Protein AF-A0A0K8QJ58-F1 (afdb_monomer)

pLDDT: mean 85.77, std 11.28, range [35.62, 97.81]

Secondary structure (DSSP, 8-state):
-HHHHHHHHT--GGG----S--TTT--S-SSSPPP---S---S-HHHHHHHHHHHHHHHHHHHHHHHHHTTSPPPEEEEEEEEETTEEEEEEEEEEEEE-GGGGT--TTTT--TTTS-TTT-GGGGB-SS---S----------PPPPPPP-HHHHHHHHHHTT-S-HHHHHHHHHHHH-TTSSS-SEEEETTEEEE-HHHHHHHHH-TT-STT-HHHHHHHHHHHHHHHTTSS-HHHHHHHHHHHHHHHHHHHHHHHHHHHHHHT----------EEEEEETTEEEEEESEETTEEPPHHHHHHHHTT--EEEEEE-TTS-EEEEEEEEEEEEETTEEEEEEEEEEESEE-TT-PEEPPSEETTEE--HHHHHHHHTT--EEEEEEE-TTT--EEEEEEEEETTTTEEEEE--STT-SPPSEETTEEPPHHHHHHHHTT-EEEEEEEEPTTT--EEEEEEEEEE-SSSEEEEEE--

Radius of gyration: 45.55 Å; Cα contacts (8 Å, |Δi|>4): 654; chains: 1; bounding box: 115×57×115 Å

Sequence (477 aa):
LVDKIAAVVGVDTALLTHRTPRKTHVKPQGAHGANRPGPKVPASLAEVEQRFGVTGRLIYETLGKNYLAMIAEDYVYEQQKGHVQRYPEFVAIANVPQSAGWKAVFDPNAGDDPADKDSANDSDASESAKGLGQNAEPFVFEGANKRPEHPSMKWLMKELEKRDVGTGATRTSTYSEVTSTNAKYPLLIEKGRKLTLAEAGEMSWLLLPGTHIGDLALTEKVYADMKDIAAGTATAEERLAIVADWVREDISVMAKNAASMRSRLGLKEEVLAQKERAKGTWGTREVAFAREWGGHRFSDEEVEKLLAGETIDFQATSQQGKTYDVFGKLGEGTYKGKKFVGFQKLGFGRRDASGAVLPPKEWCKHVFTQAEIQKLTAGESIEAGDFVSGKTGNNFSCKVSWDSKTQKIVPDFGTSGDEPPMSWCGVKFTDAQRKDLAHGKTIEGKGFLSKKTGKKFDAKLTWKEEKGAKKLVPSFG

Structure (mmCIF, N/CA/C/O backbone):
data_AF-A0A0K8QJ58-F1
#
_entry.id   AF-A0A0K8QJ58-F1
#
loop_
_atom_site.group_PDB
_atom_site.id
_atom_site.type_symbol
_atom_site.label_atom_id
_atom_site.label_alt_id
_atom_site.label_comp_id
_atom_site.label_asym_id
_atom_site.label_entity_id
_atom_site.label_seq_id
_atom_site.pdbx_PDB_ins_code
_atom_site.Cartn_x
_atom_site.Cartn_y
_atom_site.Cartn_z
_atom_site.occupancy
_atom_site.B_iso_or_equiv
_atom_site.auth_seq_id
_atom_site.auth_comp_id
_atom_site.auth_asym_id
_atom_site.auth_atom_id
_atom_site.pdbx_PDB_model_num
ATOM 1 N N . LEU A 1 1 ? 5.061 -12.592 -41.842 1.00 89.38 1 LEU A N 1
ATOM 2 C CA . LEU A 1 1 ? 4.664 -11.936 -40.569 1.00 89.38 1 LEU A CA 1
ATOM 3 C C . LEU A 1 1 ? 5.399 -10.613 -40.402 1.00 89.38 1 LEU A C 1
ATOM 5 O O . LEU A 1 1 ? 4.729 -9.604 -40.262 1.00 89.38 1 LEU A O 1
ATOM 9 N N . VAL A 1 2 ? 6.733 -10.624 -40.489 1.00 93.75 2 VAL A N 1
ATOM 10 C CA . VAL A 1 2 ? 7.603 -9.436 -40.423 1.00 93.75 2 VAL A CA 1
ATOM 11 C C . VAL A 1 2 ? 7.111 -8.292 -41.319 1.00 93.75 2 VAL A C 1
ATOM 13 O O . VAL A 1 2 ? 6.789 -7.232 -40.801 1.00 93.75 2 VAL A O 1
ATOM 16 N N . ASP A 1 3 ? 6.917 -8.540 -42.616 1.00 95.62 3 ASP A N 1
ATOM 17 C CA . ASP A 1 3 ? 6.509 -7.486 -43.564 1.00 95.62 3 ASP A CA 1
ATOM 18 C C . ASP A 1 3 ? 5.120 -6.909 -43.266 1.00 95.62 3 ASP A C 1
ATOM 20 O O . ASP A 1 3 ? 4.883 -5.718 -43.437 1.00 95.62 3 ASP A O 1
ATOM 24 N N . LYS A 1 4 ? 4.202 -7.736 -42.744 1.00 96.12 4 LYS A N 1
ATOM 25 C CA . LYS A 1 4 ? 2.874 -7.269 -42.317 1.00 96.12 4 LYS A CA 1
ATOM 26 C C . LYS A 1 4 ? 2.982 -6.305 -41.137 1.00 96.12 4 LYS A C 1
ATOM 28 O O . LYS A 1 4 ? 2.275 -5.310 -41.102 1.00 96.12 4 LYS A O 1
ATOM 33 N N . ILE A 1 5 ? 3.854 -6.606 -40.172 1.00 96.50 5 ILE A N 1
ATOM 34 C CA . ILE A 1 5 ? 4.097 -5.726 -39.023 1.00 96.50 5 ILE A CA 1
ATOM 35 C C . ILE A 1 5 ? 4.759 -4.433 -39.507 1.00 96.50 5 ILE A C 1
ATOM 37 O O . ILE A 1 5 ? 4.292 -3.359 -39.143 1.00 96.50 5 ILE A O 1
ATOM 41 N N . ALA A 1 6 ? 5.782 -4.537 -40.362 1.00 97.00 6 ALA A N 1
ATOM 42 C CA . ALA A 1 6 ? 6.505 -3.400 -40.930 1.00 97.00 6 ALA A CA 1
ATOM 43 C C . ALA A 1 6 ? 5.576 -2.428 -41.672 1.00 97.00 6 ALA A C 1
ATOM 45 O O . ALA A 1 6 ? 5.635 -1.227 -41.422 1.00 97.00 6 ALA A O 1
ATOM 46 N N . ALA A 1 7 ? 4.644 -2.950 -42.477 1.00 97.00 7 ALA A N 1
ATOM 47 C CA . ALA A 1 7 ? 3.636 -2.145 -43.165 1.00 97.00 7 ALA A CA 1
ATOM 48 C C . ALA A 1 7 ? 2.740 -1.349 -42.198 1.00 97.00 7 ALA A C 1
ATOM 50 O O . ALA A 1 7 ? 2.410 -0.200 -42.472 1.00 97.00 7 ALA A O 1
ATOM 51 N N . VAL A 1 8 ? 2.368 -1.932 -41.053 1.00 96.94 8 VAL A N 1
ATOM 52 C CA . VAL A 1 8 ? 1.526 -1.257 -40.049 1.00 96.94 8 VAL A CA 1
ATOM 53 C C . VAL A 1 8 ? 2.279 -0.144 -39.329 1.00 96.94 8 VAL A C 1
ATOM 55 O O . VAL A 1 8 ? 1.705 0.917 -39.099 1.00 96.94 8 VAL A O 1
ATOM 58 N N . VAL A 1 9 ? 3.538 -0.384 -38.950 1.00 96.38 9 VAL A N 1
ATOM 59 C CA . VAL A 1 9 ? 4.338 0.572 -38.161 1.00 96.38 9 VAL A CA 1
ATOM 60 C C . VAL A 1 9 ? 5.209 1.502 -39.013 1.00 96.38 9 VAL A C 1
ATOM 62 O O . VAL A 1 9 ? 5.994 2.272 -38.463 1.00 96.38 9 VAL A O 1
ATOM 65 N N . GLY A 1 10 ? 5.076 1.438 -40.341 1.00 95.38 10 GLY A N 1
ATOM 66 C CA . GLY A 1 10 ? 5.769 2.320 -41.283 1.00 95.38 10 GLY A CA 1
ATOM 67 C C . GLY A 1 10 ? 7.279 2.089 -41.369 1.00 95.38 10 GLY A C 1
ATOM 68 O O . GLY A 1 10 ? 8.027 3.051 -41.504 1.00 95.38 10 GLY A O 1
ATOM 69 N N . VAL A 1 11 ? 7.736 0.839 -41.259 1.00 96.44 11 VAL A N 1
ATOM 70 C CA . VAL A 1 11 ? 9.158 0.473 -41.387 1.00 96.44 11 VAL A CA 1
ATOM 71 C C . VAL A 1 11 ? 9.434 -0.067 -42.787 1.00 96.44 11 VAL A C 1
ATOM 73 O O . VAL A 1 11 ? 8.705 -0.932 -43.276 1.00 96.44 11 VAL A O 1
ATOM 76 N N . ASP A 1 12 ? 10.512 0.404 -43.413 1.00 96.25 12 ASP A N 1
ATOM 77 C CA . ASP A 1 12 ? 10.960 -0.110 -44.706 1.00 96.25 12 ASP A CA 1
ATOM 78 C C . ASP A 1 12 ? 11.467 -1.554 -44.578 1.00 96.25 12 ASP A C 1
ATOM 80 O O . ASP A 1 12 ? 12.404 -1.861 -43.837 1.00 96.25 12 ASP A O 1
ATOM 84 N N . THR A 1 13 ? 10.851 -2.459 -45.337 1.00 96.06 13 THR A N 1
ATOM 85 C CA . THR A 1 13 ? 11.215 -3.877 -45.371 1.00 96.06 13 THR A CA 1
ATOM 86 C C . THR A 1 13 ? 12.624 -4.149 -45.895 1.00 96.06 13 THR A C 1
ATOM 88 O O . THR A 1 13 ? 13.164 -5.213 -45.582 1.00 96.06 13 THR A O 1
ATOM 91 N N . ALA A 1 14 ? 13.226 -3.216 -46.643 1.00 95.62 14 ALA A N 1
ATOM 92 C CA . ALA A 1 14 ? 14.599 -3.330 -47.130 1.00 95.62 14 ALA A CA 1
ATOM 93 C C . ALA A 1 14 ? 15.635 -3.304 -45.992 1.00 95.62 14 ALA A C 1
ATOM 95 O O . ALA A 1 14 ? 16.691 -3.918 -46.113 1.00 95.62 14 ALA A O 1
ATOM 96 N N . LEU A 1 15 ? 15.308 -2.669 -44.860 1.00 95.12 15 LEU A N 1
ATOM 97 C CA . LEU A 1 15 ? 16.166 -2.620 -43.670 1.00 95.12 15 LEU A CA 1
ATOM 98 C C . LEU A 1 15 ? 16.154 -3.928 -42.864 1.00 95.12 15 LEU A C 1
ATOM 100 O O . LEU A 1 15 ? 16.933 -4.093 -41.931 1.00 95.12 15 LEU A O 1
ATOM 104 N N . LEU A 1 16 ? 15.253 -4.857 -43.190 1.00 95.31 16 LEU A N 1
ATOM 105 C CA . LEU A 1 16 ? 14.943 -6.034 -42.384 1.00 95.31 16 LEU A CA 1
ATOM 106 C C . LEU A 1 16 ? 15.634 -7.288 -42.937 1.00 95.31 16 LEU A C 1
ATOM 108 O O . LEU A 1 16 ? 14.983 -8.210 -43.419 1.00 95.31 16 LEU A O 1
ATOM 112 N N . THR A 1 17 ? 16.957 -7.337 -42.903 1.00 94.19 17 THR A N 1
ATOM 113 C CA . THR A 1 17 ? 17.749 -8.363 -43.603 1.00 94.19 17 THR A CA 1
ATOM 114 C C . THR A 1 17 ? 17.724 -9.748 -42.934 1.00 94.19 17 THR A C 1
ATOM 116 O O . THR A 1 17 ? 17.739 -10.770 -43.625 1.00 94.19 17 THR A O 1
ATOM 119 N N . HIS A 1 18 ? 17.601 -9.833 -41.603 1.00 92.88 18 HIS A N 1
ATOM 120 C CA . HIS A 1 18 ? 17.701 -11.092 -40.844 1.00 92.88 18 HIS A CA 1
ATOM 121 C C . HIS A 1 18 ? 16.366 -11.838 -40.714 1.00 92.88 18 HIS A C 1
ATOM 123 O O . HIS A 1 18 ? 15.597 -11.655 -39.772 1.00 92.88 18 HIS A O 1
ATOM 129 N N . ARG A 1 19 ? 16.078 -12.764 -41.633 1.00 89.88 19 ARG A N 1
ATOM 130 C CA . ARG A 1 19 ? 14.789 -13.495 -41.646 1.00 89.88 19 ARG A CA 1
ATOM 131 C C . ARG A 1 19 ? 14.711 -14.711 -40.715 1.00 89.88 19 ARG A C 1
ATOM 133 O O . ARG A 1 19 ? 13.629 -15.272 -40.540 1.00 89.88 19 ARG A O 1
ATOM 140 N N . THR A 1 20 ? 15.821 -15.110 -40.098 1.00 86.50 20 THR A N 1
ATOM 141 C CA . THR A 1 20 ? 15.899 -16.254 -39.174 1.00 86.50 20 THR A CA 1
ATOM 142 C C . THR A 1 20 ? 16.242 -15.811 -37.750 1.00 86.50 20 THR A C 1
ATOM 144 O O . THR A 1 20 ? 16.972 -14.833 -37.591 1.00 86.50 20 THR A O 1
ATOM 147 N N . PRO A 1 21 ? 15.789 -16.531 -36.703 1.00 82.12 21 PRO A N 1
ATOM 148 C CA . PRO A 1 21 ? 16.135 -16.217 -35.317 1.00 82.12 21 PRO A CA 1
ATOM 149 C C . PRO A 1 21 ? 17.650 -16.087 -35.091 1.00 82.12 21 PRO A C 1
ATOM 151 O O . PRO A 1 21 ? 18.408 -17.029 -35.325 1.00 82.12 21 PRO A O 1
ATOM 154 N N . ARG A 1 22 ? 18.093 -14.926 -34.595 1.00 85.38 22 ARG A N 1
ATOM 155 C CA . ARG A 1 22 ? 19.496 -14.687 -34.232 1.00 85.38 22 ARG A CA 1
ATOM 156 C C . ARG A 1 22 ? 19.795 -15.360 -32.889 1.00 85.38 22 ARG A C 1
ATOM 158 O O . ARG A 1 22 ? 19.129 -15.079 -31.893 1.00 85.38 22 ARG A O 1
ATOM 165 N N . LYS A 1 23 ? 20.830 -16.205 -32.832 1.00 82.56 23 LYS A N 1
ATOM 166 C CA . LYS A 1 23 ? 21.246 -16.922 -31.603 1.00 82.56 23 LYS A CA 1
ATOM 167 C C . LYS A 1 23 ? 21.590 -15.987 -30.436 1.00 82.56 23 LYS A C 1
ATOM 169 O O . LYS A 1 23 ? 21.420 -16.358 -29.284 1.00 82.56 23 LYS A O 1
ATOM 174 N N . THR A 1 24 ? 22.052 -14.775 -30.735 1.00 81.81 24 THR A N 1
ATOM 175 C CA . THR A 1 24 ? 22.348 -13.734 -29.739 1.00 81.81 24 THR A CA 1
ATOM 176 C C . THR A 1 24 ? 21.094 -13.180 -29.056 1.00 81.81 24 THR A C 1
ATOM 178 O O . THR A 1 24 ? 21.177 -12.707 -27.929 1.00 81.81 24 THR A O 1
ATOM 181 N N . HIS A 1 25 ? 19.932 -13.282 -29.705 1.00 81.00 25 HIS A N 1
ATOM 182 C CA . HIS A 1 25 ? 18.681 -12.656 -29.273 1.00 81.00 25 HIS A CA 1
ATOM 183 C C . HIS A 1 25 ? 17.623 -13.660 -28.797 1.00 81.00 25 HIS A C 1
ATOM 185 O O . HIS A 1 25 ? 16.683 -13.287 -28.099 1.00 81.00 25 HIS A O 1
ATOM 191 N N . VAL A 1 26 ? 17.748 -14.932 -29.183 1.00 82.25 26 VAL A N 1
ATOM 192 C CA . VAL A 1 26 ? 16.779 -15.984 -28.858 1.00 82.25 26 VAL A CA 1
ATOM 193 C C . VAL A 1 26 ? 17.460 -17.070 -28.037 1.00 82.25 26 VAL A C 1
ATOM 195 O O . VAL A 1 26 ? 18.377 -17.736 -28.512 1.00 82.25 26 VAL A O 1
ATOM 198 N N . LYS A 1 27 ? 16.980 -17.262 -26.805 1.00 80.31 27 LYS A N 1
ATOM 199 C CA . LYS A 1 27 ? 17.443 -18.302 -25.877 1.00 80.31 27 LYS A CA 1
ATOM 200 C C . LYS A 1 27 ? 16.313 -19.310 -25.619 1.00 80.31 27 LYS A C 1
ATOM 202 O O . LYS A 1 27 ? 15.161 -18.892 -25.544 1.00 80.31 27 LYS A O 1
ATOM 207 N N . PRO A 1 28 ? 16.607 -20.611 -25.439 1.00 75.38 28 PRO A N 1
ATOM 208 C CA . PRO A 1 28 ? 15.595 -21.642 -25.170 1.00 75.38 28 PRO A CA 1
ATOM 209 C C . PRO A 1 28 ? 15.133 -21.679 -23.698 1.00 75.38 28 PRO A C 1
ATOM 211 O O . PRO A 1 28 ? 14.608 -22.686 -23.239 1.00 75.38 28 PRO A O 1
ATOM 214 N N . GLN A 1 29 ? 15.379 -20.614 -22.937 1.00 71.88 29 GLN A N 1
ATOM 215 C CA . GLN A 1 29 ? 15.139 -20.536 -21.496 1.00 71.88 29 GLN A CA 1
ATOM 216 C C . GLN A 1 29 ? 13.995 -19.555 -21.213 1.00 71.88 29 GLN A C 1
ATOM 218 O O . GLN A 1 29 ? 13.886 -18.533 -21.888 1.00 71.88 29 GLN A O 1
ATOM 223 N N . GLY A 1 30 ? 13.189 -19.842 -20.188 1.00 66.25 30 GLY A N 1
ATOM 224 C CA . GLY A 1 30 ? 12.069 -19.004 -19.749 1.00 66.25 30 GLY A CA 1
ATOM 225 C C . GLY A 1 30 ? 10.695 -19.620 -20.032 1.00 66.25 30 GLY A C 1
ATOM 226 O O . GLY A 1 30 ? 10.545 -20.472 -20.903 1.00 66.25 30 GLY A O 1
ATOM 227 N N . ALA A 1 31 ? 9.681 -19.188 -19.276 1.00 71.88 31 ALA A N 1
ATOM 228 C CA . ALA A 1 31 ? 8.300 -19.654 -19.443 1.00 71.88 31 ALA A CA 1
ATOM 229 C C . ALA A 1 31 ? 7.635 -19.106 -20.723 1.00 71.88 31 ALA A C 1
ATOM 231 O O . ALA A 1 31 ? 6.709 -19.716 -21.259 1.00 71.88 31 ALA A O 1
ATOM 232 N N . HIS A 1 32 ? 8.113 -17.960 -21.221 1.00 77.94 32 HIS A N 1
ATOM 233 C CA . HIS A 1 32 ? 7.577 -17.245 -22.380 1.00 77.94 32 HIS A CA 1
ATOM 234 C C . HIS A 1 32 ? 8.708 -16.619 -23.214 1.00 77.94 32 HIS A C 1
ATOM 236 O O . HIS A 1 32 ? 9.818 -16.425 -22.722 1.00 77.94 32 HIS A O 1
ATOM 242 N N . GLY A 1 33 ? 8.419 -16.286 -24.477 1.00 79.75 33 GLY A N 1
ATOM 243 C CA . GLY A 1 33 ? 9.331 -15.521 -25.335 1.00 79.75 33 GLY A CA 1
ATOM 244 C C . GLY A 1 33 ? 9.253 -14.010 -25.086 1.00 79.75 33 GLY A C 1
ATOM 245 O O . GLY A 1 33 ? 8.328 -13.532 -24.433 1.00 79.75 33 GLY A O 1
ATOM 246 N N . ALA A 1 34 ? 10.200 -13.254 -25.650 1.00 83.75 34 ALA A N 1
ATOM 247 C CA . ALA A 1 34 ? 10.177 -11.792 -25.602 1.00 83.75 34 ALA A CA 1
ATOM 248 C C . ALA A 1 34 ? 8.876 -11.222 -26.196 1.00 83.75 34 ALA A C 1
ATOM 250 O O . ALA A 1 34 ? 8.353 -11.742 -27.191 1.00 83.75 34 ALA A O 1
ATOM 251 N N . ASN A 1 35 ? 8.377 -10.136 -25.599 1.00 87.62 35 ASN A N 1
ATOM 252 C CA . ASN A 1 35 ? 7.173 -9.460 -26.070 1.00 87.62 35 ASN A CA 1
ATOM 253 C C . ASN A 1 35 ? 7.376 -8.979 -27.513 1.00 87.62 35 ASN A C 1
ATOM 255 O O . ASN A 1 35 ? 8.336 -8.275 -27.819 1.00 87.62 35 ASN A O 1
ATOM 259 N N . ARG A 1 36 ? 6.455 -9.357 -28.401 1.00 89.44 36 ARG A N 1
ATOM 260 C CA . ARG A 1 36 ? 6.433 -8.958 -29.813 1.00 89.44 36 ARG A CA 1
ATOM 261 C C . ARG A 1 36 ? 5.013 -9.066 -30.368 1.00 89.44 36 ARG A C 1
ATOM 263 O O . ARG A 1 36 ? 4.215 -9.821 -29.803 1.00 89.44 36 ARG A O 1
ATOM 270 N N . PRO A 1 37 ? 4.686 -8.390 -31.482 1.00 92.44 37 PRO A N 1
ATOM 271 C CA . PRO A 1 37 ? 3.395 -8.582 -32.124 1.00 92.44 37 PRO A CA 1
ATOM 272 C C . PRO A 1 37 ? 3.159 -10.047 -32.510 1.00 92.44 37 PRO A C 1
ATOM 274 O O . PRO A 1 37 ? 4.041 -10.736 -33.033 1.00 92.44 37 PRO A O 1
ATOM 277 N N . GLY A 1 38 ? 1.948 -10.524 -32.225 1.00 89.56 38 GLY A N 1
ATOM 278 C CA . GLY A 1 38 ? 1.518 -11.881 -32.539 1.00 89.56 38 GLY A CA 1
ATOM 279 C C . GLY A 1 38 ? 1.161 -12.076 -34.020 1.00 89.56 38 GLY A C 1
ATOM 280 O O . GLY A 1 38 ? 1.216 -11.142 -34.819 1.00 89.56 38 GLY A O 1
ATOM 281 N N . PRO A 1 39 ? 0.734 -13.290 -34.410 1.00 90.06 39 PRO A N 1
ATOM 282 C CA . PRO A 1 39 ? 0.382 -13.600 -35.799 1.00 90.06 39 PRO A CA 1
ATOM 283 C C . PRO A 1 39 ? -0.847 -12.829 -36.316 1.00 90.06 39 PRO A C 1
ATOM 285 O O . PRO A 1 39 ? -1.016 -12.688 -37.527 1.00 90.06 39 PRO A O 1
ATOM 288 N N . LYS A 1 40 ? -1.703 -12.329 -35.415 1.00 94.50 40 LYS A N 1
ATOM 289 C CA . LYS A 1 40 ? -2.870 -11.499 -35.736 1.00 94.50 40 LYS A CA 1
ATOM 290 C C . LYS A 1 40 ? -2.458 -10.026 -35.782 1.00 94.50 40 LYS A C 1
ATOM 292 O O . LYS A 1 40 ? -2.574 -9.316 -34.789 1.00 94.50 40 LYS A O 1
ATOM 297 N N . VAL A 1 41 ? -1.940 -9.607 -36.930 1.00 95.94 41 VAL A N 1
ATOM 298 C CA . VAL A 1 41 ? -1.515 -8.224 -37.185 1.00 95.94 41 VAL A CA 1
ATOM 299 C C . VAL A 1 41 ? -2.754 -7.374 -37.531 1.00 95.94 41 VAL A C 1
ATOM 301 O O . VAL A 1 41 ? -3.534 -7.816 -38.378 1.00 95.94 41 VAL A O 1
ATOM 304 N N . PRO A 1 42 ? -2.965 -6.205 -36.895 1.00 96.31 42 PRO A N 1
ATOM 305 C CA . PRO A 1 42 ? -4.039 -5.276 -37.246 1.00 96.31 42 PRO A CA 1
ATOM 306 C C . PRO A 1 42 ? -3.824 -4.703 -38.653 1.00 96.31 42 PRO A C 1
ATOM 308 O O . PRO A 1 42 ? -2.717 -4.738 -39.184 1.00 96.31 42 PRO A O 1
ATOM 311 N N . ALA A 1 43 ? -4.869 -4.157 -39.263 1.00 95.88 43 ALA A N 1
ATOM 312 C CA . ALA A 1 43 ? -4.797 -3.541 -40.583 1.00 95.88 43 ALA A CA 1
ATOM 313 C C . ALA A 1 43 ? -4.036 -2.206 -40.566 1.00 95.88 43 ALA A C 1
ATOM 315 O O . ALA A 1 43 ? -3.417 -1.841 -41.561 1.00 95.88 43 ALA A O 1
ATOM 316 N N . SER A 1 44 ? -4.078 -1.469 -39.451 1.00 97.19 44 SER A N 1
ATOM 317 C CA . SER A 1 44 ? -3.359 -0.200 -39.286 1.00 97.19 44 SER A CA 1
ATOM 318 C C . SER A 1 44 ? -3.205 0.191 -37.814 1.00 97.19 44 SER A C 1
ATOM 320 O O . SER A 1 44 ? -3.902 -0.328 -36.942 1.00 97.19 44 SER A O 1
ATOM 322 N N . LEU A 1 45 ? -2.337 1.167 -37.529 1.00 97.25 45 LEU A N 1
ATOM 323 C CA . LEU A 1 45 ? -2.263 1.791 -36.202 1.00 97.25 45 LEU A CA 1
ATOM 324 C C . LEU A 1 45 ? -3.557 2.527 -35.821 1.00 97.25 45 LEU A C 1
ATOM 326 O O . LEU A 1 45 ? -3.888 2.580 -34.640 1.00 97.25 45 LEU A O 1
ATOM 330 N N . ALA A 1 46 ? -4.315 3.036 -36.800 1.00 97.44 46 ALA A N 1
ATOM 331 C CA . ALA A 1 46 ? -5.610 3.670 -36.556 1.00 97.44 46 ALA A CA 1
ATOM 332 C C . ALA A 1 46 ? -6.648 2.666 -36.026 1.00 97.44 46 ALA A C 1
ATOM 334 O O . ALA A 1 46 ? -7.433 3.001 -35.146 1.00 97.44 46 ALA A O 1
ATOM 335 N N . GLU A 1 47 ? -6.616 1.413 -36.494 1.00 96.69 47 GLU A N 1
ATOM 336 C CA . GLU A 1 47 ? -7.461 0.347 -35.941 1.00 96.69 47 GLU A CA 1
ATOM 337 C C . GLU A 1 47 ? -7.099 0.041 -34.480 1.00 96.69 47 GLU A C 1
ATOM 339 O O . GLU A 1 47 ? -7.983 -0.150 -33.643 1.00 96.69 47 GLU A O 1
ATOM 344 N N . VAL A 1 48 ? -5.801 0.004 -34.160 1.00 96.88 48 VAL A N 1
ATOM 345 C CA . VAL A 1 48 ? -5.335 -0.197 -32.780 1.00 96.88 48 VAL A CA 1
ATOM 346 C C . VAL A 1 48 ? -5.808 0.954 -31.896 1.00 96.88 48 VAL A C 1
ATOM 348 O O . VAL A 1 48 ? -6.340 0.713 -30.815 1.00 96.88 48 VAL A O 1
ATOM 351 N N . GLU A 1 49 ? -5.671 2.189 -32.374 1.00 97.81 49 GLU A N 1
ATOM 352 C CA . GLU A 1 49 ? -6.119 3.391 -31.673 1.00 97.81 49 GLU A CA 1
ATOM 353 C C . GLU A 1 49 ? -7.634 3.402 -31.448 1.00 97.81 49 GLU A C 1
ATOM 355 O O . GLU A 1 49 ? -8.093 3.686 -30.346 1.00 97.81 49 GLU A O 1
ATOM 360 N N . GLN A 1 50 ? -8.423 3.015 -32.451 1.00 97.62 50 GLN A N 1
ATOM 361 C CA . GLN A 1 50 ? -9.878 2.936 -32.332 1.00 97.62 50 GLN A CA 1
ATOM 362 C C . GLN A 1 50 ? -10.317 1.926 -31.260 1.00 97.62 50 GLN A C 1
ATOM 364 O O . GLN A 1 50 ? -11.305 2.152 -30.564 1.00 97.62 50 GLN A O 1
ATOM 369 N N . ARG A 1 51 ? -9.603 0.802 -31.130 1.00 96.62 51 ARG A N 1
ATOM 370 C CA . ARG A 1 51 ? -9.950 -0.274 -30.187 1.00 96.62 51 ARG A CA 1
ATOM 371 C C . ARG A 1 51 ? -9.384 -0.062 -28.782 1.00 96.62 51 ARG A C 1
ATOM 373 O O . ARG A 1 51 ? -10.013 -0.480 -27.815 1.00 96.62 51 ARG A O 1
ATOM 380 N N . PHE A 1 52 ? -8.197 0.53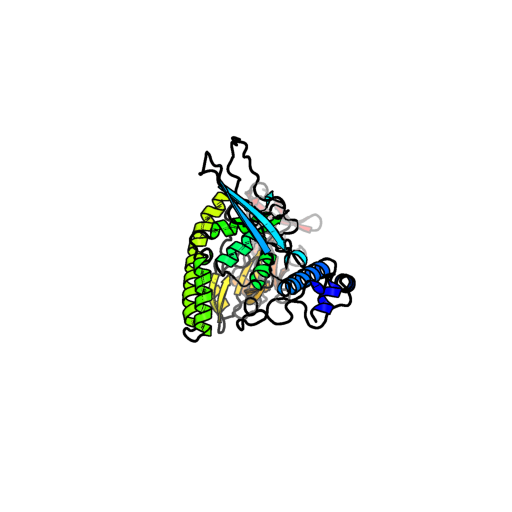3 -28.672 1.00 96.31 52 PHE A N 1
ATOM 381 C CA . PHE A 1 52 ? -7.401 0.567 -27.436 1.00 96.31 52 PHE A CA 1
ATOM 382 C C . PHE A 1 52 ? -6.899 1.971 -27.056 1.00 96.31 52 PHE A C 1
ATOM 384 O O . PHE A 1 52 ? -6.101 2.118 -26.129 1.00 96.31 52 PHE A O 1
ATOM 391 N N . GLY A 1 53 ? -7.352 3.005 -27.763 1.00 97.19 53 GLY A N 1
ATOM 392 C CA . GLY A 1 53 ? -6.943 4.392 -27.570 1.00 97.19 53 GLY A CA 1
ATOM 393 C C . GLY A 1 53 ? -5.515 4.687 -28.036 1.00 97.19 53 GLY A C 1
ATOM 394 O O . GLY A 1 53 ? -4.763 3.809 -28.470 1.00 97.19 53 GLY A O 1
ATOM 395 N N . VAL A 1 54 ? -5.120 5.955 -27.891 1.00 96.62 54 VAL A N 1
ATOM 396 C CA . VAL A 1 54 ? -3.781 6.460 -28.250 1.00 96.62 54 VAL A CA 1
ATOM 397 C C . VAL A 1 54 ? -2.677 5.656 -27.558 1.00 96.62 54 VAL A C 1
ATOM 399 O O . VAL A 1 54 ? -1.681 5.298 -28.182 1.00 96.62 54 VAL A O 1
ATOM 402 N N . THR A 1 55 ? -2.872 5.297 -26.287 1.00 94.31 55 THR A N 1
ATOM 403 C CA . THR A 1 55 ? -1.917 4.479 -25.528 1.00 94.31 55 THR A CA 1
ATOM 404 C C . THR A 1 55 ? -1.707 3.106 -26.164 1.00 94.31 55 THR A C 1
ATOM 406 O O . THR A 1 55 ? -0.565 2.682 -26.330 1.00 94.31 55 THR A O 1
ATOM 409 N N . GLY A 1 56 ? -2.783 2.419 -26.567 1.00 95.81 56 GLY A N 1
ATOM 410 C CA . GLY A 1 56 ? -2.680 1.121 -27.232 1.00 95.81 56 GLY A CA 1
ATOM 411 C C . GLY A 1 56 ? -1.930 1.203 -28.561 1.00 95.81 56 GLY A C 1
ATOM 412 O O . GLY A 1 56 ? -1.091 0.348 -28.849 1.00 95.81 56 GLY A O 1
ATOM 413 N N . ARG A 1 57 ? -2.168 2.270 -29.335 1.00 96.69 57 ARG A N 1
ATOM 414 C CA . ARG A 1 57 ? -1.412 2.561 -30.559 1.00 96.69 57 ARG A CA 1
ATOM 415 C C . ARG A 1 57 ? 0.084 2.710 -30.285 1.00 96.69 57 ARG A C 1
ATOM 417 O O . ARG A 1 57 ? 0.871 2.035 -30.943 1.00 96.69 57 ARG A O 1
ATOM 424 N N . LEU A 1 58 ? 0.465 3.552 -29.322 1.00 94.94 58 LEU A N 1
ATOM 425 C CA . LEU A 1 58 ? 1.871 3.807 -28.988 1.00 94.94 58 LEU A CA 1
ATOM 426 C C . LEU A 1 58 ? 2.582 2.532 -28.519 1.00 94.94 58 LEU A C 1
ATOM 428 O O . LEU A 1 58 ? 3.697 2.254 -28.952 1.00 94.94 58 LEU A O 1
ATOM 432 N N . ILE A 1 59 ? 1.926 1.718 -27.684 1.00 94.38 59 ILE A N 1
ATOM 433 C CA . ILE A 1 59 ? 2.479 0.432 -27.235 1.00 94.38 59 ILE A CA 1
ATOM 434 C C . ILE A 1 59 ? 2.712 -0.500 -28.427 1.00 94.38 59 ILE A C 1
ATOM 436 O O . ILE A 1 59 ? 3.788 -1.088 -28.541 1.00 94.38 59 ILE A O 1
ATOM 440 N N . TYR A 1 60 ? 1.723 -0.641 -29.315 1.00 96.31 60 TYR A N 1
ATOM 441 C CA . TYR A 1 60 ? 1.844 -1.525 -30.473 1.00 96.31 60 TYR A CA 1
ATOM 442 C C . TYR A 1 60 ? 2.941 -1.055 -31.434 1.00 96.31 60 TYR A C 1
ATOM 444 O O . TYR A 1 60 ? 3.729 -1.874 -31.906 1.00 96.31 60 TYR A O 1
ATOM 452 N N . GLU A 1 61 ? 3.017 0.250 -31.702 1.00 95.94 61 GLU A N 1
ATOM 453 C CA . GLU A 1 61 ? 4.042 0.845 -32.558 1.00 95.94 61 GLU A CA 1
ATOM 454 C C . GLU A 1 61 ? 5.449 0.606 -32.001 1.00 95.94 61 GLU A C 1
ATOM 456 O O . GLU A 1 61 ? 6.297 0.063 -32.712 1.00 95.94 61 GLU A O 1
ATOM 461 N N . THR A 1 62 ? 5.678 0.918 -30.722 1.00 94.56 62 THR A N 1
ATOM 462 C CA . THR A 1 62 ? 6.963 0.693 -30.044 1.00 94.56 62 THR A CA 1
ATOM 463 C C . THR A 1 62 ? 7.345 -0.782 -30.049 1.00 94.56 62 THR A C 1
ATOM 465 O O . THR A 1 62 ? 8.472 -1.133 -30.394 1.00 94.56 62 THR A O 1
ATOM 468 N N . LEU A 1 63 ? 6.408 -1.674 -29.716 1.00 94.56 63 LEU A N 1
ATOM 469 C CA . LEU A 1 63 ? 6.673 -3.111 -29.686 1.00 94.56 63 LEU A CA 1
ATOM 470 C C . LEU A 1 63 ? 6.975 -3.667 -31.083 1.00 94.56 63 LEU A C 1
ATOM 472 O O . LEU A 1 63 ? 7.850 -4.519 -31.239 1.00 94.56 63 LEU A O 1
ATOM 476 N N . GLY A 1 64 ? 6.254 -3.184 -32.097 1.00 95.62 64 GLY A N 1
ATOM 477 C CA . GLY A 1 64 ? 6.485 -3.530 -33.492 1.00 95.62 64 GLY A CA 1
ATOM 478 C C . GLY A 1 64 ? 7.863 -3.085 -33.959 1.00 95.62 64 GLY A C 1
ATOM 479 O O . GLY A 1 64 ? 8.638 -3.921 -34.410 1.00 95.62 64 GLY A O 1
ATOM 480 N N . LYS A 1 65 ? 8.198 -1.803 -33.795 1.00 95.81 65 LYS A N 1
ATOM 481 C CA . LYS A 1 65 ? 9.495 -1.244 -34.196 1.00 95.81 65 LYS A CA 1
ATOM 482 C C . LYS A 1 65 ? 10.664 -1.902 -33.454 1.00 95.81 65 LYS A C 1
ATOM 484 O O . LYS A 1 65 ? 11.618 -2.318 -34.104 1.00 95.81 65 LYS A O 1
ATOM 489 N N . ASN A 1 66 ? 10.551 -2.122 -32.143 1.00 94.25 66 ASN A N 1
ATOM 490 C CA . ASN A 1 66 ? 11.572 -2.823 -31.356 1.00 94.25 66 ASN A CA 1
ATOM 491 C C . ASN A 1 66 ? 11.792 -4.271 -31.839 1.00 94.25 66 ASN A C 1
ATOM 493 O O . ASN A 1 66 ? 12.923 -4.706 -32.038 1.00 94.25 66 ASN A O 1
ATOM 497 N N . TYR A 1 67 ? 10.715 -5.016 -32.118 1.00 93.69 67 TYR A N 1
ATOM 498 C CA . TYR A 1 67 ? 10.830 -6.357 -32.702 1.00 93.69 67 TYR A CA 1
ATOM 499 C C . TYR A 1 67 ? 11.503 -6.339 -34.085 1.00 93.69 67 TYR A C 1
ATOM 501 O O . TYR A 1 67 ? 12.328 -7.202 -34.383 1.00 93.69 67 TYR A O 1
ATOM 509 N N . LEU A 1 68 ? 11.157 -5.369 -34.935 1.00 95.06 68 LEU A N 1
ATOM 510 C CA . LEU A 1 68 ? 11.735 -5.235 -36.273 1.00 95.06 68 LEU A CA 1
ATOM 511 C C . LEU A 1 68 ? 13.212 -4.816 -36.232 1.00 95.06 68 LEU A C 1
ATOM 513 O O . LEU A 1 68 ? 13.981 -5.261 -37.078 1.00 95.06 68 LEU A O 1
ATOM 517 N N . ALA A 1 69 ? 13.638 -4.040 -35.236 1.00 94.19 69 ALA A N 1
ATOM 518 C CA . ALA A 1 69 ? 15.041 -3.668 -35.056 1.00 94.19 69 ALA A CA 1
ATOM 519 C C . ALA A 1 69 ? 15.947 -4.885 -34.805 1.00 94.19 69 ALA A C 1
ATOM 521 O O . ALA A 1 69 ? 17.062 -4.933 -35.314 1.00 94.19 69 ALA A O 1
ATOM 522 N N . MET A 1 70 ? 15.444 -5.933 -34.139 1.00 91.94 70 MET A N 1
ATOM 523 C CA . MET A 1 70 ? 16.177 -7.202 -33.968 1.00 91.94 70 MET A CA 1
ATOM 524 C C . MET A 1 70 ? 16.458 -7.935 -35.295 1.00 91.94 70 MET A C 1
ATOM 526 O O . MET A 1 70 ? 17.281 -8.854 -35.337 1.00 91.94 70 MET A O 1
ATOM 530 N N . ILE A 1 71 ? 15.725 -7.577 -36.352 1.00 92.88 71 ILE A N 1
ATOM 531 C CA . ILE A 1 71 ? 15.799 -8.159 -37.697 1.00 92.88 71 ILE A CA 1
ATOM 532 C C . ILE A 1 71 ? 16.679 -7.303 -38.631 1.00 92.88 71 ILE A C 1
ATOM 534 O O . ILE A 1 71 ? 17.044 -7.756 -39.715 1.00 92.88 71 ILE A O 1
ATOM 538 N N . ALA A 1 72 ? 17.037 -6.087 -38.227 1.00 94.69 72 ALA A N 1
ATOM 539 C CA . ALA A 1 72 ? 17.929 -5.223 -38.985 1.00 94.69 72 ALA A CA 1
ATOM 540 C C . ALA A 1 72 ? 19.407 -5.569 -38.749 1.00 94.69 72 ALA A C 1
ATOM 542 O O . ALA A 1 72 ? 19.754 -6.278 -37.799 1.00 94.69 72 ALA A O 1
ATOM 543 N N . GLU A 1 73 ? 20.272 -5.063 -39.629 1.00 94.69 73 GLU A N 1
ATOM 544 C CA . GLU A 1 73 ? 21.721 -5.109 -39.422 1.00 94.69 73 GLU A CA 1
ATOM 545 C C . GLU A 1 73 ? 22.147 -4.293 -38.198 1.00 94.69 73 GLU A C 1
ATOM 547 O O . GLU A 1 73 ? 21.451 -3.379 -37.746 1.00 94.69 73 GLU A O 1
ATOM 552 N N . ASP A 1 74 ? 23.324 -4.613 -37.669 1.00 92.75 74 ASP A N 1
ATOM 553 C CA . ASP A 1 74 ? 23.888 -3.884 -36.540 1.00 92.75 74 ASP A CA 1
ATOM 554 C C . ASP A 1 74 ? 24.240 -2.431 -36.943 1.00 92.75 74 ASP A C 1
ATOM 556 O O . ASP A 1 74 ? 24.526 -2.133 -38.105 1.00 92.75 74 ASP A O 1
ATOM 560 N N . TYR A 1 75 ? 24.203 -1.508 -35.978 1.00 92.81 75 TYR A N 1
ATOM 561 C CA . TYR A 1 75 ? 24.695 -0.140 -36.165 1.00 92.81 75 TYR A CA 1
ATOM 562 C C . TYR A 1 75 ? 26.221 -0.167 -36.316 1.00 92.81 75 TYR A C 1
ATOM 564 O O . TYR A 1 75 ? 26.914 -0.745 -35.476 1.00 92.81 75 TYR A O 1
ATOM 572 N N . VAL A 1 76 ? 26.745 0.455 -37.374 1.00 93.69 76 VAL A N 1
ATOM 573 C CA . VAL A 1 76 ? 28.181 0.480 -37.683 1.00 93.69 76 VAL A CA 1
ATOM 574 C C . VAL A 1 76 ? 28.691 1.910 -37.613 1.00 93.69 76 VAL A C 1
ATOM 576 O O . VAL A 1 76 ? 28.127 2.812 -38.235 1.00 93.69 76 VAL A O 1
ATOM 579 N N . TYR A 1 77 ? 29.797 2.107 -36.904 1.00 92.44 77 TYR A N 1
ATOM 580 C CA . TYR A 1 77 ? 30.482 3.387 -36.778 1.00 92.44 77 TYR A CA 1
ATOM 581 C C . TYR A 1 77 ? 32.001 3.190 -36.769 1.00 92.44 77 TYR A C 1
ATOM 583 O O . TYR A 1 77 ? 32.509 2.114 -36.453 1.00 92.44 77 TYR A O 1
ATOM 591 N N . GLU A 1 78 ? 32.727 4.247 -37.114 1.00 92.88 78 GLU A N 1
ATOM 592 C CA . GLU A 1 78 ? 34.177 4.333 -36.974 1.00 92.88 78 GLU A CA 1
ATOM 593 C C . GLU A 1 78 ? 34.511 5.082 -35.680 1.00 92.88 78 GLU A C 1
ATOM 595 O O . GLU A 1 78 ? 34.080 6.217 -35.488 1.00 92.88 78 GLU A O 1
ATOM 600 N N . GLN A 1 79 ? 35.287 4.464 -34.788 1.00 93.06 79 GLN A N 1
ATOM 601 C CA . GLN A 1 79 ? 35.772 5.132 -33.582 1.00 93.06 79 GLN A CA 1
ATOM 602 C C . GLN A 1 79 ? 37.163 5.721 -33.816 1.00 93.06 79 GLN A C 1
ATOM 604 O O . GLN A 1 79 ? 38.146 4.993 -33.953 1.00 93.06 79 GLN A O 1
ATOM 609 N N . GLN A 1 80 ? 37.253 7.044 -33.775 1.00 93.00 80 GLN A N 1
ATOM 610 C CA . GLN A 1 80 ? 38.498 7.794 -33.850 1.00 93.00 80 GLN A CA 1
ATOM 611 C C . GLN A 1 80 ? 38.956 8.166 -32.442 1.00 93.00 80 GLN A C 1
ATOM 613 O O . GLN A 1 80 ? 38.185 8.706 -31.649 1.00 93.00 80 GLN A O 1
ATOM 618 N N . LYS A 1 81 ? 40.223 7.882 -32.127 1.00 92.19 81 LYS A N 1
ATOM 619 C CA . LYS A 1 81 ? 40.868 8.254 -30.862 1.00 92.19 81 LYS A 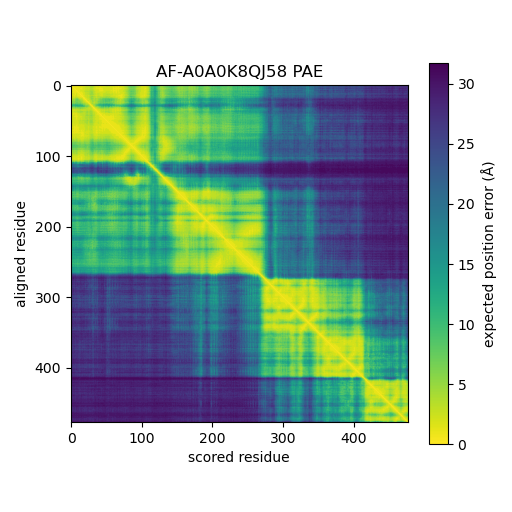CA 1
ATOM 620 C C . LYS A 1 81 ? 42.088 9.107 -31.164 1.00 92.19 81 LYS A C 1
ATOM 622 O O . LYS A 1 81 ? 42.904 8.731 -32.001 1.00 92.19 81 LYS A O 1
ATOM 627 N N . GLY A 1 82 ? 42.222 10.228 -30.472 1.00 91.69 82 GLY A N 1
ATOM 628 C CA . GLY A 1 82 ? 43.331 11.156 -30.652 1.00 91.69 82 GLY A CA 1
ATOM 629 C C . GLY A 1 82 ? 43.715 11.834 -29.347 1.00 91.69 82 GLY A C 1
ATOM 630 O O . GLY A 1 82 ? 43.025 11.709 -28.337 1.00 91.69 82 GLY A O 1
ATOM 631 N N . HIS A 1 83 ? 44.832 12.548 -29.378 1.00 93.19 83 HIS A N 1
ATOM 632 C CA . HIS A 1 83 ? 45.300 13.377 -28.276 1.00 93.19 83 HIS A CA 1
ATOM 633 C C . HIS A 1 83 ? 45.936 14.654 -28.821 1.00 93.19 83 HIS A C 1
ATOM 635 O O . HIS A 1 83 ? 46.322 14.722 -29.992 1.00 93.19 83 HIS A O 1
ATOM 641 N N . VAL A 1 84 ? 46.081 15.666 -27.970 1.00 94.00 84 VAL A N 1
ATOM 642 C CA . VAL A 1 84 ? 46.800 16.889 -28.337 1.00 94.00 84 VAL A CA 1
ATOM 643 C C . VAL A 1 84 ? 48.303 16.608 -28.337 1.00 94.00 84 VAL A C 1
ATOM 645 O O . VAL A 1 84 ? 48.864 16.269 -27.302 1.00 94.00 84 VAL A O 1
ATOM 648 N N . GLN A 1 85 ? 48.990 16.794 -29.469 1.00 94.12 85 GLN A N 1
ATOM 649 C CA . GLN A 1 85 ? 50.412 16.428 -29.625 1.00 94.12 85 GLN A CA 1
ATOM 650 C C . GLN A 1 85 ? 51.331 17.005 -28.531 1.00 94.12 85 GLN A C 1
ATOM 652 O O . GLN A 1 85 ? 52.243 16.330 -28.064 1.00 94.12 85 GLN A O 1
ATOM 657 N N . ARG A 1 86 ? 51.100 18.261 -28.119 1.00 93.06 86 ARG A N 1
ATOM 658 C CA . ARG A 1 86 ? 51.878 18.927 -27.056 1.00 93.06 86 ARG A CA 1
ATOM 659 C C . ARG A 1 86 ? 51.403 18.589 -25.639 1.00 93.06 86 ARG A C 1
ATOM 661 O O . ARG A 1 86 ? 52.138 18.854 -24.695 1.00 93.06 86 ARG A O 1
ATOM 668 N N . TYR A 1 87 ? 50.206 18.019 -25.496 1.00 91.88 87 TYR A N 1
ATOM 669 C CA . TYR A 1 87 ? 49.589 17.676 -24.214 1.00 91.88 87 TYR A CA 1
ATOM 670 C C . TYR A 1 87 ? 48.867 16.314 -24.306 1.00 91.88 87 TYR A C 1
ATOM 672 O O . TYR A 1 87 ? 47.637 16.281 -24.368 1.00 91.88 87 TYR A O 1
ATOM 680 N N . PRO A 1 88 ? 49.605 15.184 -24.333 1.00 93.44 88 PRO A N 1
ATOM 681 C CA . PRO A 1 88 ? 49.034 13.860 -24.612 1.00 93.44 88 PRO A CA 1
ATOM 682 C C . PRO A 1 88 ? 47.961 13.379 -23.625 1.00 93.44 88 PRO A C 1
ATOM 684 O O . PRO A 1 88 ? 47.142 12.540 -23.984 1.00 93.44 88 PRO A O 1
ATOM 687 N N . GLU A 1 89 ? 47.931 13.942 -22.414 1.00 93.94 89 GLU A N 1
ATOM 688 C CA . GLU A 1 89 ? 46.899 13.682 -21.398 1.00 93.94 89 GLU A CA 1
ATOM 689 C C . GLU A 1 89 ? 45.500 14.169 -21.825 1.00 93.94 89 GLU A C 1
ATOM 691 O O . GLU A 1 89 ? 44.485 13.670 -21.341 1.00 93.94 89 GLU A O 1
ATOM 696 N N . PHE A 1 90 ? 45.419 15.130 -22.751 1.00 90.81 90 PHE A N 1
ATOM 697 C CA . PHE A 1 90 ? 44.150 15.590 -23.312 1.00 90.81 90 PHE A CA 1
ATOM 698 C C . PHE A 1 90 ? 43.756 14.683 -24.473 1.00 90.81 90 PHE A C 1
ATOM 700 O O . PHE A 1 90 ? 44.190 14.874 -25.613 1.00 90.81 90 PHE A O 1
ATOM 707 N N . VAL A 1 91 ? 42.930 13.688 -24.159 1.00 91.94 91 VAL A N 1
ATOM 708 C CA . VAL A 1 91 ? 42.414 12.695 -25.105 1.00 91.94 91 VAL A CA 1
ATOM 709 C C . VAL A 1 91 ? 41.046 13.092 -25.655 1.00 91.94 91 VAL A C 1
ATOM 711 O O . VAL A 1 91 ? 40.231 13.705 -24.967 1.00 91.94 91 VAL A O 1
ATOM 714 N N . ALA A 1 92 ? 40.776 12.696 -26.894 1.00 88.25 92 ALA A N 1
ATOM 715 C CA . ALA A 1 92 ? 39.486 12.865 -27.545 1.00 88.25 92 ALA A CA 1
ATOM 716 C C . ALA A 1 92 ? 39.051 11.560 -28.220 1.00 88.25 92 ALA A C 1
ATOM 718 O O . ALA A 1 92 ? 39.868 10.833 -28.795 1.00 88.25 92 ALA A O 1
ATOM 719 N N . ILE A 1 93 ? 37.750 11.280 -28.159 1.00 89.50 93 ILE A N 1
ATOM 720 C CA . ILE A 1 93 ? 37.107 10.151 -28.832 1.00 89.50 93 ILE A CA 1
ATOM 721 C C . ILE A 1 93 ? 35.952 10.708 -29.660 1.00 89.50 93 ILE A C 1
ATOM 723 O O . ILE A 1 93 ? 35.138 11.463 -29.134 1.00 89.50 93 ILE A O 1
ATOM 727 N N . ALA A 1 94 ? 35.869 10.316 -30.929 1.00 89.12 94 ALA A N 1
ATOM 728 C CA . ALA A 1 94 ? 34.719 10.583 -31.787 1.00 89.12 94 ALA A CA 1
ATOM 729 C C . ALA A 1 94 ? 34.227 9.273 -32.409 1.00 89.12 94 ALA A C 1
ATOM 731 O O . ALA A 1 94 ? 35.023 8.504 -32.945 1.00 89.12 94 ALA A O 1
ATOM 732 N N . ASN A 1 95 ? 32.921 9.030 -32.350 1.00 88.69 95 ASN A N 1
ATOM 733 C CA . ASN A 1 95 ? 32.258 7.931 -33.040 1.00 88.69 95 ASN A CA 1
ATOM 734 C C . ASN A 1 95 ? 31.563 8.503 -34.285 1.00 88.69 95 ASN A C 1
ATOM 736 O O . ASN A 1 95 ? 30.604 9.265 -34.162 1.00 88.69 95 ASN A O 1
ATOM 740 N N . VAL A 1 96 ? 32.058 8.154 -35.474 1.00 89.62 96 VAL A N 1
ATOM 741 C CA . VAL A 1 96 ? 31.538 8.621 -36.767 1.00 89.62 96 VAL A CA 1
ATOM 742 C C . VAL A 1 96 ? 30.594 7.559 -37.343 1.00 89.62 96 VAL A C 1
ATOM 744 O O . VAL A 1 96 ? 31.067 6.472 -37.693 1.00 89.62 96 VAL A O 1
ATOM 747 N N . PRO A 1 97 ? 29.279 7.827 -37.453 1.00 90.88 97 PRO A N 1
ATOM 748 C CA . PRO A 1 97 ? 28.315 6.861 -37.979 1.00 90.88 97 PRO A CA 1
ATOM 749 C C . PRO A 1 97 ? 28.637 6.464 -39.428 1.00 90.88 97 PRO A C 1
ATOM 751 O O . PRO A 1 97 ? 28.859 7.330 -40.270 1.00 90.88 97 PRO A O 1
ATOM 754 N N . GLN A 1 98 ? 28.618 5.163 -39.732 1.00 92.94 98 GLN A N 1
ATOM 755 C CA . GLN A 1 98 ? 28.829 4.622 -41.086 1.00 92.94 98 GLN A CA 1
ATOM 756 C C . GLN A 1 98 ? 27.544 4.007 -41.654 1.00 92.94 98 GLN A C 1
ATOM 758 O O . GLN A 1 98 ? 27.200 4.223 -42.812 1.00 92.94 98 GLN A O 1
ATOM 763 N N . SER A 1 99 ? 26.806 3.258 -40.831 1.00 92.75 99 SER A N 1
ATOM 764 C CA . SER A 1 99 ? 25.507 2.683 -41.183 1.00 92.75 99 SER A CA 1
ATOM 765 C C . SER A 1 99 ? 24.602 2.675 -39.966 1.00 92.75 99 SER A C 1
ATOM 767 O O . SER A 1 99 ? 24.969 2.125 -38.932 1.00 92.75 99 SER A O 1
ATOM 769 N N . ALA A 1 100 ? 23.405 3.246 -40.099 1.00 90.38 100 ALA A N 1
ATOM 770 C CA . ALA A 1 100 ? 22.435 3.345 -39.013 1.00 90.38 100 ALA A CA 1
ATOM 771 C C . ALA A 1 100 ? 21.919 1.971 -38.532 1.00 90.38 100 ALA A C 1
ATOM 773 O O . ALA A 1 100 ? 21.569 1.833 -37.361 1.00 90.38 100 ALA A O 1
ATOM 774 N N . GLY A 1 101 ? 21.887 0.956 -39.407 1.00 94.25 101 GLY A N 1
ATOM 775 C CA . GLY A 1 101 ? 21.411 -0.390 -39.070 1.00 94.25 101 GLY A CA 1
ATOM 776 C C . GLY A 1 101 ? 20.057 -0.363 -38.353 1.00 94.25 101 GLY A C 1
ATOM 777 O O . GLY A 1 101 ? 19.115 0.303 -38.787 1.00 94.25 101 GLY A O 1
ATOM 778 N N . TRP A 1 102 ? 19.977 -1.040 -37.212 1.00 93.50 102 TRP A N 1
ATOM 779 C CA . TRP A 1 102 ? 18.792 -1.081 -36.358 1.00 93.50 102 TRP A CA 1
ATOM 780 C C . TRP A 1 102 ? 18.315 0.300 -35.866 1.00 93.50 102 TRP A C 1
ATOM 782 O O . TRP A 1 102 ? 17.103 0.466 -35.714 1.00 93.50 102 TRP A O 1
ATOM 792 N N . LYS A 1 103 ? 19.199 1.308 -35.706 1.00 92.56 103 LYS A N 1
ATOM 793 C CA . LYS A 1 103 ? 18.804 2.683 -35.317 1.00 92.56 103 LYS A CA 1
ATOM 794 C C . LYS A 1 103 ? 17.892 3.331 -36.374 1.00 92.56 103 LYS A C 1
ATOM 796 O O . LYS A 1 103 ? 17.047 4.149 -36.031 1.00 92.56 103 LYS A O 1
ATOM 801 N N . ALA A 1 104 ? 17.987 2.923 -37.648 1.00 92.69 104 ALA A N 1
ATOM 802 C CA . ALA A 1 104 ? 17.072 3.384 -38.703 1.00 92.69 104 ALA A CA 1
ATOM 803 C C . ALA A 1 104 ? 15.653 2.792 -38.589 1.00 92.69 104 ALA A C 1
ATOM 805 O O . ALA A 1 104 ? 14.711 3.333 -39.163 1.00 92.69 104 ALA A O 1
ATOM 806 N N . VAL A 1 105 ? 15.496 1.678 -37.866 1.00 94.50 105 VAL A N 1
ATOM 807 C CA . VAL A 1 105 ? 14.203 1.016 -37.633 1.00 94.50 105 VAL A CA 1
ATOM 808 C C . VAL A 1 105 ? 13.587 1.470 -36.311 1.00 94.50 105 VAL A C 1
ATOM 810 O O . VAL A 1 105 ? 12.398 1.793 -36.255 1.00 94.50 105 VAL A O 1
ATOM 813 N N . PHE A 1 106 ? 14.385 1.477 -35.244 1.00 93.31 106 PHE A N 1
ATOM 814 C CA . PHE A 1 106 ? 13.962 1.893 -33.916 1.00 93.31 106 PHE A CA 1
ATOM 815 C C . PHE A 1 106 ? 15.167 2.345 -33.099 1.00 93.31 106 PHE A C 1
ATOM 817 O O . PHE A 1 106 ? 15.955 1.509 -32.675 1.00 93.31 106 PHE A O 1
ATOM 824 N N . ASP A 1 107 ? 15.282 3.641 -32.838 1.00 88.88 107 ASP A N 1
ATOM 825 C CA . ASP A 1 107 ? 16.245 4.176 -31.880 1.00 88.88 107 ASP A CA 1
ATOM 826 C C . ASP A 1 107 ? 15.512 4.504 -30.563 1.00 88.88 107 ASP A C 1
ATOM 828 O O . ASP A 1 107 ? 14.705 5.438 -30.535 1.00 88.88 107 ASP A O 1
ATOM 832 N N . PRO A 1 108 ? 15.727 3.734 -29.477 1.00 78.19 108 PRO A N 1
ATOM 833 C CA . PRO A 1 108 ? 15.055 3.950 -28.200 1.00 78.19 108 PRO A CA 1
ATOM 834 C C . PRO A 1 108 ? 15.500 5.244 -27.508 1.00 78.19 108 PRO A C 1
ATOM 836 O O . PRO A 1 108 ? 14.806 5.685 -26.597 1.00 78.19 108 PRO A O 1
ATOM 839 N N . ASN A 1 109 ? 16.618 5.836 -27.944 1.00 74.94 109 ASN A N 1
ATOM 840 C CA . ASN A 1 109 ? 17.188 7.065 -27.396 1.00 74.94 109 ASN A CA 1
ATOM 841 C C . ASN A 1 109 ? 16.856 8.290 -28.270 1.00 74.94 109 ASN A C 1
ATOM 843 O O . ASN A 1 109 ? 17.280 9.410 -27.967 1.00 74.94 109 ASN A O 1
ATOM 847 N N . ALA A 1 110 ? 16.111 8.108 -29.368 1.00 66.69 110 ALA A N 1
ATOM 848 C CA . ALA A 1 110 ? 15.713 9.201 -30.244 1.00 66.69 110 ALA A CA 1
ATOM 849 C C . ALA A 1 110 ? 14.757 10.159 -29.514 1.00 66.69 110 ALA A C 1
ATOM 851 O O . ALA A 1 110 ? 13.566 9.885 -29.366 1.00 66.69 110 ALA A O 1
ATOM 852 N N . GLY A 1 111 ? 15.289 11.306 -29.084 1.00 53.75 111 GLY A N 1
ATOM 853 C CA . GLY A 1 111 ? 14.536 12.366 -28.409 1.00 53.75 111 GLY A CA 1
ATOM 854 C C . GLY A 1 111 ? 14.838 12.542 -26.919 1.00 53.75 111 GLY A C 1
ATOM 855 O O . GLY A 1 111 ? 14.236 13.427 -26.313 1.00 53.75 111 GLY A O 1
ATOM 856 N N . ASP A 1 112 ? 15.760 11.765 -26.341 1.00 52.38 112 ASP A N 1
ATOM 857 C CA . ASP A 1 112 ? 16.313 12.088 -25.022 1.00 52.38 112 ASP A CA 1
ATOM 858 C C . ASP A 1 112 ? 17.149 13.379 -25.126 1.00 52.38 112 ASP A C 1
ATOM 860 O O . ASP A 1 112 ? 17.967 13.537 -26.040 1.00 52.38 112 ASP A O 1
ATOM 864 N N . ASP A 1 113 ? 16.917 14.325 -24.209 1.00 43.91 113 ASP A N 1
ATOM 865 C CA . ASP A 1 113 ? 17.699 15.561 -24.120 1.00 43.91 113 ASP A CA 1
ATOM 866 C C . ASP A 1 113 ? 19.172 15.172 -23.885 1.00 43.91 113 ASP A C 1
ATOM 868 O O . ASP A 1 113 ? 19.440 14.341 -23.013 1.00 43.91 113 ASP A O 1
ATOM 872 N N . PRO A 1 114 ? 20.160 15.722 -24.617 1.00 44.34 114 PRO A N 1
ATOM 873 C CA . PRO A 1 114 ? 21.575 15.471 -24.333 1.00 44.34 114 PRO A CA 1
ATOM 874 C C . PRO A 1 114 ? 21.969 15.747 -22.870 1.00 44.34 114 PRO A C 1
ATOM 876 O O . PRO A 1 114 ? 22.992 15.235 -22.420 1.00 44.34 114 PRO A O 1
ATOM 879 N N . ALA A 1 115 ? 21.169 16.509 -22.113 1.00 41.97 115 ALA A N 1
ATOM 880 C CA . ALA A 1 115 ? 21.331 16.691 -20.672 1.00 41.97 115 ALA A CA 1
ATOM 881 C C . ALA A 1 115 ? 20.945 15.470 -19.800 1.00 41.97 115 ALA A C 1
ATOM 883 O O . ALA A 1 115 ? 21.496 15.357 -18.703 1.00 41.97 115 ALA A O 1
ATOM 884 N N . ASP A 1 116 ? 20.060 14.586 -20.282 1.00 44.53 116 ASP A N 1
ATOM 885 C CA . ASP A 1 116 ? 19.592 13.344 -19.627 1.00 44.53 116 ASP A CA 1
ATOM 886 C C . ASP A 1 116 ? 20.475 12.122 -19.979 1.00 44.53 116 ASP A C 1
ATOM 888 O O . ASP A 1 116 ? 20.286 11.021 -19.450 1.00 44.53 116 ASP A O 1
ATOM 892 N N . LYS A 1 117 ? 21.465 12.297 -20.866 1.00 46.53 117 LYS A N 1
ATOM 893 C CA . LYS A 1 117 ? 22.488 11.283 -21.148 1.00 46.53 117 LYS A CA 1
ATOM 894 C C . LYS A 1 117 ? 23.524 11.299 -20.029 1.00 46.53 117 LYS A C 1
ATOM 896 O O . LYS A 1 117 ? 24.298 12.244 -19.879 1.00 46.53 117 LYS A O 1
ATOM 901 N N . ASP A 1 118 ? 23.534 10.241 -19.229 1.00 41.75 118 ASP A N 1
ATOM 902 C CA . ASP A 1 118 ? 24.479 10.040 -18.133 1.00 41.75 118 ASP A CA 1
ATOM 903 C C . ASP A 1 118 ? 25.919 9.992 -18.701 1.00 41.75 118 ASP A C 1
ATOM 905 O O . ASP A 1 118 ? 26.387 8.962 -19.195 1.00 41.75 118 ASP A O 1
ATOM 909 N N . SER A 1 119 ? 26.638 11.123 -18.648 1.00 41.47 119 SER A N 1
ATOM 910 C CA . SER A 1 119 ? 27.989 11.310 -19.220 1.00 41.47 119 SER A CA 1
ATOM 911 C C . SER A 1 119 ? 29.048 10.315 -18.729 1.00 41.47 119 SER A C 1
ATOM 913 O O . SER A 1 119 ? 30.153 10.294 -19.264 1.00 41.47 119 SER A O 1
ATOM 915 N N . ALA A 1 120 ? 28.757 9.516 -17.701 1.00 35.62 120 ALA A N 1
ATOM 916 C CA . ALA A 1 120 ? 29.721 8.600 -17.104 1.00 35.62 120 ALA A CA 1
ATOM 917 C C . ALA A 1 120 ? 29.679 7.173 -17.676 1.00 35.62 120 ALA A C 1
ATOM 919 O O . ALA A 1 120 ? 30.617 6.421 -17.430 1.00 35.62 120 ALA A O 1
ATOM 920 N N . ASN A 1 121 ? 28.626 6.773 -18.402 1.00 36.44 121 ASN A N 1
ATOM 921 C CA . ASN A 1 121 ? 28.492 5.383 -18.869 1.00 36.44 121 ASN A CA 1
ATOM 922 C C . ASN A 1 121 ? 27.783 5.203 -20.216 1.00 36.44 121 ASN A C 1
ATOM 924 O O . ASN A 1 121 ? 27.624 4.062 -20.654 1.00 36.44 121 ASN A O 1
ATOM 928 N N . ASP A 1 122 ? 27.360 6.283 -20.873 1.00 41.22 122 ASP A N 1
ATOM 929 C CA . ASP A 1 122 ? 26.715 6.184 -22.178 1.00 41.22 122 ASP A CA 1
ATOM 930 C C . ASP A 1 122 ? 27.731 6.381 -23.314 1.00 41.22 122 ASP A C 1
ATOM 932 O O . ASP A 1 122 ? 28.268 7.471 -23.528 1.00 41.22 122 ASP A O 1
ATOM 936 N N . SER A 1 123 ? 28.019 5.307 -24.052 1.00 40.59 123 SER A N 1
ATOM 937 C CA . SER A 1 123 ? 28.914 5.317 -25.217 1.00 40.59 123 SER A CA 1
ATOM 938 C C . SER A 1 123 ? 28.396 6.167 -26.386 1.00 40.59 123 SER A C 1
ATOM 940 O O . SER A 1 123 ? 29.153 6.411 -27.326 1.00 40.59 123 SER A O 1
ATOM 942 N N . ASP A 1 124 ? 27.138 6.622 -26.334 1.00 47.09 124 ASP A N 1
ATOM 943 C CA . ASP A 1 124 ? 26.517 7.495 -27.340 1.00 47.09 124 ASP A CA 1
ATOM 944 C C . ASP A 1 124 ? 26.883 8.989 -27.173 1.00 47.09 124 ASP A C 1
ATOM 946 O O . ASP A 1 124 ? 26.586 9.796 -28.053 1.00 47.09 124 ASP A O 1
ATOM 950 N N . ALA A 1 125 ? 27.543 9.400 -26.080 1.00 48.22 125 ALA A N 1
ATOM 951 C CA . ALA A 1 125 ? 27.907 10.808 -25.853 1.00 48.22 125 ALA A CA 1
ATOM 952 C C . ALA A 1 125 ? 29.029 11.335 -26.778 1.00 48.22 125 ALA A C 1
ATOM 954 O O . ALA A 1 125 ? 29.290 12.537 -26.803 1.00 48.22 125 ALA A O 1
ATOM 955 N N . SER A 1 126 ? 29.691 10.457 -27.541 1.00 54.28 126 SER A N 1
ATOM 956 C CA . SER A 1 126 ? 30.733 10.812 -28.517 1.00 54.28 126 SER A CA 1
ATOM 957 C C . SER A 1 126 ? 30.303 10.626 -29.975 1.00 54.28 126 SER A C 1
ATOM 959 O O . SER A 1 126 ? 31.149 10.695 -30.871 1.00 54.28 126 SER A O 1
ATOM 961 N N . GLU A 1 127 ? 29.011 10.399 -30.239 1.00 59.22 127 GLU A N 1
ATOM 962 C CA . GLU A 1 127 ? 28.492 10.390 -31.606 1.00 59.22 127 GLU A CA 1
ATOM 963 C C . GLU A 1 127 ? 28.588 11.790 -32.215 1.00 59.22 127 GLU A C 1
ATOM 965 O O . GLU A 1 127 ? 27.933 12.739 -31.786 1.00 59.22 127 GLU A O 1
ATOM 970 N N . SER A 1 128 ? 29.423 11.919 -33.240 1.00 63.62 128 SER A N 1
ATOM 971 C CA . SER A 1 128 ? 29.583 13.155 -33.989 1.00 63.62 128 SER A CA 1
ATOM 972 C C . SER A 1 128 ? 29.616 12.824 -35.470 1.00 63.62 128 SER A C 1
ATOM 974 O O . SER A 1 128 ? 30.432 12.029 -35.931 1.00 63.62 128 SER A O 1
ATOM 976 N N . ALA A 1 129 ? 28.760 13.492 -36.246 1.00 64.31 129 ALA A N 1
ATOM 977 C CA . ALA A 1 129 ? 28.806 13.414 -37.707 1.00 64.31 129 ALA A CA 1
ATOM 978 C C . ALA A 1 129 ? 30.155 13.904 -38.269 1.00 64.31 129 ALA A C 1
ATOM 980 O O . ALA A 1 129 ? 30.506 13.607 -39.408 1.00 64.31 129 ALA A O 1
ATOM 981 N N . LYS A 1 130 ? 30.907 14.676 -37.474 1.00 70.94 130 LYS A N 1
ATOM 982 C CA . LYS A 1 130 ? 32.249 15.154 -37.797 1.00 70.94 130 LYS A CA 1
ATOM 983 C C . LYS A 1 130 ? 33.258 14.388 -36.941 1.00 70.94 130 LYS A C 1
ATOM 985 O O . LYS A 1 130 ? 33.143 14.390 -35.719 1.00 70.94 130 LYS A O 1
ATOM 990 N N . GLY A 1 131 ? 34.230 13.737 -37.575 1.00 84.12 131 GLY A N 1
ATOM 991 C CA . GLY A 1 131 ? 35.341 13.085 -36.877 1.00 84.12 131 GLY A CA 1
ATOM 992 C C . GLY A 1 131 ? 36.207 14.063 -36.073 1.00 84.12 131 GLY A C 1
ATOM 993 O O . GLY A 1 131 ? 35.882 15.244 -35.927 1.00 84.12 131 GLY A O 1
ATOM 994 N N . LEU A 1 132 ? 37.336 13.579 -35.559 1.00 88.81 132 LEU A N 1
ATOM 995 C CA . LEU A 1 132 ? 38.266 14.410 -34.797 1.00 88.81 132 LEU A CA 1
ATOM 996 C C . LEU A 1 132 ? 38.833 15.551 -35.656 1.00 88.81 132 LEU A C 1
ATOM 998 O O . LEU A 1 132 ? 39.283 15.352 -36.785 1.00 88.81 132 LEU A O 1
ATOM 1002 N N . GLY A 1 133 ? 38.822 16.760 -35.093 1.00 88.19 133 GLY A N 1
ATOM 1003 C CA . GLY A 1 133 ? 39.483 17.926 -35.671 1.00 88.19 133 GLY A CA 1
ATOM 1004 C C . GLY A 1 133 ? 41.001 17.897 -35.469 1.00 88.19 133 GLY A C 1
ATOM 1005 O O . GLY A 1 133 ? 41.538 17.068 -34.740 1.00 88.19 133 GLY A O 1
ATOM 1006 N N . GLN A 1 134 ? 41.701 18.838 -36.106 1.00 90.88 134 GLN A N 1
ATOM 1007 C CA . GLN A 1 134 ? 43.167 18.939 -36.034 1.00 90.88 134 GLN A CA 1
ATOM 1008 C C . GLN A 1 134 ? 43.671 19.908 -34.954 1.00 90.88 134 GLN A C 1
ATOM 1010 O O . GLN A 1 134 ? 44.838 19.848 -34.577 1.00 90.88 134 GLN A O 1
ATOM 1015 N N . ASN A 1 135 ? 42.805 20.795 -34.460 1.00 90.00 135 ASN A N 1
ATOM 1016 C CA . ASN A 1 135 ? 43.151 21.839 -33.499 1.00 90.00 135 ASN A CA 1
ATOM 1017 C C . ASN A 1 135 ? 42.328 21.672 -32.219 1.00 90.00 135 ASN A C 1
ATOM 1019 O O . ASN A 1 135 ? 41.166 21.273 -32.279 1.00 90.00 135 ASN A O 1
ATOM 1023 N N . ALA A 1 136 ? 42.926 22.018 -31.080 1.00 89.38 136 ALA A N 1
ATOM 1024 C CA . ALA A 1 136 ? 42.257 22.087 -29.787 1.00 89.38 136 ALA A CA 1
ATOM 1025 C C . ALA A 1 136 ? 42.427 23.493 -29.203 1.00 89.38 136 ALA A C 1
ATOM 1027 O O . ALA A 1 136 ? 43.529 24.044 -29.228 1.00 89.38 136 ALA A O 1
ATOM 1028 N N . GLU A 1 137 ? 41.346 24.055 -28.670 1.00 89.81 137 GLU A N 1
ATOM 1029 C CA . GLU A 1 137 ? 41.357 25.344 -27.981 1.00 89.81 137 GLU A CA 1
ATOM 1030 C C . GLU A 1 137 ? 41.277 25.111 -26.467 1.00 89.81 137 GLU A C 1
ATOM 1032 O O . GLU A 1 137 ? 40.373 24.409 -26.003 1.00 89.81 137 GLU A O 1
ATOM 1037 N N . PRO A 1 138 ? 42.219 25.651 -25.674 1.00 89.81 138 PRO A N 1
ATOM 1038 C CA . PRO A 1 138 ? 42.170 25.508 -24.231 1.00 89.81 138 PRO A CA 1
ATOM 1039 C C . PRO A 1 138 ? 41.076 26.405 -23.649 1.00 89.81 138 PRO A C 1
ATOM 1041 O O . PRO A 1 138 ? 40.972 27.584 -23.985 1.00 89.81 138 PRO A O 1
ATOM 1044 N N . PHE A 1 139 ? 40.313 25.866 -22.705 1.00 90.25 139 PHE A N 1
ATOM 1045 C CA . PHE A 1 139 ? 39.418 26.645 -21.860 1.00 90.25 139 PHE A CA 1
ATOM 1046 C C . PHE A 1 139 ? 39.472 26.111 -20.429 1.00 90.25 139 PHE A C 1
ATOM 1048 O O . PHE A 1 139 ? 39.799 24.947 -20.196 1.00 90.25 139 PHE A O 1
ATOM 1055 N N . VAL A 1 140 ? 39.161 26.976 -19.467 1.00 90.50 140 VAL A N 1
ATOM 1056 C CA . VAL A 1 140 ? 39.015 26.601 -18.059 1.00 90.50 140 VAL A CA 1
ATOM 1057 C C . VAL A 1 140 ? 37.539 26.707 -17.713 1.00 90.50 140 VAL A C 1
ATOM 1059 O O . VAL A 1 140 ? 36.921 27.745 -17.942 1.00 90.50 140 VAL A O 1
ATOM 1062 N N . PHE A 1 141 ? 36.979 25.630 -17.172 1.00 86.38 141 PHE A N 1
ATOM 1063 C CA . PHE A 1 141 ? 35.604 25.588 -16.697 1.00 86.38 141 PHE A CA 1
ATOM 1064 C C . PHE A 1 141 ? 35.591 25.272 -15.210 1.00 86.38 141 PHE A C 1
ATOM 1066 O O . PHE A 1 141 ? 36.069 24.222 -14.782 1.00 86.38 141 PHE A O 1
ATOM 1073 N N . GLU A 1 142 ? 35.031 26.186 -14.428 1.00 87.38 142 GLU A N 1
ATOM 1074 C CA . GLU A 1 142 ? 34.715 25.928 -13.032 1.00 87.38 142 GLU A CA 1
ATOM 1075 C C . GLU A 1 142 ? 33.354 25.229 -12.970 1.00 87.38 142 GLU A C 1
ATOM 1077 O O . GLU A 1 142 ? 32.303 25.832 -13.188 1.00 87.38 142 GLU A O 1
ATOM 1082 N N . GLY A 1 143 ? 33.388 23.918 -12.741 1.00 83.38 143 GLY A N 1
ATOM 1083 C CA . GLY A 1 143 ? 32.190 23.103 -12.592 1.00 83.38 143 GLY A CA 1
ATOM 1084 C C . GLY A 1 143 ? 31.739 23.003 -11.140 1.00 83.38 143 GLY A C 1
ATOM 1085 O O . GLY A 1 143 ? 32.550 22.979 -10.218 1.00 83.38 143 GLY A O 1
ATOM 1086 N N . ALA A 1 144 ? 30.431 22.857 -10.940 1.00 84.12 144 ALA A N 1
ATOM 1087 C CA . ALA A 1 144 ? 29.867 22.366 -9.690 1.00 84.12 144 ALA A CA 1
ATOM 1088 C C . ALA A 1 144 ? 29.348 20.940 -9.899 1.00 84.12 144 ALA A C 1
ATOM 1090 O O . ALA A 1 144 ? 28.805 20.620 -10.960 1.00 84.12 144 ALA A O 1
ATOM 1091 N N . ASN A 1 145 ? 29.473 20.088 -8.880 1.00 84.75 145 ASN A N 1
ATOM 1092 C CA . ASN A 1 145 ? 28.887 18.751 -8.931 1.00 84.75 145 ASN A CA 1
ATOM 1093 C C . ASN A 1 145 ? 27.373 18.866 -9.149 1.00 84.75 145 ASN A C 1
ATOM 1095 O O . ASN A 1 145 ? 26.674 19.529 -8.374 1.00 84.75 145 ASN A O 1
ATOM 1099 N N . LYS A 1 146 ? 26.862 18.205 -10.197 1.00 80.12 146 LYS A N 1
ATOM 1100 C CA . LYS A 1 146 ? 25.417 18.084 -10.405 1.00 80.12 146 LYS A CA 1
ATOM 1101 C C . LYS A 1 146 ? 24.818 17.393 -9.180 1.00 80.12 146 LYS A C 1
ATOM 1103 O O . LYS A 1 146 ? 25.346 16.391 -8.696 1.00 80.12 146 LYS A O 1
ATOM 1108 N N . ARG A 1 147 ? 23.723 17.946 -8.654 1.00 79.00 147 ARG A N 1
ATOM 1109 C CA . ARG A 1 147 ? 22.963 17.269 -7.598 1.00 79.00 147 ARG A CA 1
ATOM 1110 C C . ARG A 1 147 ? 22.447 15.935 -8.149 1.00 79.00 147 ARG A C 1
ATOM 1112 O O . ARG A 1 147 ? 22.084 15.901 -9.324 1.00 79.00 147 ARG A O 1
ATOM 1119 N N . PRO A 1 148 ? 22.374 14.877 -7.324 1.00 80.44 148 PRO A N 1
ATOM 1120 C CA . PRO A 1 148 ? 21.742 13.633 -7.738 1.00 80.44 148 PRO A CA 1
ATOM 1121 C C . PRO A 1 148 ? 20.330 13.895 -8.259 1.00 80.44 148 PRO A C 1
ATOM 1123 O O . PRO A 1 148 ? 19.596 14.708 -7.683 1.00 80.44 148 PRO A O 1
ATOM 1126 N N . GLU A 1 149 ? 19.955 13.210 -9.335 1.00 79.50 149 GLU A N 1
ATOM 1127 C CA . GLU A 1 149 ? 18.599 13.289 -9.861 1.00 79.50 149 GLU A CA 1
ATOM 1128 C C . GLU A 1 149 ? 17.576 12.831 -8.824 1.00 79.50 149 GLU A C 1
ATOM 1130 O O . GLU A 1 149 ? 17.837 11.994 -7.954 1.00 79.50 149 GLU A O 1
ATOM 1135 N N . HIS A 1 150 ? 16.373 13.392 -8.917 1.00 84.19 150 HIS A N 1
ATOM 1136 C CA . HIS A 1 150 ? 15.279 12.917 -8.092 1.00 84.19 150 HIS A CA 1
ATOM 1137 C C . HIS A 1 150 ? 14.871 11.497 -8.510 1.00 84.19 150 HIS A C 1
ATOM 1139 O O . HIS A 1 150 ? 14.782 11.225 -9.708 1.00 84.19 150 HIS A O 1
ATOM 1145 N N . PRO A 1 151 ? 14.542 10.613 -7.549 1.00 89.81 151 PRO A N 1
ATOM 1146 C CA . PRO A 1 151 ? 13.985 9.305 -7.858 1.00 89.81 151 PRO A CA 1
ATOM 1147 C C . PRO A 1 151 ? 12.789 9.414 -8.810 1.00 89.81 151 PRO A C 1
ATOM 1149 O O . PRO A 1 151 ? 11.874 10.210 -8.586 1.00 89.81 151 PRO A O 1
ATOM 1152 N N . SER A 1 152 ? 12.795 8.596 -9.857 1.00 89.75 152 SER A N 1
ATOM 1153 C CA . SER A 1 152 ? 11.713 8.438 -10.833 1.00 89.75 152 SER A CA 1
ATOM 1154 C C . SER A 1 152 ? 11.236 6.983 -10.865 1.00 89.75 152 SER A C 1
ATOM 1156 O O . SER A 1 152 ? 11.889 6.099 -10.303 1.00 89.75 152 SER A O 1
ATOM 1158 N N . MET A 1 153 ? 10.123 6.698 -11.552 1.00 87.62 153 MET A N 1
ATOM 1159 C CA . MET A 1 153 ? 9.697 5.312 -11.800 1.00 87.62 153 MET A CA 1
ATOM 1160 C C . MET A 1 153 ? 10.811 4.505 -12.484 1.00 87.62 153 MET A C 1
ATOM 1162 O O . MET A 1 153 ? 11.131 3.406 -12.042 1.00 87.62 153 MET A O 1
ATOM 1166 N N . LYS A 1 154 ? 11.448 5.072 -13.522 1.00 85.31 154 LYS A N 1
ATOM 1167 C CA . LYS A 1 154 ? 12.552 4.434 -14.262 1.00 85.31 154 LYS A CA 1
ATOM 1168 C C . LYS A 1 154 ? 13.723 4.106 -13.334 1.00 85.31 154 LYS A C 1
ATOM 1170 O O . LYS A 1 154 ? 14.235 2.990 -13.371 1.00 85.31 154 LYS A O 1
ATOM 1175 N N . TRP A 1 155 ? 14.108 5.055 -12.480 1.00 88.06 155 TRP A N 1
ATOM 1176 C CA . TRP A 1 155 ? 15.170 4.856 -11.495 1.00 88.06 155 TRP A CA 1
ATOM 1177 C C . TRP A 1 155 ? 14.828 3.728 -10.512 1.00 88.06 155 TRP A C 1
ATOM 1179 O O . TRP A 1 155 ? 15.615 2.797 -10.357 1.00 88.06 155 TRP A O 1
ATOM 1189 N N . LEU A 1 156 ? 13.628 3.750 -9.918 1.00 87.75 156 LEU A N 1
ATOM 1190 C CA . LEU A 1 156 ? 13.203 2.737 -8.947 1.00 87.75 156 LEU A CA 1
ATOM 1191 C C . LEU A 1 156 ? 13.165 1.336 -9.569 1.00 87.75 156 LEU A C 1
ATOM 1193 O O . LEU A 1 156 ? 13.660 0.382 -8.974 1.00 87.75 156 LEU A O 1
ATOM 1197 N N . MET A 1 157 ? 12.621 1.209 -10.782 1.00 87.06 157 MET A N 1
ATOM 1198 C CA . MET A 1 157 ? 12.565 -0.073 -11.492 1.00 87.06 157 MET A CA 1
ATOM 1199 C C . MET A 1 157 ? 13.961 -0.644 -11.758 1.00 87.06 157 MET A C 1
ATOM 1201 O O . MET A 1 157 ? 14.160 -1.845 -11.584 1.00 87.06 157 MET A O 1
ATOM 1205 N N . LYS A 1 158 ? 14.930 0.211 -12.117 1.00 85.69 158 LYS A N 1
ATOM 1206 C CA . LYS A 1 158 ? 16.330 -0.181 -12.338 1.00 85.69 158 LYS A CA 1
ATOM 1207 C C . LYS A 1 158 ? 17.001 -0.649 -11.044 1.00 85.69 158 LYS A C 1
ATOM 1209 O O . LYS A 1 158 ? 17.747 -1.623 -11.067 1.00 85.69 158 LYS A O 1
ATOM 1214 N N . GLU A 1 159 ? 16.730 0.006 -9.917 1.00 85.44 159 GLU A N 1
ATOM 1215 C CA . GLU A 1 159 ? 17.259 -0.424 -8.616 1.00 85.44 159 GLU A CA 1
ATOM 1216 C C . GLU A 1 159 ? 16.670 -1.768 -8.162 1.00 85.44 159 GLU A C 1
ATOM 1218 O O . GLU A 1 159 ? 17.416 -2.635 -7.708 1.00 85.44 159 GLU A O 1
ATOM 1223 N N . LEU A 1 160 ? 15.365 -1.993 -8.359 1.00 83.38 160 LEU A N 1
ATOM 1224 C CA . LEU A 1 160 ? 14.730 -3.289 -8.081 1.00 83.38 160 LEU A CA 1
ATOM 1225 C C . LEU A 1 160 ? 15.268 -4.401 -8.993 1.00 83.38 160 LEU A C 1
ATOM 1227 O O . LEU A 1 160 ? 15.451 -5.531 -8.547 1.00 83.38 160 LEU A O 1
ATOM 1231 N N . GLU A 1 161 ? 15.550 -4.085 -10.259 1.00 82.38 161 GLU A N 1
ATOM 1232 C CA . GLU A 1 161 ? 16.134 -5.026 -11.216 1.00 82.38 161 GLU A CA 1
ATOM 1233 C C . GLU A 1 161 ? 17.538 -5.477 -10.828 1.00 82.38 161 GLU A C 1
ATOM 1235 O O . GLU A 1 161 ? 17.807 -6.676 -10.835 1.00 82.38 161 GLU A O 1
ATOM 1240 N N . LYS A 1 162 ? 18.406 -4.544 -10.421 1.00 83.62 162 LYS A N 1
ATOM 1241 C CA . LYS A 1 162 ? 19.771 -4.855 -9.962 1.00 83.62 162 LYS A CA 1
ATOM 1242 C C . LYS A 1 162 ? 19.807 -5.830 -8.783 1.00 83.62 162 LYS A C 1
ATOM 1244 O O . LYS A 1 162 ? 20.818 -6.495 -8.591 1.00 83.62 162 LYS A O 1
ATOM 1249 N N . ARG A 1 163 ? 18.737 -5.874 -7.986 1.00 75.75 163 ARG A N 1
ATOM 1250 C CA . ARG A 1 163 ? 18.602 -6.697 -6.775 1.00 75.75 163 ARG A CA 1
ATOM 1251 C C . ARG A 1 163 ? 17.729 -7.942 -6.984 1.00 75.75 163 ARG A C 1
ATOM 1253 O O . ARG A 1 163 ? 17.387 -8.608 -6.020 1.00 75.75 163 ARG A O 1
ATOM 1260 N N . ASP A 1 164 ? 17.301 -8.217 -8.219 1.00 74.06 164 ASP A N 1
ATOM 1261 C CA . ASP A 1 164 ? 16.362 -9.304 -8.553 1.00 74.06 164 ASP A CA 1
ATOM 1262 C C . ASP A 1 164 ? 15.065 -9.291 -7.705 1.00 74.06 164 ASP A C 1
ATOM 1264 O O . ASP A 1 164 ? 14.445 -10.320 -7.436 1.00 74.06 164 ASP A O 1
ATOM 1268 N N . VAL A 1 165 ? 14.616 -8.105 -7.271 1.00 76.25 165 VAL A N 1
ATOM 1269 C CA . VAL A 1 165 ? 13.429 -7.965 -6.418 1.00 76.25 165 VAL A CA 1
ATOM 1270 C C . VAL A 1 165 ? 12.176 -7.898 -7.284 1.00 76.25 165 VAL A C 1
ATOM 1272 O O . VAL A 1 165 ? 11.907 -6.899 -7.958 1.00 76.25 165 VAL A O 1
ATOM 1275 N N . GLY A 1 166 ? 11.381 -8.968 -7.254 1.00 74.12 166 GLY A N 1
ATOM 1276 C CA . GLY A 1 166 ? 10.152 -9.092 -8.039 1.00 74.12 166 GLY A CA 1
ATOM 1277 C C . GLY A 1 166 ? 10.411 -9.315 -9.529 1.00 74.12 166 GLY A C 1
ATOM 1278 O O . GLY A 1 166 ? 11.482 -9.036 -10.054 1.00 74.12 166 GLY A O 1
ATOM 1279 N N . THR A 1 167 ? 9.400 -9.800 -10.243 1.00 75.75 167 THR A N 1
ATOM 1280 C CA . THR A 1 167 ? 9.416 -9.906 -11.711 1.00 75.75 167 THR A CA 1
ATOM 1281 C C . THR A 1 167 ? 8.972 -8.593 -12.359 1.00 75.75 167 THR A C 1
ATOM 1283 O O . THR A 1 167 ? 8.311 -7.776 -11.717 1.00 75.75 167 THR A O 1
ATOM 1286 N N . GLY A 1 168 ? 9.262 -8.392 -13.651 1.00 73.25 168 GLY A N 1
ATOM 1287 C CA . GLY A 1 168 ? 8.815 -7.193 -14.376 1.00 73.25 168 GLY A CA 1
ATOM 1288 C C . GLY A 1 168 ? 7.309 -6.920 -14.236 1.00 73.25 168 GLY A C 1
ATOM 1289 O O . GLY A 1 168 ? 6.917 -5.784 -13.995 1.00 73.25 168 GLY A O 1
ATOM 1290 N N . ALA A 1 169 ? 6.476 -7.968 -14.274 1.00 75.19 169 ALA A N 1
ATOM 1291 C CA . ALA A 1 169 ? 5.028 -7.846 -14.099 1.00 75.19 169 ALA A CA 1
ATOM 1292 C C . ALA A 1 169 ? 4.639 -7.396 -12.680 1.00 75.19 169 ALA A C 1
ATOM 1294 O O . ALA A 1 169 ? 3.877 -6.444 -12.520 1.00 75.19 169 ALA A O 1
ATOM 1295 N N . THR A 1 170 ? 5.193 -8.044 -11.649 1.00 81.12 170 THR A N 1
ATOM 1296 C CA . THR A 1 170 ? 4.876 -7.715 -10.250 1.00 81.12 170 THR A CA 1
ATOM 1297 C C . THR A 1 170 ? 5.396 -6.337 -9.855 1.00 81.12 170 THR A C 1
ATOM 1299 O O . THR A 1 170 ? 4.742 -5.634 -9.097 1.00 81.12 170 THR A O 1
ATOM 1302 N N . ARG A 1 171 ? 6.536 -5.896 -10.406 1.00 84.94 171 ARG A N 1
ATOM 1303 C CA . ARG A 1 171 ? 7.057 -4.544 -10.156 1.00 84.94 171 ARG A CA 1
ATOM 1304 C C . ARG A 1 171 ? 6.081 -3.476 -10.653 1.00 84.94 171 ARG A C 1
ATOM 1306 O O . ARG A 1 171 ? 5.797 -2.533 -9.919 1.00 84.94 171 ARG A O 1
ATOM 1313 N N . THR A 1 172 ? 5.529 -3.629 -11.860 1.00 84.25 172 THR A N 1
ATOM 1314 C CA . THR A 1 172 ? 4.552 -2.676 -12.413 1.00 84.25 172 THR A CA 1
ATOM 1315 C C . THR A 1 172 ? 3.257 -2.640 -11.602 1.00 84.25 172 THR A C 1
ATOM 1317 O O . THR A 1 172 ? 2.767 -1.549 -11.311 1.00 84.25 172 THR A O 1
ATOM 1320 N N . SER A 1 173 ? 2.713 -3.796 -11.202 1.00 85.31 173 SER A N 1
ATOM 1321 C CA . SER A 1 173 ? 1.490 -3.833 -10.388 1.00 85.31 173 SER A CA 1
ATOM 1322 C C . SER A 1 173 ? 1.715 -3.235 -9.000 1.00 85.31 173 SER A C 1
ATOM 1324 O O . SER A 1 173 ? 0.957 -2.360 -8.591 1.00 85.31 173 SER A O 1
ATOM 1326 N N . THR A 1 174 ? 2.798 -3.618 -8.315 1.00 86.31 174 THR A N 1
ATOM 1327 C CA . THR A 1 174 ? 3.143 -3.066 -6.999 1.00 86.31 174 THR A CA 1
ATOM 1328 C C . THR A 1 174 ? 3.370 -1.564 -7.078 1.00 86.31 174 THR A C 1
ATOM 1330 O O . THR A 1 174 ? 2.853 -0.838 -6.236 1.00 86.31 174 THR A O 1
ATOM 1333 N N . TYR A 1 175 ? 4.071 -1.072 -8.106 1.00 89.50 175 TYR A N 1
ATOM 1334 C CA . TYR A 1 175 ? 4.246 0.364 -8.313 1.00 89.50 175 TYR A CA 1
ATOM 1335 C C . TYR A 1 175 ? 2.903 1.087 -8.412 1.00 89.50 175 TYR A C 1
ATOM 1337 O O . TYR A 1 175 ? 2.694 2.070 -7.708 1.00 89.50 175 TYR A O 1
ATOM 1345 N N . SER A 1 176 ? 1.982 0.569 -9.231 1.00 86.88 176 SER A N 1
ATOM 1346 C CA . SER A 1 176 ? 0.644 1.145 -9.376 1.00 86.88 176 SER A CA 1
ATOM 1347 C C . SER A 1 176 ? -0.150 1.127 -8.071 1.00 86.88 176 SER A C 1
ATOM 1349 O O . SER A 1 176 ? -0.929 2.044 -7.838 1.00 86.88 176 SER A O 1
ATOM 1351 N N . GLU A 1 177 ? 0.003 0.101 -7.234 1.00 86.81 177 GLU A N 1
ATOM 1352 C CA . GLU A 1 177 ? -0.678 0.015 -5.938 1.00 86.81 177 GLU A CA 1
ATOM 1353 C C . GLU A 1 177 ? -0.149 1.061 -4.954 1.00 86.81 177 GLU A C 1
ATOM 1355 O O . GLU A 1 177 ? -0.937 1.762 -4.317 1.00 86.81 177 GLU A O 1
ATOM 1360 N N . VAL A 1 178 ? 1.176 1.209 -4.857 1.00 89.75 178 VAL A N 1
ATOM 1361 C CA . VAL A 1 178 ? 1.799 2.112 -3.877 1.00 89.75 178 VAL A CA 1
ATOM 1362 C C . VAL A 1 178 ? 1.719 3.588 -4.271 1.00 89.75 178 VAL A C 1
ATOM 1364 O O . VAL A 1 178 ? 1.793 4.438 -3.381 1.00 89.75 178 VAL A O 1
ATOM 1367 N N . THR A 1 179 ? 1.544 3.901 -5.562 1.00 89.56 179 THR A N 1
ATOM 1368 C CA . THR A 1 179 ? 1.331 5.270 -6.079 1.00 89.56 179 THR A CA 1
ATOM 1369 C C . THR A 1 179 ? -0.138 5.618 -6.339 1.00 89.56 179 THR A C 1
ATOM 1371 O O . THR A 1 179 ? -0.443 6.756 -6.699 1.00 89.56 179 THR A O 1
ATOM 1374 N N . SER A 1 180 ? -1.066 4.668 -6.161 1.00 86.94 180 SER A N 1
ATOM 1375 C CA . SER A 1 180 ? -2.485 4.865 -6.476 1.00 86.94 180 SER A CA 1
ATOM 1376 C C . SER A 1 180 ? -3.105 5.995 -5.660 1.00 86.94 180 SER A C 1
ATOM 1378 O O . SER A 1 180 ? -3.225 5.914 -4.438 1.00 86.94 180 SER A O 1
ATOM 1380 N N . THR A 1 181 ? -3.627 7.009 -6.345 1.00 84.00 181 THR A N 1
ATOM 1381 C CA . THR A 1 181 ? -4.375 8.111 -5.720 1.00 84.00 181 THR A CA 1
ATOM 1382 C C . THR A 1 181 ? -5.747 7.686 -5.189 1.00 84.00 181 THR A C 1
ATOM 1384 O O . THR A 1 181 ? -6.348 8.414 -4.403 1.00 84.00 181 THR A O 1
ATOM 1387 N N . ASN A 1 182 ? -6.236 6.504 -5.581 1.00 85.81 182 ASN A N 1
ATOM 1388 C CA . ASN A 1 182 ? -7.477 5.919 -5.067 1.00 85.81 182 ASN A CA 1
ATOM 1389 C C . ASN A 1 182 ? -7.260 5.112 -3.776 1.00 85.81 182 ASN A C 1
ATOM 1391 O O . ASN A 1 182 ? -8.231 4.713 -3.128 1.00 85.81 182 ASN A O 1
ATOM 1395 N N . ALA A 1 183 ? -6.008 4.830 -3.401 1.00 84.56 183 ALA A N 1
ATOM 1396 C CA . ALA A 1 183 ? -5.709 4.173 -2.140 1.00 84.56 183 ALA A CA 1
ATOM 1397 C C . ALA A 1 183 ? -6.006 5.125 -0.975 1.00 84.56 183 ALA A C 1
ATOM 1399 O O . ALA A 1 183 ? -5.689 6.309 -1.018 1.00 84.56 183 ALA A O 1
ATOM 1400 N N . LYS A 1 184 ? -6.579 4.597 0.113 1.00 85.12 184 LYS A N 1
ATOM 1401 C CA . LYS A 1 184 ? -6.839 5.395 1.322 1.00 85.12 184 LYS A CA 1
ATOM 1402 C C . LYS A 1 184 ? -5.544 5.922 1.960 1.00 85.12 184 LYS A C 1
ATOM 1404 O O . LYS A 1 184 ? -5.556 6.981 2.577 1.00 85.12 184 LYS A O 1
ATOM 1409 N N . TYR A 1 185 ? -4.457 5.163 1.823 1.00 87.62 185 TYR A N 1
ATOM 1410 C CA . TYR A 1 185 ? -3.138 5.464 2.375 1.00 87.62 185 TYR A CA 1
ATOM 1411 C C . TYR A 1 185 ? -2.062 5.116 1.331 1.00 87.62 185 TYR A C 1
ATOM 1413 O O . TYR A 1 185 ? -1.446 4.055 1.437 1.00 87.62 185 TYR A O 1
ATOM 1421 N N . PRO A 1 186 ? -1.877 5.938 0.280 1.00 91.19 186 PRO A N 1
ATOM 1422 C CA . PRO A 1 186 ? -0.802 5.715 -0.684 1.00 91.19 186 PRO A CA 1
ATOM 1423 C C . PRO A 1 186 ? 0.553 5.833 0.017 1.00 91.19 186 PRO A C 1
ATOM 1425 O O . PRO A 1 186 ? 0.688 6.589 0.980 1.00 91.19 186 PRO A O 1
ATOM 1428 N N . LEU A 1 187 ? 1.562 5.102 -0.460 1.00 94.38 187 LEU A N 1
ATOM 1429 C CA . LEU A 1 187 ? 2.918 5.180 0.098 1.00 94.38 187 LEU A CA 1
ATOM 1430 C C . LEU A 1 187 ? 3.791 6.164 -0.684 1.00 94.38 187 LEU A C 1
ATOM 1432 O O . LEU A 1 187 ? 4.677 6.796 -0.115 1.00 94.38 187 LEU A O 1
ATOM 1436 N N . LEU A 1 188 ? 3.533 6.319 -1.980 1.00 94.69 188 LEU A N 1
ATOM 1437 C CA . LEU A 1 188 ? 4.313 7.149 -2.886 1.00 94.69 188 LEU A CA 1
ATOM 1438 C C . LEU A 1 188 ? 3.411 8.110 -3.663 1.00 94.69 188 LEU A C 1
ATOM 1440 O O . LEU A 1 188 ? 2.244 7.831 -3.918 1.00 94.69 188 LEU A O 1
ATOM 1444 N N . ILE A 1 189 ? 3.978 9.247 -4.056 1.00 93.19 189 ILE A N 1
ATOM 1445 C CA . ILE A 1 189 ? 3.349 10.255 -4.910 1.00 93.19 189 ILE A CA 1
ATOM 1446 C C . ILE A 1 189 ? 4.248 10.444 -6.124 1.00 93.19 189 ILE A C 1
ATOM 1448 O O . ILE A 1 189 ? 5.434 10.743 -5.977 1.00 93.19 189 ILE A O 1
ATOM 1452 N N . GLU A 1 190 ? 3.674 10.302 -7.315 1.00 90.44 190 GLU A N 1
ATOM 1453 C CA . GLU A 1 190 ? 4.339 10.633 -8.570 1.00 90.44 190 GLU A CA 1
ATOM 1454 C C . GLU A 1 190 ? 3.794 11.959 -9.116 1.00 90.44 190 GLU A C 1
ATOM 1456 O O . GLU A 1 190 ? 2.597 12.102 -9.372 1.00 90.44 190 GLU A O 1
ATOM 1461 N N . LYS A 1 191 ? 4.672 12.952 -9.302 1.00 87.38 191 LYS A N 1
ATOM 1462 C CA . LYS A 1 191 ? 4.318 14.239 -9.915 1.00 87.38 191 LYS A CA 1
ATOM 1463 C C . LYS A 1 191 ? 5.432 14.705 -10.840 1.00 87.38 191 LYS A C 1
ATOM 1465 O O . LYS A 1 191 ? 6.547 14.950 -10.393 1.00 87.38 191 LYS A O 1
ATOM 1470 N N . GLY A 1 192 ? 5.127 14.863 -12.129 1.00 79.44 192 GLY A N 1
ATOM 1471 C CA . GLY A 1 192 ? 6.090 15.371 -13.113 1.00 79.44 192 GLY A CA 1
ATOM 1472 C C . GLY A 1 192 ? 7.378 14.541 -13.180 1.00 79.44 192 GLY A C 1
ATOM 1473 O O . GLY A 1 192 ? 8.459 15.111 -13.119 1.00 79.44 192 GLY A O 1
ATOM 1474 N N . ARG A 1 193 ? 7.255 13.203 -13.245 1.00 81.38 193 ARG A N 1
ATOM 1475 C CA . ARG A 1 193 ? 8.355 12.206 -13.232 1.00 81.38 193 ARG A CA 1
ATOM 1476 C C . ARG A 1 193 ? 9.170 12.118 -11.935 1.00 81.38 193 ARG A C 1
ATOM 1478 O O . ARG A 1 193 ? 10.068 11.285 -11.843 1.00 81.38 193 ARG A O 1
ATOM 1485 N N . LYS A 1 194 ? 8.845 12.925 -10.924 1.00 89.00 194 LYS A N 1
ATOM 1486 C CA . LYS A 1 194 ? 9.448 12.862 -9.592 1.00 89.00 194 LYS A CA 1
ATOM 1487 C C . LYS A 1 194 ? 8.608 11.994 -8.664 1.00 89.00 194 LYS A C 1
ATOM 1489 O O . LYS A 1 194 ? 7.396 12.183 -8.563 1.00 89.00 194 LYS A O 1
ATOM 1494 N N . LEU A 1 195 ? 9.280 11.094 -7.958 1.00 92.38 195 LEU A N 1
ATOM 1495 C CA . LEU A 1 195 ? 8.712 10.199 -6.962 1.00 92.38 195 LEU A CA 1
ATOM 1496 C C . LEU A 1 195 ? 9.076 10.684 -5.554 1.00 92.38 195 LEU A C 1
ATOM 1498 O O . LEU A 1 195 ? 10.245 10.936 -5.253 1.00 92.38 195 LEU A O 1
ATOM 1502 N N . THR A 1 196 ? 8.080 10.818 -4.683 1.00 93.38 196 THR A N 1
ATOM 1503 C CA . THR A 1 196 ? 8.257 11.211 -3.275 1.00 93.38 196 THR A CA 1
ATOM 1504 C C . THR A 1 196 ? 7.427 10.329 -2.351 1.00 93.38 196 THR A C 1
ATOM 1506 O O . THR A 1 196 ? 6.417 9.776 -2.778 1.00 93.38 196 THR A O 1
ATOM 1509 N N . LEU A 1 197 ? 7.816 10.222 -1.079 1.00 94.06 197 LEU A N 1
ATOM 1510 C CA . LEU A 1 197 ? 6.987 9.572 -0.061 1.00 94.06 197 LEU A CA 1
ATOM 1511 C C . LEU A 1 197 ? 5.696 10.375 0.164 1.00 94.06 197 LEU A C 1
ATOM 1513 O O . LEU A 1 197 ? 5.725 11.603 0.243 1.00 94.06 197 LEU A O 1
ATOM 1517 N N . ALA A 1 198 ? 4.571 9.672 0.265 1.00 93.75 198 ALA A N 1
ATOM 1518 C CA . ALA A 1 198 ? 3.352 10.201 0.869 1.00 93.75 198 ALA A CA 1
ATOM 1519 C C . ALA A 1 198 ? 3.469 10.162 2.403 1.00 93.75 198 ALA A C 1
ATOM 1521 O O . ALA A 1 198 ? 4.356 9.500 2.934 1.00 93.75 198 ALA A O 1
ATOM 1522 N N . GLU A 1 199 ? 2.531 10.774 3.129 1.00 91.25 199 GLU A N 1
ATOM 1523 C CA . GLU A 1 199 ? 2.522 10.765 4.605 1.00 91.25 199 GLU A CA 1
ATOM 1524 C C . GLU A 1 199 ? 2.557 9.337 5.188 1.00 91.25 199 GLU A C 1
ATOM 1526 O O . GLU A 1 199 ? 3.369 9.026 6.058 1.00 91.25 199 GLU A O 1
ATOM 1531 N N . ALA A 1 200 ? 1.736 8.423 4.655 1.00 91.69 200 ALA A N 1
ATOM 1532 C CA . ALA A 1 200 ? 1.756 7.021 5.080 1.00 91.69 200 ALA A CA 1
ATOM 1533 C C . ALA A 1 200 ? 3.060 6.301 4.694 1.00 91.69 200 ALA A C 1
ATOM 1535 O O . ALA A 1 200 ? 3.533 5.442 5.440 1.00 91.69 200 ALA A O 1
ATOM 1536 N N . GLY A 1 201 ? 3.666 6.681 3.568 1.00 93.44 201 GLY A N 1
ATOM 1537 C CA . GLY A 1 201 ? 4.979 6.193 3.156 1.00 93.44 201 GLY A CA 1
ATOM 1538 C C . GLY A 1 201 ? 6.103 6.668 4.069 1.00 93.44 201 GLY A C 1
ATOM 1539 O O . GLY A 1 201 ? 6.973 5.876 4.412 1.00 93.44 201 GLY A O 1
ATOM 1540 N N . GLU A 1 202 ? 6.072 7.924 4.517 1.00 93.94 202 GLU A N 1
ATOM 1541 C CA . GLU A 1 202 ? 7.043 8.467 5.471 1.00 93.94 202 GLU A CA 1
ATOM 1542 C C . GLU A 1 202 ? 6.930 7.776 6.832 1.00 93.94 202 GLU A C 1
ATOM 1544 O O . GLU A 1 202 ? 7.942 7.343 7.384 1.00 93.94 202 GLU A O 1
ATOM 1549 N N . MET A 1 203 ? 5.706 7.579 7.336 1.00 92.50 203 MET A N 1
ATOM 1550 C CA . MET A 1 203 ? 5.482 6.787 8.549 1.00 92.50 203 MET A CA 1
ATOM 1551 C C . MET A 1 203 ? 6.034 5.367 8.402 1.00 92.50 203 MET A C 1
ATOM 1553 O O . MET A 1 203 ? 6.746 4.896 9.284 1.00 92.50 203 MET A O 1
ATOM 1557 N N . SER A 1 204 ? 5.740 4.693 7.285 1.00 92.69 204 SER A N 1
ATOM 1558 C CA . SER A 1 204 ? 6.250 3.346 7.019 1.00 92.69 204 SER A CA 1
ATOM 1559 C C . SER A 1 204 ? 7.778 3.328 6.962 1.00 92.69 204 SER A C 1
ATOM 1561 O O . SER A 1 204 ? 8.399 2.522 7.648 1.00 92.69 204 SER A O 1
ATOM 1563 N N . TRP A 1 205 ? 8.395 4.260 6.236 1.00 93.62 205 TRP A N 1
ATOM 1564 C CA . TRP A 1 205 ? 9.848 4.366 6.120 1.00 93.62 205 TRP A CA 1
ATOM 1565 C C . TRP A 1 205 ? 10.541 4.574 7.472 1.00 93.62 205 TRP A C 1
ATOM 1567 O O . TRP A 1 205 ? 11.602 4.005 7.699 1.00 93.62 205 TRP A O 1
ATOM 1577 N N . LEU A 1 206 ? 9.931 5.324 8.394 1.00 94.38 206 LEU A N 1
ATOM 1578 C CA . LEU A 1 206 ? 10.459 5.528 9.748 1.00 94.38 206 LEU A CA 1
ATOM 1579 C C . LEU A 1 206 ? 10.285 4.312 10.671 1.00 94.38 206 LEU A C 1
ATOM 1581 O O . LEU A 1 206 ? 10.977 4.222 11.683 1.00 94.38 206 LEU A O 1
ATOM 1585 N N . LEU A 1 207 ? 9.380 3.383 10.348 1.00 94.69 207 LEU A N 1
ATOM 1586 C CA . LEU A 1 207 ? 9.162 2.155 11.121 1.00 94.69 207 LEU A CA 1
ATOM 1587 C C . LEU A 1 207 ? 10.118 1.021 10.734 1.00 94.69 207 LEU A C 1
ATOM 1589 O O . LEU A 1 207 ? 10.407 0.169 11.570 1.00 94.69 207 LEU A O 1
ATOM 1593 N N . LEU A 1 208 ? 10.608 1.014 9.495 1.00 94.19 208 LEU A N 1
ATOM 1594 C CA . LEU A 1 208 ? 11.412 -0.065 8.912 1.00 94.19 208 LEU A CA 1
ATOM 1595 C C . LEU A 1 208 ? 12.893 -0.172 9.344 1.00 94.19 208 LEU A C 1
ATOM 1597 O O . LEU A 1 208 ? 13.447 -1.260 9.170 1.00 94.19 208 LEU A O 1
ATOM 1601 N N . PRO A 1 209 ? 13.589 0.853 9.882 1.00 93.75 209 PRO A N 1
ATOM 1602 C CA . PRO A 1 209 ? 15.011 0.719 10.194 1.00 93.75 209 PRO A CA 1
ATOM 1603 C C . PRO A 1 209 ? 15.293 -0.417 11.187 1.00 93.75 209 PRO A C 1
ATOM 1605 O O . PRO A 1 209 ? 14.699 -0.470 12.263 1.00 93.75 209 PRO A O 1
ATOM 1608 N N . GLY A 1 210 ? 16.215 -1.314 10.827 1.00 92.06 210 GLY A N 1
ATOM 1609 C CA . GLY A 1 210 ? 16.595 -2.468 11.652 1.00 92.06 210 GLY A CA 1
ATOM 1610 C C . GLY A 1 210 ? 15.597 -3.631 11.644 1.00 92.06 210 GLY A C 1
ATOM 1611 O O . GLY A 1 210 ? 15.757 -4.549 12.442 1.00 92.06 210 GLY A O 1
ATOM 1612 N N . THR A 1 211 ? 14.576 -3.587 10.784 1.00 94.38 211 THR A N 1
ATOM 1613 C CA . THR A 1 211 ? 13.658 -4.712 10.545 1.00 94.38 211 THR A CA 1
ATOM 1614 C C . THR A 1 211 ? 14.181 -5.602 9.419 1.00 94.38 211 THR A C 1
ATOM 1616 O O . THR A 1 211 ? 14.812 -5.114 8.481 1.00 94.38 211 THR A O 1
ATOM 1619 N N . HIS A 1 212 ? 13.868 -6.890 9.488 1.00 92.19 212 HIS A N 1
ATOM 1620 C CA . HIS A 1 212 ? 14.094 -7.886 8.447 1.00 92.19 212 HIS A CA 1
ATOM 1621 C C . HIS A 1 212 ? 13.315 -7.532 7.174 1.00 92.19 212 HIS A C 1
ATOM 1623 O O . HIS A 1 212 ? 13.888 -7.534 6.090 1.00 92.19 212 HIS A O 1
ATOM 1629 N N . ILE A 1 213 ? 12.040 -7.138 7.275 1.00 89.38 213 ILE A N 1
ATOM 1630 C CA . ILE A 1 213 ? 11.232 -6.727 6.109 1.00 89.38 213 ILE A CA 1
ATOM 1631 C C . ILE A 1 213 ? 11.754 -5.454 5.417 1.00 89.38 213 ILE A C 1
ATOM 1633 O O . ILE A 1 213 ? 11.483 -5.230 4.238 1.00 89.38 213 ILE A O 1
ATOM 1637 N N . GLY A 1 214 ? 12.500 -4.614 6.138 1.00 87.06 214 GLY A N 1
ATOM 1638 C CA . GLY A 1 214 ? 13.192 -3.452 5.584 1.00 87.06 214 GLY A CA 1
ATOM 1639 C C . GLY A 1 214 ? 14.521 -3.785 4.897 1.00 87.06 214 GLY A C 1
ATOM 1640 O O . GLY A 1 214 ? 15.087 -2.906 4.245 1.00 87.06 214 GLY A O 1
ATOM 1641 N N . ASP A 1 215 ? 15.023 -5.017 5.031 1.00 86.38 215 ASP A N 1
ATOM 1642 C CA . ASP A 1 215 ? 16.281 -5.462 4.437 1.00 86.38 215 ASP A CA 1
ATOM 1643 C C . ASP A 1 215 ? 16.059 -6.091 3.052 1.00 86.38 215 ASP A C 1
ATOM 1645 O O . ASP A 1 215 ? 15.373 -7.102 2.872 1.00 86.38 215 ASP A O 1
ATOM 1649 N N . LEU A 1 216 ? 16.703 -5.497 2.047 1.00 75.06 216 LEU A N 1
ATOM 1650 C CA . LEU A 1 216 ? 16.668 -5.976 0.669 1.00 75.06 216 LEU A CA 1
ATOM 1651 C C . LEU A 1 216 ? 17.282 -7.378 0.527 1.00 75.06 216 LEU A C 1
ATOM 1653 O O . LEU A 1 216 ? 16.780 -8.172 -0.268 1.00 75.06 216 LEU A O 1
ATOM 1657 N N . ALA A 1 217 ? 18.310 -7.711 1.316 1.00 79.19 217 ALA A N 1
ATOM 1658 C CA . ALA A 1 217 ? 18.973 -9.015 1.250 1.00 79.19 217 ALA A CA 1
ATOM 1659 C C . ALA A 1 217 ? 18.042 -10.163 1.677 1.00 79.19 217 ALA A C 1
ATOM 1661 O O . ALA A 1 217 ? 18.150 -11.291 1.189 1.00 79.19 217 ALA A O 1
ATOM 1662 N N . LEU A 1 218 ? 17.074 -9.884 2.552 1.00 83.69 218 LEU A N 1
ATOM 1663 C CA . LEU A 1 218 ? 16.115 -10.892 2.987 1.00 83.69 218 LEU A CA 1
ATOM 1664 C C . LEU A 1 218 ? 15.132 -11.269 1.880 1.00 83.69 218 LEU A C 1
ATOM 1666 O O . LEU A 1 218 ? 14.728 -12.425 1.772 1.00 83.69 218 LEU A O 1
ATOM 1670 N N . THR A 1 219 ? 14.766 -10.309 1.031 1.00 77.75 219 THR A N 1
ATOM 1671 C CA . THR A 1 219 ? 13.881 -10.577 -0.107 1.00 77.75 219 THR A CA 1
ATOM 1672 C C . THR A 1 219 ? 14.538 -11.559 -1.077 1.00 77.75 219 THR A C 1
ATOM 1674 O O . THR A 1 219 ? 13.894 -12.513 -1.515 1.00 77.75 219 THR A O 1
ATOM 1677 N N . GLU A 1 220 ? 15.838 -11.394 -1.345 1.00 78.19 220 GLU A N 1
ATOM 1678 C CA . GLU A 1 220 ? 16.633 -12.345 -2.134 1.00 78.19 220 GLU A CA 1
ATOM 1679 C C . GLU A 1 220 ? 16.630 -13.741 -1.487 1.00 78.19 220 GLU A C 1
ATOM 1681 O O . GLU A 1 220 ? 16.413 -14.745 -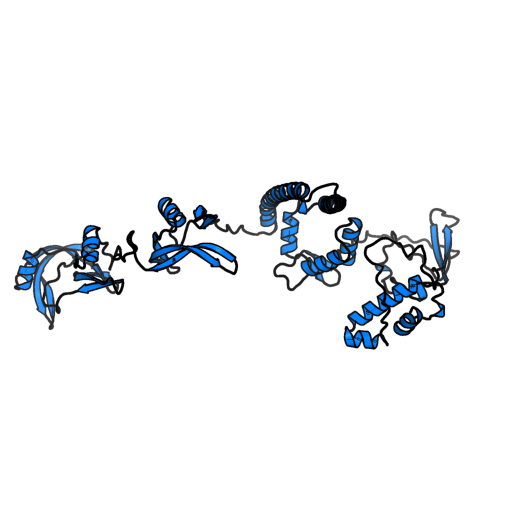2.173 1.00 78.19 220 GLU A O 1
ATOM 1686 N N . LYS A 1 221 ? 16.775 -13.812 -0.155 1.00 83.69 221 LYS A N 1
ATOM 1687 C CA . LYS A 1 221 ? 16.690 -15.073 0.596 1.00 83.69 221 LYS A CA 1
ATOM 1688 C C . LYS A 1 221 ? 15.321 -15.745 0.459 1.00 83.69 221 LYS A C 1
ATOM 1690 O O . LYS A 1 221 ? 15.276 -16.950 0.240 1.00 83.69 221 LYS A O 1
ATOM 1695 N N . VAL A 1 222 ? 14.215 -15.002 0.547 1.00 85.69 222 VAL A N 1
ATOM 1696 C CA . VAL A 1 222 ? 12.862 -15.567 0.382 1.00 85.69 222 VAL A CA 1
ATOM 1697 C C . VAL A 1 222 ? 12.683 -16.153 -1.021 1.00 85.69 222 VAL A C 1
ATOM 1699 O O . VAL A 1 222 ? 12.163 -17.259 -1.163 1.00 85.69 222 VAL A O 1
ATOM 1702 N N . TYR A 1 223 ? 13.164 -15.470 -2.065 1.00 82.06 223 TYR A N 1
ATOM 1703 C CA . TYR A 1 223 ? 13.130 -16.020 -3.424 1.00 82.06 223 TYR A CA 1
ATOM 1704 C C . TYR A 1 223 ? 14.011 -17.263 -3.582 1.00 82.06 223 TYR A C 1
ATOM 1706 O O . TYR A 1 223 ? 13.624 -18.192 -4.293 1.00 82.06 223 TYR A O 1
ATOM 1714 N N . ALA A 1 224 ? 15.175 -17.305 -2.931 1.00 83.25 224 ALA A N 1
ATOM 1715 C CA . ALA A 1 224 ? 16.015 -18.499 -2.898 1.00 83.25 224 ALA A CA 1
ATOM 1716 C C . ALA A 1 224 ? 15.308 -19.666 -2.185 1.00 83.25 224 ALA A C 1
ATOM 1718 O O . ALA A 1 224 ? 15.239 -20.758 -2.742 1.00 83.25 224 ALA A O 1
ATOM 1719 N N . ASP A 1 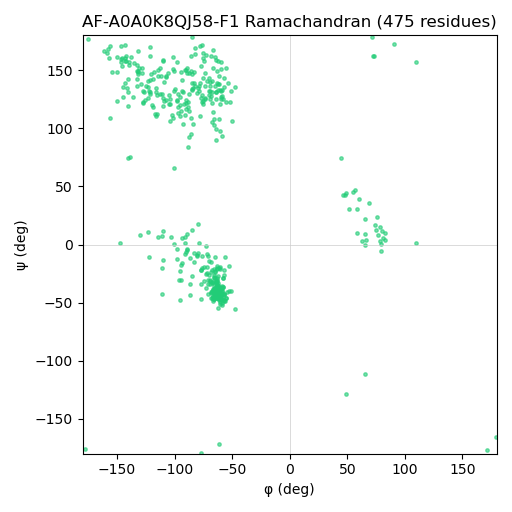225 ? 14.680 -19.415 -1.033 1.00 89.06 225 ASP A N 1
ATOM 1720 C CA . ASP A 1 225 ? 13.904 -20.411 -0.286 1.00 89.06 225 ASP A CA 1
ATOM 1721 C C . ASP A 1 225 ? 12.751 -20.979 -1.147 1.00 89.06 225 ASP A C 1
ATOM 1723 O O . ASP A 1 225 ? 12.521 -22.188 -1.167 1.00 89.06 225 ASP A O 1
ATOM 1727 N N . MET A 1 226 ? 12.065 -20.140 -1.937 1.00 87.81 226 MET A N 1
ATOM 1728 C CA . MET A 1 226 ? 11.038 -20.592 -2.892 1.00 87.81 226 MET A CA 1
ATOM 1729 C C . MET A 1 226 ? 11.606 -21.476 -4.013 1.00 87.81 226 MET A C 1
ATOM 1731 O O . MET A 1 226 ? 10.941 -22.422 -4.442 1.00 87.81 226 MET A O 1
ATOM 1735 N N . LYS A 1 227 ? 12.820 -21.183 -4.502 1.00 87.56 227 LYS A N 1
ATOM 1736 C CA . LYS A 1 227 ? 13.506 -22.005 -5.515 1.00 87.56 227 LYS A CA 1
ATOM 1737 C C . LYS A 1 227 ? 13.910 -23.366 -4.943 1.00 87.56 227 LYS A C 1
ATOM 1739 O O . LYS A 1 227 ? 13.700 -24.369 -5.618 1.00 87.56 227 LYS A O 1
ATOM 1744 N N . ASP A 1 228 ? 14.414 -23.408 -3.710 1.00 90.12 228 ASP A N 1
ATOM 1745 C CA . ASP A 1 228 ? 14.751 -24.652 -3.005 1.00 90.12 228 ASP A CA 1
ATOM 1746 C C . ASP A 1 228 ? 13.516 -25.550 -2.830 1.00 90.12 228 ASP A C 1
ATOM 1748 O O . ASP A 1 228 ? 13.556 -26.748 -3.118 1.00 90.12 228 ASP A O 1
ATOM 1752 N N . ILE A 1 229 ? 12.378 -24.964 -2.439 1.00 91.88 229 ILE A N 1
ATOM 1753 C CA . ILE A 1 229 ? 11.105 -25.691 -2.328 1.00 91.88 229 ILE A CA 1
ATOM 1754 C C . ILE A 1 229 ? 10.679 -26.252 -3.689 1.00 91.88 229 ILE A C 1
ATOM 1756 O O . ILE A 1 229 ? 10.317 -27.423 -3.792 1.00 91.88 229 ILE A O 1
ATOM 1760 N N . ALA A 1 230 ? 10.761 -25.447 -4.753 1.00 88.69 230 ALA A N 1
ATOM 1761 C CA . ALA A 1 230 ? 10.435 -25.898 -6.106 1.00 88.69 230 ALA A CA 1
ATOM 1762 C C . ALA A 1 230 ? 11.374 -27.014 -6.604 1.00 88.69 230 ALA A C 1
ATOM 1764 O O . ALA A 1 230 ? 10.949 -27.874 -7.375 1.00 88.69 230 ALA A O 1
ATOM 1765 N N . ALA A 1 231 ? 12.633 -27.016 -6.156 1.00 91.81 231 ALA A N 1
ATOM 1766 C CA . ALA A 1 231 ? 13.613 -28.063 -6.435 1.00 91.81 231 ALA A CA 1
ATOM 1767 C C . ALA A 1 231 ? 13.449 -29.313 -5.547 1.00 91.81 231 ALA A C 1
ATOM 1769 O O . ALA A 1 231 ? 14.122 -30.316 -5.783 1.00 91.81 231 ALA A O 1
ATOM 1770 N N . GLY A 1 232 ? 12.573 -29.270 -4.538 1.00 92.06 232 GLY A N 1
ATOM 1771 C CA . GLY A 1 232 ? 12.366 -30.353 -3.576 1.00 92.06 232 GLY A CA 1
ATOM 1772 C C . GLY A 1 232 ? 13.490 -30.503 -2.545 1.00 92.06 232 GLY A C 1
ATOM 1773 O O . GLY A 1 232 ? 13.584 -31.549 -1.908 1.00 92.06 232 GLY A O 1
ATOM 1774 N N . THR A 1 233 ? 14.352 -29.493 -2.379 1.00 94.06 233 THR A N 1
ATOM 1775 C CA . THR A 1 233 ? 15.479 -29.511 -1.425 1.00 94.06 233 THR A CA 1
ATOM 1776 C C . THR A 1 233 ? 15.120 -28.942 -0.048 1.00 94.06 233 THR A C 1
ATOM 1778 O O . THR A 1 233 ? 15.916 -29.056 0.882 1.00 94.06 233 THR A O 1
ATOM 1781 N N . ALA A 1 234 ? 13.931 -28.349 0.102 1.00 92.75 234 ALA A N 1
ATOM 1782 C CA . ALA A 1 234 ? 13.370 -27.883 1.370 1.00 92.75 234 ALA A CA 1
ATOM 1783 C C . ALA A 1 234 ? 11.835 -27.952 1.357 1.00 92.75 234 ALA A C 1
ATOM 1785 O O . ALA A 1 234 ? 11.221 -27.981 0.290 1.00 92.75 234 ALA A O 1
ATOM 1786 N N . THR A 1 235 ? 11.209 -27.932 2.536 1.00 92.75 235 THR A N 1
ATOM 1787 C CA . THR A 1 235 ? 9.743 -27.867 2.663 1.00 92.75 235 THR A CA 1
ATOM 1788 C C . THR A 1 235 ? 9.248 -26.443 2.920 1.00 92.75 235 THR A C 1
ATOM 1790 O O . THR A 1 235 ? 9.984 -25.576 3.403 1.00 92.75 235 THR A O 1
ATOM 1793 N N . ALA A 1 236 ? 7.979 -26.182 2.597 1.00 91.19 236 ALA A N 1
ATOM 1794 C CA . ALA A 1 236 ? 7.365 -24.883 2.860 1.00 91.19 236 ALA A CA 1
ATOM 1795 C C . ALA A 1 236 ? 7.247 -24.618 4.367 1.00 91.19 236 ALA A C 1
ATOM 1797 O O . ALA A 1 236 ? 7.484 -23.499 4.816 1.00 91.19 236 ALA A O 1
ATOM 1798 N N . GLU A 1 237 ? 6.929 -25.648 5.148 1.00 92.62 237 GLU A N 1
ATOM 1799 C CA . GLU A 1 237 ? 6.763 -25.585 6.597 1.00 92.62 237 GLU A CA 1
ATOM 1800 C C . GLU A 1 237 ? 8.050 -25.120 7.292 1.00 92.62 237 GLU A C 1
ATOM 1802 O O . GLU A 1 237 ? 8.009 -24.205 8.116 1.00 92.62 237 GLU A O 1
ATOM 1807 N N . GLU A 1 238 ? 9.198 -25.691 6.915 1.00 90.69 238 GLU A N 1
ATOM 1808 C CA . GLU A 1 238 ? 10.509 -25.320 7.463 1.00 90.69 238 GLU A CA 1
ATOM 1809 C C . GLU A 1 238 ? 10.854 -23.855 7.178 1.00 90.69 238 GLU A C 1
ATOM 1811 O O . GLU A 1 238 ? 11.280 -23.124 8.073 1.00 90.69 238 GLU A O 1
ATOM 1816 N N . ARG A 1 239 ? 10.649 -23.395 5.936 1.00 91.06 239 ARG A N 1
ATOM 1817 C CA . ARG A 1 239 ? 10.993 -22.018 5.546 1.00 91.06 239 ARG A CA 1
ATOM 1818 C C . ARG A 1 239 ? 10.026 -20.997 6.143 1.00 91.06 239 ARG A C 1
ATOM 1820 O O . ARG A 1 239 ? 10.461 -19.935 6.583 1.00 91.06 239 ARG A O 1
ATOM 1827 N N . LEU A 1 240 ? 8.735 -21.323 6.234 1.00 90.50 240 LEU A N 1
ATOM 1828 C CA . LEU A 1 240 ? 7.727 -20.452 6.848 1.00 90.50 240 LEU A CA 1
ATOM 1829 C C . LEU A 1 240 ? 7.922 -20.288 8.360 1.00 90.50 240 LEU A C 1
ATOM 1831 O O . LEU A 1 240 ? 7.635 -19.211 8.882 1.00 90.50 240 LEU A O 1
ATOM 1835 N N . ALA A 1 241 ? 8.431 -21.306 9.062 1.00 89.75 241 ALA A N 1
ATOM 1836 C CA . ALA A 1 241 ? 8.751 -21.191 10.485 1.00 89.75 241 ALA A CA 1
ATOM 1837 C C . ALA A 1 241 ? 9.802 -20.096 10.745 1.00 89.75 241 ALA A C 1
ATOM 1839 O O . ALA A 1 241 ? 9.612 -19.263 11.629 1.00 89.75 241 ALA A O 1
ATOM 1840 N N . ILE A 1 242 ? 10.843 -20.035 9.908 1.00 89.00 242 ILE A N 1
ATOM 1841 C CA . ILE A 1 242 ? 11.891 -19.006 9.983 1.00 89.00 242 ILE A CA 1
ATOM 1842 C C . ILE A 1 242 ? 11.307 -17.615 9.697 1.00 89.00 242 ILE A C 1
ATOM 1844 O O . ILE A 1 242 ? 11.575 -16.660 10.423 1.00 89.00 242 ILE A O 1
ATOM 1848 N N . VAL A 1 243 ? 10.456 -17.498 8.671 1.00 89.50 243 VAL A N 1
ATOM 1849 C CA . VAL A 1 243 ? 9.774 -16.232 8.351 1.00 89.50 243 VAL A CA 1
ATOM 1850 C C . VAL A 1 243 ? 8.900 -15.763 9.517 1.00 89.50 243 VAL A C 1
ATOM 1852 O O . VAL A 1 243 ? 8.840 -14.568 9.803 1.00 89.50 243 VAL A O 1
ATOM 1855 N N . ALA A 1 244 ? 8.239 -16.682 10.226 1.00 89.06 244 ALA A N 1
ATOM 1856 C CA . ALA A 1 244 ? 7.426 -16.335 11.386 1.00 89.06 244 ALA A CA 1
ATOM 1857 C C . ALA A 1 244 ? 8.261 -15.725 12.525 1.00 89.06 244 ALA A C 1
ATOM 1859 O O . ALA A 1 244 ? 7.780 -14.808 13.194 1.00 89.06 244 ALA A O 1
ATOM 1860 N N . ASP A 1 245 ? 9.496 -16.189 12.731 1.00 90.81 245 ASP A N 1
ATOM 1861 C CA . ASP A 1 245 ? 10.412 -15.595 13.710 1.00 90.81 245 ASP A CA 1
ATOM 1862 C C . ASP A 1 245 ? 10.821 -14.177 13.307 1.00 90.81 245 ASP A C 1
ATOM 1864 O O . ASP A 1 245 ? 10.693 -13.258 14.120 1.00 90.81 245 ASP A O 1
ATOM 1868 N N . TRP A 1 246 ? 11.162 -13.956 12.032 1.00 92.69 246 TRP A N 1
ATOM 1869 C CA . TRP A 1 246 ? 11.454 -12.612 11.516 1.00 92.69 246 TRP A CA 1
ATOM 1870 C C . TRP A 1 246 ? 10.292 -11.643 11.735 1.00 92.69 246 TRP A C 1
ATOM 1872 O O . TRP A 1 246 ? 10.497 -10.523 12.191 1.00 92.69 246 TRP A O 1
ATOM 1882 N N . VAL A 1 247 ? 9.052 -12.084 11.493 1.00 92.44 247 VAL A N 1
ATOM 1883 C CA . VAL A 1 247 ? 7.858 -11.255 11.722 1.00 92.44 247 VAL A CA 1
ATOM 1884 C C . VAL A 1 247 ? 7.709 -10.878 13.199 1.00 92.44 247 VAL A C 1
ATOM 1886 O O . VAL A 1 247 ? 7.357 -9.739 13.510 1.00 92.44 247 VAL A O 1
ATOM 1889 N N . ARG A 1 248 ? 7.967 -11.804 14.134 1.00 92.06 248 ARG A N 1
ATOM 1890 C CA . ARG A 1 248 ? 7.892 -11.509 15.578 1.00 92.06 248 ARG A CA 1
ATOM 1891 C C . ARG A 1 248 ? 8.945 -10.486 15.996 1.00 92.06 248 ARG A C 1
ATOM 1893 O O . ARG A 1 248 ? 8.636 -9.576 16.768 1.00 92.06 248 ARG A O 1
ATOM 1900 N N . GLU A 1 249 ? 10.162 -10.629 15.485 1.00 93.81 249 GLU A N 1
ATOM 1901 C CA . GLU A 1 249 ? 11.258 -9.691 15.731 1.00 93.81 249 GLU A CA 1
ATOM 1902 C C . GLU A 1 249 ? 10.948 -8.308 15.146 1.00 93.81 249 GLU A C 1
ATOM 1904 O O . GLU A 1 249 ? 11.041 -7.305 15.859 1.00 93.81 249 GLU A O 1
ATOM 1909 N N . ASP A 1 250 ? 10.460 -8.255 13.907 1.00 95.38 250 ASP A N 1
ATOM 1910 C CA . ASP A 1 250 ? 10.076 -7.019 13.226 1.00 95.38 250 ASP A CA 1
ATOM 1911 C C . ASP A 1 250 ? 8.983 -6.267 13.968 1.00 95.38 250 ASP A C 1
ATOM 1913 O O . ASP A 1 250 ? 9.086 -5.055 14.139 1.00 95.38 250 ASP A O 1
ATOM 1917 N N . ILE A 1 251 ? 7.967 -6.962 14.486 1.00 92.94 251 ILE A N 1
ATOM 1918 C CA . ILE A 1 251 ? 6.931 -6.334 15.316 1.00 92.94 251 ILE A CA 1
ATOM 1919 C C . ILE A 1 251 ? 7.561 -5.644 16.534 1.00 92.94 251 ILE A C 1
ATOM 1921 O O . ILE A 1 251 ? 7.182 -4.519 16.870 1.00 92.94 251 ILE A O 1
ATOM 1925 N N . SER A 1 252 ? 8.536 -6.285 17.186 1.00 91.81 252 SER A N 1
ATOM 1926 C CA . SER A 1 252 ? 9.241 -5.702 18.334 1.00 91.81 252 SER A CA 1
ATOM 1927 C C . SER A 1 252 ? 10.054 -4.467 17.938 1.00 91.81 252 SER A C 1
ATOM 1929 O O . SER A 1 252 ? 10.011 -3.444 18.627 1.00 91.81 252 SER A O 1
ATOM 1931 N N . VAL A 1 253 ? 10.773 -4.532 16.816 1.00 95.19 253 VAL A N 1
ATOM 1932 C CA . VAL A 1 253 ? 11.578 -3.418 16.297 1.00 95.19 253 VAL A CA 1
ATOM 1933 C C . VAL A 1 253 ? 10.686 -2.252 15.868 1.00 95.19 253 VAL A C 1
ATOM 1935 O O . VAL A 1 253 ? 10.904 -1.121 16.301 1.00 95.19 253 VAL A O 1
ATOM 1938 N N . MET A 1 254 ? 9.619 -2.514 15.115 1.00 94.81 254 MET A N 1
ATOM 1939 C CA . MET A 1 254 ? 8.655 -1.497 14.693 1.00 94.81 254 MET A CA 1
ATOM 1940 C C . MET A 1 254 ? 7.959 -0.837 15.884 1.00 94.81 254 MET A C 1
ATOM 1942 O O . MET A 1 254 ? 7.737 0.372 15.858 1.00 94.81 254 MET A O 1
ATOM 1946 N N . ALA A 1 255 ? 7.651 -1.582 16.952 1.00 90.62 255 ALA A N 1
ATOM 1947 C CA . ALA A 1 255 ? 7.085 -1.006 18.172 1.00 90.62 255 ALA A CA 1
ATOM 1948 C C . ALA A 1 255 ? 8.043 0.002 18.833 1.00 90.62 255 ALA A C 1
ATOM 1950 O O . ALA A 1 255 ? 7.604 1.059 19.289 1.00 90.62 255 ALA A O 1
ATOM 1951 N N . LYS A 1 256 ? 9.354 -0.278 18.831 1.00 91.69 256 LYS A N 1
ATOM 1952 C CA . LYS A 1 256 ? 10.382 0.665 19.308 1.00 91.69 256 LYS A CA 1
ATOM 1953 C C . LYS A 1 256 ? 10.489 1.878 18.382 1.00 91.69 256 LYS A C 1
ATOM 1955 O O . LYS A 1 256 ? 10.471 3.017 18.850 1.00 91.69 256 LYS A O 1
ATOM 1960 N N . ASN A 1 257 ? 10.530 1.645 17.071 1.00 94.62 257 ASN A N 1
ATOM 1961 C CA . ASN A 1 257 ? 10.634 2.704 16.069 1.00 94.62 257 ASN A CA 1
ATOM 1962 C C . ASN A 1 257 ? 9.407 3.625 16.075 1.00 94.62 257 ASN A C 1
ATOM 1964 O O . ASN A 1 257 ? 9.547 4.828 15.864 1.00 94.62 257 ASN A O 1
ATOM 1968 N N . ALA A 1 258 ? 8.220 3.104 16.398 1.00 91.12 258 ALA A N 1
ATOM 1969 C CA . ALA A 1 258 ? 6.985 3.879 16.469 1.00 91.12 258 ALA A CA 1
ATOM 1970 C C . ALA A 1 258 ? 7.075 5.050 17.459 1.00 91.12 258 ALA A C 1
ATOM 1972 O O . ALA A 1 258 ? 6.553 6.126 17.172 1.00 91.12 258 ALA A O 1
ATOM 1973 N N . ALA A 1 259 ? 7.766 4.882 18.590 1.00 86.69 259 ALA A N 1
ATOM 1974 C CA . ALA A 1 259 ? 7.971 5.966 19.549 1.00 86.69 259 ALA A CA 1
ATOM 1975 C C . ALA A 1 259 ? 8.813 7.108 18.947 1.00 86.69 259 ALA A C 1
ATOM 1977 O O . ALA A 1 259 ? 8.444 8.280 19.054 1.00 86.69 259 ALA A O 1
ATOM 1978 N N . SER A 1 260 ? 9.908 6.767 18.259 1.00 88.44 260 SER A N 1
ATOM 1979 C CA . SER A 1 260 ? 10.772 7.740 17.575 1.00 88.44 260 SER A CA 1
ATOM 1980 C C . SER A 1 260 ? 10.052 8.420 16.406 1.00 88.44 260 SER A C 1
ATOM 1982 O O . SER A 1 260 ? 10.069 9.646 16.291 1.00 88.44 260 SER A O 1
ATOM 1984 N N . MET A 1 261 ? 9.347 7.633 15.589 1.00 93.62 261 MET A N 1
ATOM 1985 C CA . MET A 1 261 ? 8.550 8.108 14.458 1.00 93.62 261 MET A CA 1
ATOM 1986 C C . MET A 1 261 ? 7.503 9.134 14.905 1.00 93.62 261 MET A C 1
ATOM 1988 O O . MET A 1 261 ? 7.451 10.229 14.349 1.00 93.62 261 MET A O 1
ATOM 1992 N N . ARG A 1 262 ? 6.729 8.835 15.959 1.00 90.06 262 ARG A N 1
ATOM 1993 C CA . ARG A 1 262 ? 5.719 9.763 16.493 1.00 90.06 262 ARG A CA 1
ATOM 1994 C C . ARG A 1 262 ? 6.335 11.073 16.965 1.00 90.06 262 ARG A C 1
ATOM 1996 O O . ARG A 1 262 ? 5.813 12.132 16.636 1.00 90.06 262 ARG A O 1
ATOM 2003 N N . SER A 1 263 ? 7.456 10.999 17.684 1.00 87.62 263 SER A N 1
ATOM 2004 C CA . SER 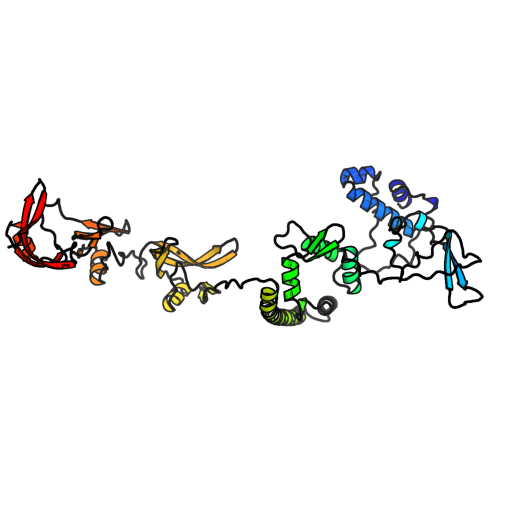A 1 263 ? 8.191 12.183 18.140 1.00 87.62 263 SER A CA 1
ATOM 2005 C C . SER A 1 263 ? 8.630 13.058 16.961 1.00 87.62 263 SER A C 1
ATOM 2007 O O . SER A 1 263 ? 8.357 14.257 16.940 1.00 87.62 263 SER A O 1
ATOM 2009 N N . ARG A 1 264 ? 9.225 12.447 15.929 1.00 89.75 264 ARG A N 1
ATOM 2010 C CA . ARG A 1 264 ? 9.702 13.144 14.727 1.00 89.75 264 ARG A CA 1
ATOM 2011 C C . ARG A 1 264 ? 8.576 13.801 13.926 1.00 89.75 264 ARG A C 1
ATOM 2013 O O . ARG A 1 264 ? 8.783 14.880 13.382 1.00 89.75 264 ARG A O 1
ATOM 2020 N N . LEU A 1 265 ? 7.410 13.164 13.854 1.00 89.06 265 LEU A N 1
ATOM 2021 C CA . LEU A 1 265 ? 6.253 13.668 13.109 1.00 89.06 265 LEU A CA 1
ATOM 2022 C C . LEU A 1 265 ? 5.308 14.541 13.956 1.00 89.06 265 LEU A C 1
ATOM 2024 O O . LEU A 1 265 ? 4.281 14.991 13.457 1.00 89.06 265 LEU A O 1
ATOM 2028 N N . GLY A 1 266 ? 5.619 14.781 15.236 1.00 88.38 266 GLY A N 1
ATOM 2029 C CA . GLY A 1 266 ? 4.749 15.543 16.140 1.00 88.38 266 GLY A CA 1
ATOM 2030 C C . GLY A 1 266 ? 3.404 14.862 16.432 1.00 88.38 266 GLY A C 1
ATOM 2031 O O . GLY A 1 266 ? 2.437 15.528 16.807 1.00 88.38 266 GLY A O 1
ATOM 2032 N N . LEU A 1 267 ? 3.326 13.540 16.259 1.00 83.00 267 LEU A N 1
ATOM 2033 C CA . LEU A 1 267 ? 2.115 12.754 16.469 1.00 83.00 267 LEU A CA 1
ATOM 2034 C C . LEU A 1 267 ? 1.970 12.387 17.946 1.00 83.00 267 LEU A C 1
ATOM 2036 O O . LEU A 1 267 ? 2.907 11.913 18.589 1.00 83.00 267 LEU A O 1
ATOM 2040 N N . LYS A 1 268 ? 0.762 12.558 18.484 1.00 78.06 268 LYS A N 1
ATOM 2041 C CA . LYS A 1 268 ? 0.423 12.063 19.820 1.00 78.06 268 LYS A CA 1
ATOM 2042 C C . LYS A 1 268 ? -0.006 10.610 19.719 1.00 78.06 268 LYS A C 1
ATOM 2044 O O . LYS A 1 268 ? -0.740 10.232 18.810 1.00 78.06 268 LYS A O 1
ATOM 2049 N N . GLU A 1 269 ? 0.442 9.800 20.667 1.00 67.38 269 GLU A N 1
ATOM 2050 C CA . GLU A 1 269 ? -0.082 8.452 20.820 1.00 67.38 269 GLU A CA 1
ATOM 2051 C C . GLU A 1 269 ? -1.550 8.548 21.246 1.00 67.38 269 GLU A C 1
ATOM 2053 O O . GLU A 1 269 ? -1.864 8.928 22.374 1.00 67.38 269 GLU A O 1
ATOM 2058 N N . GLU A 1 270 ? -2.467 8.224 20.335 1.00 58.62 270 GLU A N 1
ATOM 2059 C CA . GLU A 1 270 ? -3.797 7.816 20.758 1.00 58.62 270 GLU A CA 1
ATOM 2060 C C . GLU A 1 270 ? -3.633 6.477 21.464 1.00 58.62 270 GLU A C 1
ATOM 2062 O O . GLU A 1 270 ? -3.418 5.438 20.834 1.00 58.62 270 GLU A O 1
ATOM 2067 N N . VAL A 1 271 ? -3.725 6.503 22.793 1.00 51.75 271 VAL A N 1
ATOM 2068 C CA . VAL A 1 271 ? -3.939 5.289 23.568 1.00 51.75 271 VAL A CA 1
ATOM 2069 C C . VAL A 1 271 ? -5.309 4.769 23.149 1.00 51.75 271 VAL A C 1
ATOM 2071 O O . VAL A 1 271 ? -6.339 5.135 23.713 1.00 51.75 271 VAL A O 1
ATOM 2074 N N . LEU A 1 272 ? -5.337 3.918 22.122 1.00 53.78 272 LEU A N 1
ATOM 2075 C CA . LEU A 1 272 ? -6.427 2.981 21.928 1.00 53.78 272 LEU A CA 1
ATOM 2076 C C . LEU A 1 272 ? -6.432 2.149 23.200 1.00 53.78 272 LEU A C 1
ATOM 2078 O O . LEU A 1 272 ? -5.648 1.210 23.313 1.00 53.78 272 LEU A O 1
ATOM 2082 N N . ALA A 1 273 ? -7.243 2.549 24.182 1.00 52.97 273 ALA A N 1
ATOM 2083 C CA . ALA A 1 273 ? -7.409 1.810 25.417 1.00 52.97 273 ALA A CA 1
ATOM 2084 C C . ALA A 1 273 ? -7.688 0.366 25.010 1.00 52.97 273 ALA A C 1
ATOM 2086 O O . ALA A 1 273 ? -8.746 0.068 24.441 1.00 52.97 273 ALA A O 1
ATOM 2087 N N . GLN A 1 274 ? -6.694 -0.507 25.190 1.00 57.31 274 GLN A N 1
ATOM 2088 C CA . GLN A 1 274 ? -6.872 -1.919 24.931 1.00 57.31 274 GLN A CA 1
ATOM 2089 C C . GLN A 1 274 ? -7.915 -2.357 25.940 1.00 57.31 274 GLN A C 1
ATOM 2091 O O . GLN A 1 274 ? -7.626 -2.509 27.124 1.00 57.31 274 GLN A O 1
ATOM 2096 N N . LYS A 1 275 ? -9.163 -2.455 25.475 1.00 70.44 275 LYS A N 1
ATOM 2097 C CA . LYS A 1 275 ? -10.265 -2.904 26.308 1.00 70.44 275 LYS A CA 1
ATOM 2098 C C . LYS A 1 275 ? -9.862 -4.259 26.852 1.00 70.44 275 LYS A C 1
ATOM 2100 O O . LYS A 1 275 ? -9.556 -5.158 26.064 1.00 70.44 275 LYS A O 1
ATOM 2105 N N . GLU A 1 276 ? -9.844 -4.371 28.174 1.00 86.56 276 GLU A N 1
ATOM 2106 C CA . GLU A 1 276 ? -9.560 -5.621 28.861 1.00 86.56 276 GLU A CA 1
ATOM 2107 C C . GLU A 1 276 ? -10.402 -6.737 28.233 1.00 86.56 276 GLU A C 1
ATOM 2109 O O . GLU A 1 276 ? -11.586 -6.544 27.926 1.00 86.56 276 GLU A O 1
ATOM 2114 N N . ARG A 1 277 ? -9.787 -7.895 27.985 1.00 91.25 277 ARG A N 1
ATOM 2115 C CA . ARG A 1 277 ? -10.472 -9.044 27.393 1.00 91.25 277 ARG A CA 1
ATOM 2116 C C . ARG A 1 277 ? 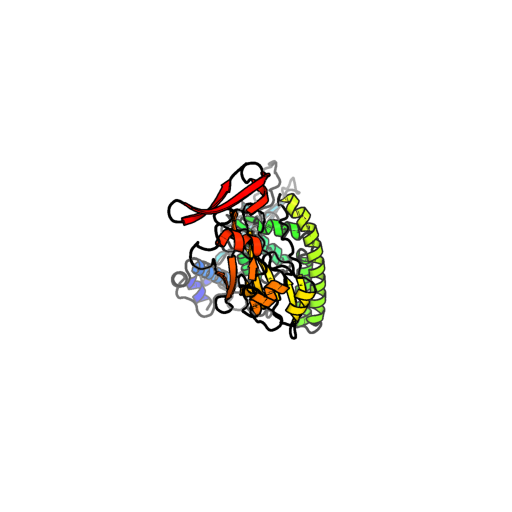-10.498 -10.207 28.366 1.00 91.25 277 ARG A C 1
ATOM 2118 O O . ARG A 1 277 ? -9.465 -10.559 28.925 1.00 91.25 277 ARG A O 1
ATOM 2125 N N . ALA A 1 278 ? -11.660 -10.834 28.487 1.00 91.88 278 ALA A N 1
ATOM 2126 C CA . ALA A 1 278 ? -11.792 -12.155 29.079 1.00 91.88 278 ALA A CA 1
ATOM 2127 C C . ALA A 1 278 ? -11.490 -13.225 28.019 1.00 91.88 278 ALA A C 1
ATOM 2129 O O . ALA A 1 278 ? -11.751 -13.015 26.827 1.00 91.88 278 ALA A O 1
ATOM 2130 N N . LYS A 1 279 ? -10.931 -14.358 28.451 1.00 93.56 279 LYS A N 1
ATOM 2131 C CA . LYS A 1 279 ? -10.638 -15.528 27.613 1.00 93.56 279 LYS A CA 1
ATOM 2132 C C . LYS A 1 279 ? -11.221 -16.780 28.257 1.00 93.56 279 LYS A C 1
ATOM 2134 O O . LYS A 1 279 ? -11.246 -16.869 29.479 1.00 93.56 279 LYS A O 1
ATOM 2139 N N . GLY A 1 280 ? -11.647 -17.734 27.440 1.00 92.50 280 GLY A N 1
ATOM 2140 C CA . GLY A 1 280 ? -12.070 -19.049 27.907 1.00 92.50 280 GLY A CA 1
ATOM 2141 C C . GLY A 1 280 ? -12.715 -19.881 26.806 1.00 92.50 280 GLY A C 1
ATOM 2142 O O . GLY A 1 280 ? -12.792 -19.455 25.651 1.00 92.50 280 GLY A O 1
ATOM 2143 N N . THR A 1 281 ? -13.190 -21.068 27.172 1.00 94.25 281 THR A N 1
ATOM 2144 C CA . THR A 1 281 ? -13.886 -21.970 26.249 1.00 94.25 281 THR A CA 1
ATOM 2145 C C . THR A 1 281 ? -15.379 -21.655 26.239 1.00 94.25 281 THR A C 1
ATOM 2147 O O . THR A 1 281 ? -16.024 -21.698 27.280 1.00 94.25 281 THR A O 1
ATOM 2150 N N . TRP A 1 282 ? -15.930 -21.346 25.064 1.00 93.38 282 TRP A N 1
ATOM 2151 C CA . TRP A 1 282 ? -17.367 -21.169 24.855 1.00 93.38 282 TRP A CA 1
ATOM 2152 C C . TRP A 1 282 ? -17.881 -22.242 23.894 1.00 93.38 282 TRP A C 1
ATOM 2154 O O . TRP A 1 282 ? -17.545 -22.247 22.704 1.00 93.38 282 TRP A O 1
ATOM 2164 N N . GLY A 1 283 ? -18.677 -23.179 24.413 1.00 89.12 283 GLY A N 1
ATOM 2165 C CA . GLY A 1 283 ? -19.038 -24.396 23.686 1.00 89.12 283 GLY A CA 1
ATOM 2166 C C . GLY A 1 283 ? -17.804 -25.271 23.451 1.00 89.12 283 GLY A C 1
ATOM 2167 O O . GLY A 1 283 ? -17.242 -25.806 24.398 1.00 89.12 283 GLY A O 1
ATOM 2168 N N . THR A 1 284 ? -17.363 -25.400 22.197 1.00 89.06 284 THR A N 1
ATOM 2169 C CA . THR A 1 284 ? -16.178 -26.194 21.809 1.00 89.06 284 THR A CA 1
ATOM 2170 C C . THR A 1 284 ? -14.998 -25.351 21.316 1.00 89.06 284 THR A C 1
ATOM 2172 O O . THR A 1 284 ? -14.028 -25.904 20.803 1.00 89.06 284 THR A O 1
ATOM 2175 N N . ARG A 1 285 ? -15.072 -24.016 21.409 1.00 89.69 285 ARG A N 1
ATOM 2176 C CA . ARG A 1 285 ? -14.041 -23.103 20.888 1.00 89.69 285 ARG A CA 1
ATOM 2177 C C . ARG A 1 285 ? -13.459 -22.203 21.970 1.00 89.69 285 ARG A C 1
ATOM 2179 O O . ARG A 1 285 ? -14.189 -21.666 22.800 1.00 89.69 285 ARG A O 1
ATOM 2186 N N . GLU A 1 286 ? -12.156 -21.964 21.891 1.00 93.00 286 GLU A N 1
ATOM 2187 C CA . GLU A 1 286 ? -11.493 -20.895 22.636 1.00 93.00 286 GLU A CA 1
ATOM 2188 C C . GLU A 1 286 ? -11.905 -19.532 22.071 1.00 93.00 286 GLU A C 1
ATOM 2190 O O . GLU A 1 286 ? -11.831 -19.287 20.863 1.00 93.00 286 GLU A O 1
ATOM 2195 N N . VAL A 1 287 ? -12.348 -18.626 22.941 1.00 92.94 287 VAL A N 1
ATOM 2196 C CA . VAL A 1 287 ? -12.757 -17.273 22.561 1.00 92.94 287 VAL A CA 1
ATOM 2197 C C . VAL A 1 287 ? -12.123 -16.234 23.471 1.00 92.94 287 VAL A C 1
ATOM 2199 O O . VAL A 1 287 ? -11.894 -16.458 24.657 1.00 92.94 287 VAL A O 1
ATOM 2202 N N . ALA A 1 288 ? -11.881 -15.052 22.910 1.00 92.94 288 ALA A N 1
ATOM 2203 C CA . ALA A 1 288 ? -11.543 -13.855 23.665 1.00 92.94 288 ALA A CA 1
ATOM 2204 C C . ALA A 1 288 ? -12.587 -12.781 23.361 1.00 92.94 288 ALA A C 1
ATOM 2206 O O . ALA A 1 288 ? -12.827 -12.493 22.186 1.00 92.94 288 ALA A O 1
ATOM 2207 N N . PHE A 1 289 ? -13.156 -12.131 24.373 1.00 92.88 289 PHE A N 1
ATOM 2208 C CA . PHE A 1 289 ? -14.170 -11.079 24.214 1.00 92.88 289 PHE A CA 1
ATOM 2209 C C . PHE A 1 289 ? -13.920 -9.909 25.171 1.00 92.88 289 PHE A C 1
ATOM 2211 O O . PHE A 1 289 ? -13.153 -10.034 26.119 1.00 92.88 289 PHE A O 1
ATOM 2218 N N . ALA A 1 290 ? -14.509 -8.742 24.893 1.00 92.38 290 ALA A N 1
ATOM 2219 C CA . ALA A 1 290 ? -14.347 -7.569 25.753 1.00 92.38 290 ALA A CA 1
ATOM 2220 C C . ALA A 1 290 ? -14.957 -7.830 27.137 1.00 92.38 290 ALA A C 1
ATOM 2222 O O . ALA A 1 290 ? -16.105 -8.258 27.227 1.00 92.38 290 ALA A O 1
ATOM 2223 N N . ARG A 1 291 ? -14.203 -7.529 28.197 1.00 94.31 291 ARG A N 1
ATOM 2224 C CA . ARG A 1 291 ? -14.637 -7.695 29.589 1.00 94.31 291 ARG A CA 1
ATOM 2225 C C . ARG A 1 291 ? -15.562 -6.572 30.069 1.00 94.31 291 ARG A C 1
ATOM 2227 O O . ARG A 1 291 ? -15.981 -6.563 31.215 1.00 94.31 291 ARG A O 1
ATOM 2234 N N . GLU A 1 292 ? -15.884 -5.617 29.207 1.00 93.44 292 GLU A N 1
ATOM 2235 C CA . GLU A 1 292 ? -16.768 -4.506 29.533 1.00 93.44 292 GLU A CA 1
ATOM 2236 C C . GLU A 1 292 ? -17.814 -4.314 28.436 1.00 93.44 292 GLU A C 1
ATOM 2238 O O . GLU A 1 292 ? -17.494 -4.321 27.239 1.00 93.44 292 GLU A O 1
ATOM 2243 N N . TRP A 1 293 ? -19.063 -4.097 28.845 1.00 93.81 293 TRP A N 1
ATOM 2244 C CA . TRP A 1 293 ? -20.160 -3.744 27.955 1.00 93.81 293 TRP A CA 1
ATOM 2245 C C . TRP A 1 293 ? -21.068 -2.695 28.595 1.00 93.81 293 TRP A C 1
ATOM 2247 O O . TRP A 1 293 ? -21.493 -2.833 29.736 1.00 93.81 293 TRP A O 1
ATOM 2257 N N . GLY A 1 294 ? -21.389 -1.632 27.850 1.00 88.56 294 GLY A N 1
ATOM 2258 C CA . GLY A 1 294 ? -22.294 -0.583 28.334 1.00 88.56 294 GLY A CA 1
ATOM 2259 C C . GLY A 1 294 ? -21.826 0.093 29.629 1.00 88.56 294 GLY A C 1
ATOM 2260 O O . GLY A 1 294 ? -22.667 0.487 30.426 1.00 88.56 294 GLY A O 1
ATOM 2261 N N . GLY A 1 295 ? -20.513 0.193 29.865 1.00 89.19 295 GLY A N 1
ATOM 2262 C CA . GLY A 1 295 ? -19.935 0.750 31.094 1.00 89.19 295 GLY A CA 1
ATOM 2263 C C . GLY A 1 295 ? -19.915 -0.204 32.295 1.00 89.19 295 GLY A C 1
ATOM 2264 O O . GLY A 1 295 ? -19.452 0.193 33.359 1.00 89.19 295 GLY A O 1
ATOM 2265 N N . HIS A 1 296 ? -20.395 -1.443 32.145 1.00 93.19 296 HIS A N 1
ATOM 2266 C CA . HIS A 1 296 ? -20.283 -2.493 33.160 1.00 93.19 296 HIS A CA 1
ATOM 2267 C C . HIS A 1 296 ? -19.102 -3.408 32.843 1.00 93.19 296 HIS A C 1
ATOM 2269 O O . HIS A 1 296 ? -19.041 -3.967 31.745 1.00 93.19 296 HIS A O 1
ATOM 2275 N N . ARG A 1 297 ? -18.178 -3.571 33.793 1.00 94.38 297 ARG A N 1
ATOM 2276 C CA . ARG A 1 297 ? -17.078 -4.539 33.704 1.00 94.38 297 ARG A CA 1
ATOM 2277 C C . ARG A 1 297 ? -17.523 -5.863 34.318 1.00 94.38 297 ARG A C 1
ATOM 2279 O O . ARG A 1 297 ? -17.833 -5.897 35.503 1.00 94.38 297 ARG A O 1
ATOM 2286 N N . PHE A 1 298 ? -17.473 -6.939 33.538 1.00 95.75 298 PHE A N 1
ATOM 2287 C CA . PHE A 1 298 ? -17.885 -8.266 33.978 1.00 95.75 298 PHE A CA 1
ATOM 2288 C C . PHE A 1 298 ? -16.999 -8.805 35.110 1.00 95.75 298 PHE A C 1
ATOM 2290 O O . PHE A 1 298 ? -15.761 -8.801 34.998 1.00 95.75 298 PHE A O 1
ATOM 2297 N N . SER A 1 299 ? -17.633 -9.303 36.174 1.00 95.25 299 SER A N 1
ATOM 2298 C CA . SER A 1 299 ? -16.966 -10.062 37.238 1.00 95.25 299 SER A CA 1
ATOM 2299 C C . SER A 1 299 ? -16.447 -11.408 36.717 1.00 95.25 299 SER A C 1
ATOM 2301 O O . SER A 1 299 ? -16.761 -11.812 35.596 1.00 95.25 299 SER A O 1
ATOM 2303 N N . ASP A 1 300 ? -15.601 -12.095 37.488 1.00 94.75 300 ASP A N 1
ATOM 2304 C CA . ASP A 1 300 ? -15.131 -13.436 37.106 1.00 94.75 300 ASP A CA 1
ATOM 2305 C C . ASP A 1 300 ? -16.307 -14.422 36.993 1.00 94.75 300 ASP A C 1
ATOM 2307 O O . ASP A 1 300 ? -16.390 -15.175 36.025 1.00 94.75 300 ASP A O 1
ATOM 2311 N N . GLU A 1 301 ? -17.287 -14.327 37.893 1.00 93.81 301 GLU A N 1
ATOM 2312 C CA . GLU A 1 301 ? -18.490 -15.164 37.889 1.00 93.81 301 GLU A CA 1
ATOM 2313 C C . GLU A 1 301 ? -19.389 -14.878 36.676 1.00 93.81 301 GLU A C 1
ATOM 2315 O O . GLU A 1 301 ? -19.953 -15.792 36.076 1.00 93.81 301 GLU A O 1
ATOM 2320 N N . GLU A 1 302 ? -19.533 -13.609 36.281 1.00 94.94 302 GLU A N 1
ATOM 2321 C CA . GLU A 1 302 ? -20.277 -13.243 35.069 1.00 94.94 302 GLU A CA 1
ATOM 2322 C C . GLU A 1 302 ? -19.579 -13.756 33.805 1.00 94.94 302 GLU A C 1
ATOM 2324 O O . GLU A 1 302 ? -20.246 -14.219 32.880 1.00 94.94 302 GLU A O 1
ATOM 2329 N N . VAL A 1 303 ? -18.244 -13.706 33.761 1.00 95.81 303 VAL A N 1
ATOM 2330 C CA . VAL A 1 303 ? -17.454 -14.275 32.660 1.00 95.81 303 VAL A CA 1
ATOM 2331 C C . VAL A 1 303 ? -17.658 -15.786 32.574 1.00 95.81 303 VAL A C 1
ATOM 2333 O O . VAL A 1 303 ? -17.876 -16.299 31.476 1.00 95.81 303 VAL A O 1
ATOM 2336 N N . GLU A 1 304 ? -17.636 -16.487 33.706 1.00 95.31 304 GLU A N 1
ATOM 2337 C CA . GLU A 1 304 ? -17.835 -17.935 33.770 1.00 95.31 304 GLU A CA 1
ATOM 2338 C C . GLU A 1 304 ? -19.230 -18.331 33.258 1.00 95.31 304 GLU A C 1
ATOM 2340 O O . GLU A 1 304 ? -19.351 -19.177 32.369 1.00 95.31 304 GLU A O 1
ATOM 2345 N N . LYS A 1 305 ? -20.278 -17.616 33.690 1.00 94.12 305 LYS A N 1
ATOM 2346 C CA . LYS A 1 305 ? -21.652 -17.787 33.181 1.00 94.12 305 LYS A CA 1
ATOM 2347 C C . LYS A 1 305 ? -21.765 -17.517 31.681 1.00 94.12 305 LYS A C 1
ATOM 2349 O O . LYS A 1 305 ? -22.392 -18.283 30.950 1.00 94.12 305 LYS A O 1
ATOM 2354 N N . LEU A 1 306 ? -21.137 -16.448 31.187 1.00 95.19 306 LEU A N 1
ATOM 2355 C CA . LEU A 1 306 ? -21.132 -16.124 29.757 1.00 95.19 306 LEU A CA 1
ATOM 2356 C C . LEU A 1 306 ? -20.452 -17.218 28.922 1.00 95.19 306 LEU A C 1
ATOM 2358 O O . LEU A 1 306 ? -20.951 -17.561 27.848 1.00 95.19 306 LEU A O 1
ATOM 2362 N N . LEU A 1 307 ? -19.342 -17.776 29.410 1.00 95.19 307 LEU A N 1
ATOM 2363 C CA . LEU A 1 307 ? -18.621 -18.883 28.774 1.00 95.19 307 LEU A CA 1
ATOM 2364 C C . LEU A 1 307 ? -19.403 -20.205 28.831 1.00 95.19 307 LEU A C 1
ATOM 2366 O O . LEU A 1 307 ? -19.343 -20.984 27.882 1.00 95.19 307 LEU A O 1
ATOM 2370 N N . ALA A 1 308 ? -20.213 -20.419 29.869 1.00 93.62 308 ALA A N 1
ATOM 2371 C CA . ALA A 1 308 ? -21.170 -21.525 29.942 1.00 93.62 308 ALA A CA 1
ATOM 2372 C C . ALA A 1 308 ? -22.386 -21.344 29.005 1.00 93.62 308 ALA A C 1
ATOM 2374 O O . ALA A 1 308 ? -23.183 -22.263 28.822 1.00 93.62 308 ALA A O 1
ATOM 2375 N N . GLY A 1 309 ? -22.532 -20.175 28.366 1.00 91.25 309 GLY A N 1
ATOM 2376 C CA . GLY A 1 309 ? -23.665 -19.851 27.497 1.00 91.25 309 GLY A CA 1
ATOM 2377 C C . GLY A 1 309 ? -24.928 -19.425 28.251 1.00 91.25 309 GLY A C 1
ATOM 2378 O O . GLY A 1 309 ? -25.997 -19.319 27.638 1.00 91.25 309 GLY A O 1
ATOM 2379 N N . GLU A 1 310 ? -24.809 -19.157 29.551 1.00 91.94 310 GLU A N 1
ATOM 2380 C CA . GLU A 1 310 ? -25.892 -18.663 30.392 1.00 91.94 310 GLU A CA 1
ATOM 2381 C C . GLU A 1 310 ? -26.221 -17.194 30.093 1.00 91.94 310 GLU A C 1
ATOM 2383 O O . GLU A 1 310 ? -25.466 -16.450 29.456 1.00 91.94 310 GLU A O 1
ATOM 2388 N N . THR A 1 311 ? -27.402 -16.778 30.548 1.00 91.88 311 THR A N 1
ATOM 2389 C CA . THR A 1 311 ? -27.839 -15.383 30.482 1.00 91.88 311 THR A CA 1
ATOM 2390 C C . THR A 1 311 ? -27.471 -14.683 31.781 1.00 91.88 311 THR A C 1
ATOM 2392 O O . THR A 1 311 ? -27.779 -15.184 32.858 1.00 91.88 311 THR A O 1
ATOM 2395 N N . ILE A 1 312 ? -26.856 -13.509 31.673 1.00 92.69 312 ILE A N 1
ATOM 2396 C CA . ILE A 1 312 ? -26.591 -12.618 32.805 1.00 92.69 312 ILE A CA 1
ATOM 2397 C C . ILE A 1 312 ? -27.432 -11.348 32.670 1.00 92.69 312 ILE A C 1
ATOM 2399 O O . ILE A 1 312 ? -27.746 -10.921 31.551 1.00 92.69 312 ILE A O 1
ATOM 2403 N N . ASP A 1 313 ? -27.768 -10.730 33.799 1.00 91.81 313 ASP A N 1
ATOM 2404 C CA . ASP A 1 313 ? -28.362 -9.399 33.875 1.00 91.81 313 ASP A CA 1
ATOM 2405 C C . ASP A 1 313 ? -27.514 -8.462 34.737 1.00 91.81 313 ASP A C 1
ATOM 2407 O O . ASP A 1 313 ? -26.964 -8.853 35.763 1.00 91.81 313 ASP A O 1
ATOM 2411 N N . PHE A 1 314 ? -27.394 -7.211 34.301 1.00 92.12 314 PHE A N 1
ATOM 2412 C CA . PHE A 1 314 ? -26.633 -6.178 34.998 1.00 92.12 314 PHE A CA 1
ATOM 2413 C C . PHE A 1 314 ? -27.139 -4.784 34.617 1.00 92.12 314 PHE A C 1
ATOM 2415 O O . PHE A 1 314 ? -27.940 -4.608 33.694 1.00 92.12 314 PHE A O 1
ATOM 2422 N N . GLN A 1 315 ? -26.656 -3.772 35.333 1.00 91.25 315 GLN A N 1
ATOM 2423 C CA . GLN A 1 315 ? -26.993 -2.378 35.075 1.00 91.25 315 GLN A CA 1
ATOM 2424 C C . GLN A 1 315 ? -25.988 -1.775 34.088 1.00 91.25 315 GLN A C 1
ATOM 2426 O O . GLN A 1 315 ? -24.802 -1.657 34.381 1.00 91.25 315 GLN A O 1
ATOM 2431 N N . ALA A 1 316 ? -26.469 -1.365 32.918 1.00 91.94 316 ALA A N 1
ATOM 2432 C CA . ALA A 1 316 ? -25.678 -0.686 31.901 1.00 91.94 316 ALA A CA 1
ATOM 2433 C C . ALA A 1 316 ? -25.938 0.826 31.913 1.00 91.94 316 ALA A C 1
ATOM 2435 O O . ALA A 1 316 ? -26.957 1.307 32.407 1.00 91.94 316 ALA A O 1
ATOM 2436 N N . THR A 1 317 ? -25.025 1.585 31.316 1.00 91.44 317 THR A N 1
ATOM 2437 C CA . THR A 1 317 ? -25.103 3.036 31.143 1.00 91.44 317 THR A CA 1
ATOM 2438 C C . THR A 1 317 ? -25.255 3.376 29.663 1.00 91.44 317 THR A C 1
ATOM 2440 O O . THR A 1 317 ? -24.526 2.894 28.796 1.00 91.44 317 THR A O 1
ATOM 2443 N N . SER A 1 318 ? -26.250 4.201 29.346 1.00 86.94 318 SER A N 1
ATOM 2444 C CA . SER A 1 318 ? -26.492 4.699 27.989 1.00 86.94 318 SER A CA 1
ATOM 2445 C C . SER A 1 318 ? -25.484 5.782 27.603 1.00 86.94 318 SER A C 1
ATOM 2447 O O . SER A 1 318 ? -24.862 6.404 28.459 1.00 86.94 318 SER A O 1
ATOM 2449 N N . GLN A 1 319 ? -25.387 6.094 26.307 1.00 83.44 319 GLN A N 1
ATOM 2450 C CA . GLN A 1 319 ? -24.562 7.212 25.819 1.00 83.44 319 GLN A CA 1
ATOM 2451 C C . GLN A 1 319 ? -24.943 8.569 26.440 1.00 83.44 319 GLN A C 1
ATOM 2453 O O . GLN A 1 319 ? -24.129 9.482 26.465 1.00 83.44 319 GLN A O 1
ATOM 2458 N N . GLN A 1 320 ? -26.170 8.698 26.954 1.00 83.62 320 GLN A N 1
ATOM 2459 C CA . GLN A 1 320 ? -26.683 9.899 27.621 1.00 83.62 320 GLN A CA 1
ATOM 2460 C C . GLN A 1 320 ? -26.443 9.888 29.144 1.00 83.62 320 GLN A C 1
ATOM 2462 O O . GLN A 1 320 ? -26.991 10.729 29.851 1.00 83.62 320 GLN A O 1
ATOM 2467 N N . GLY A 1 321 ? -25.700 8.909 29.674 1.00 82.69 321 GLY A N 1
ATOM 2468 C CA . GLY A 1 321 ? -25.392 8.784 31.103 1.00 82.69 321 GLY A CA 1
ATOM 2469 C C . GLY A 1 321 ? -26.521 8.210 31.968 1.00 82.69 321 GLY A C 1
ATOM 2470 O O . GLY A 1 321 ? -26.366 8.105 33.180 1.00 82.69 321 GLY A O 1
ATOM 2471 N N . LYS A 1 322 ? -27.660 7.818 31.381 1.00 84.44 322 LYS A N 1
ATOM 2472 C CA . LYS A 1 322 ? -28.754 7.155 32.115 1.00 84.44 322 LYS A CA 1
ATOM 2473 C C . LYS A 1 322 ? -28.482 5.668 32.273 1.00 84.44 322 LYS A C 1
ATOM 2475 O O . LYS A 1 322 ? -28.121 5.021 31.286 1.00 84.44 322 LYS A O 1
ATOM 2480 N N . THR A 1 323 ? -28.724 5.143 33.466 1.00 87.88 323 THR A N 1
ATOM 2481 C CA . THR A 1 323 ? -28.596 3.721 33.771 1.00 87.88 323 THR A CA 1
ATOM 2482 C C . THR A 1 323 ? -29.868 2.944 33.428 1.00 87.88 323 THR A C 1
ATOM 2484 O O . THR A 1 323 ? -30.970 3.495 33.460 1.00 87.88 323 THR A O 1
ATOM 2487 N N . TYR A 1 324 ? -29.718 1.675 33.055 1.00 87.69 324 TYR A N 1
ATOM 2488 C CA . TYR A 1 324 ? -30.823 0.765 32.759 1.00 87.69 324 TYR A CA 1
ATOM 2489 C C . TYR A 1 324 ? -30.415 -0.694 32.985 1.00 87.69 324 TYR A C 1
ATOM 2491 O O . TYR A 1 324 ? -29.267 -1.061 32.744 1.00 87.69 324 TYR A O 1
ATOM 2499 N N . ASP A 1 325 ? -31.368 -1.530 33.394 1.00 90.19 325 ASP A N 1
ATOM 2500 C CA . ASP A 1 325 ? -31.154 -2.974 33.514 1.00 90.19 325 ASP A CA 1
ATOM 2501 C C . ASP A 1 325 ? -31.226 -3.641 32.135 1.00 90.19 325 ASP A C 1
ATOM 2503 O O . ASP A 1 325 ? -32.153 -3.404 31.346 1.00 90.19 325 ASP A O 1
ATOM 2507 N N . VAL A 1 326 ? -30.244 -4.487 31.843 1.00 92.88 326 VAL A N 1
ATOM 2508 C CA . VAL A 1 326 ? -30.114 -5.226 30.587 1.00 92.88 326 VAL A CA 1
ATOM 2509 C C . VAL A 1 326 ? -29.824 -6.687 30.886 1.00 92.88 326 VAL A C 1
ATOM 2511 O O . VAL A 1 326 ? -29.142 -6.993 31.858 1.00 92.88 326 VAL A O 1
ATOM 2514 N N . PHE A 1 327 ? -30.291 -7.584 30.020 1.00 93.12 327 PHE A N 1
ATOM 2515 C CA . PHE A 1 327 ? -29.897 -8.987 30.071 1.00 93.12 327 PHE A CA 1
ATOM 2516 C C . PHE A 1 327 ? -29.461 -9.488 28.698 1.00 93.12 327 PHE A C 1
ATOM 2518 O O . PHE A 1 327 ? -29.897 -9.001 27.643 1.00 93.12 327 PHE A O 1
ATOM 2525 N N . GLY A 1 328 ? -28.574 -10.472 28.710 1.00 93.88 328 GLY A N 1
ATOM 2526 C CA . GLY A 1 328 ? -28.011 -11.036 27.499 1.00 93.88 328 GLY A CA 1
ATOM 2527 C C . GLY A 1 328 ? -27.059 -12.183 27.774 1.00 93.88 328 GLY A C 1
ATOM 2528 O O . GLY A 1 328 ? -26.880 -12.607 28.911 1.00 93.88 328 GLY A O 1
ATOM 2529 N N . LYS A 1 329 ? -26.453 -12.687 26.706 1.00 95.00 329 LYS A N 1
ATOM 2530 C CA . LYS A 1 329 ? -25.525 -13.820 26.758 1.00 95.00 329 LYS A CA 1
ATOM 2531 C C . LYS A 1 329 ? -24.387 -13.635 25.769 1.00 95.00 329 LYS A C 1
ATOM 2533 O O . LYS A 1 329 ? -24.421 -12.727 24.935 1.00 95.00 329 LYS A O 1
ATOM 2538 N N . LEU A 1 330 ? -23.384 -14.502 25.838 1.00 95.75 330 LEU A N 1
ATOM 2539 C CA . LEU A 1 330 ? -22.316 -14.517 24.848 1.00 95.75 330 LEU A CA 1
ATOM 2540 C C . LEU A 1 330 ? -22.858 -15.007 23.496 1.00 95.75 330 LEU A C 1
ATOM 2542 O O . LEU A 1 330 ? -23.645 -15.952 23.427 1.00 95.75 330 LEU A O 1
ATOM 2546 N N . GLY A 1 331 ? -22.474 -14.329 22.416 1.00 95.00 331 GLY A N 1
ATOM 2547 C CA . GLY A 1 331 ? -22.968 -14.618 21.075 1.00 95.00 331 GLY A CA 1
ATOM 2548 C C . GLY A 1 331 ? -22.036 -14.109 19.981 1.00 95.00 331 GLY A C 1
ATOM 2549 O O . GLY A 1 331 ? -21.114 -13.328 20.232 1.00 95.00 331 GLY A O 1
ATOM 2550 N N . GLU A 1 332 ? -22.292 -14.541 18.749 1.00 94.56 332 GLU A N 1
ATOM 2551 C CA . GLU A 1 332 ? -21.621 -13.992 17.572 1.00 94.56 332 GLU A CA 1
ATOM 2552 C C . GLU A 1 332 ? -22.267 -12.667 17.158 1.00 94.56 332 GLU A C 1
ATOM 2554 O O . GLU A 1 332 ? -23.489 -12.553 17.079 1.00 94.56 332 GLU A O 1
ATOM 2559 N N . GLY A 1 333 ? -21.438 -11.668 16.873 1.00 89.00 333 GLY A N 1
ATOM 2560 C CA . GLY A 1 333 ? -21.847 -10.364 16.369 1.00 89.00 333 GLY A CA 1
ATOM 2561 C C . GLY A 1 333 ? -21.020 -9.944 15.159 1.00 89.00 333 GLY A C 1
ATOM 2562 O O . GLY A 1 333 ? -19.970 -10.516 14.865 1.00 89.00 333 GLY A O 1
ATOM 2563 N N . THR A 1 334 ? -21.486 -8.916 14.451 1.00 90.06 334 THR A N 1
ATOM 2564 C CA . THR A 1 334 ? -20.746 -8.293 13.345 1.00 90.06 334 THR A CA 1
ATOM 2565 C C . THR A 1 334 ? -20.629 -6.795 13.589 1.00 90.06 334 THR A C 1
ATOM 2567 O O . THR A 1 334 ? -21.634 -6.113 13.766 1.00 90.06 334 THR A O 1
ATOM 2570 N N . TYR A 1 335 ? -19.404 -6.270 13.590 1.00 81.56 335 TYR A N 1
ATOM 2571 C CA . TYR A 1 335 ? -19.141 -4.837 13.714 1.00 81.56 335 TYR A CA 1
ATOM 2572 C C . TYR A 1 335 ? -18.236 -4.379 12.572 1.00 81.56 335 TYR A C 1
ATOM 2574 O O . TYR A 1 335 ? -17.143 -4.914 12.389 1.00 81.56 335 TYR A O 1
ATOM 2582 N N . LYS A 1 336 ? -18.699 -3.401 11.780 1.00 82.38 336 LYS A N 1
ATOM 2583 C CA . LYS A 1 336 ? -17.992 -2.892 10.586 1.00 82.38 336 LYS A CA 1
ATOM 2584 C C . LYS A 1 336 ? -17.493 -4.020 9.655 1.00 82.38 336 LYS A C 1
ATOM 2586 O O . LYS A 1 336 ? -16.353 -3.999 9.206 1.00 82.38 336 LYS A O 1
ATOM 2591 N N . GLY A 1 337 ? -18.330 -5.037 9.425 1.00 82.31 337 GLY A N 1
ATOM 2592 C CA . GLY A 1 337 ? -18.022 -6.188 8.560 1.00 82.31 337 GLY A CA 1
ATOM 2593 C C . GLY A 1 337 ? -17.133 -7.275 9.181 1.00 82.31 337 GLY A C 1
ATOM 2594 O O . GLY A 1 337 ? -16.954 -8.322 8.569 1.00 82.31 337 GLY A O 1
ATOM 2595 N N . LYS A 1 338 ? -16.607 -7.082 10.399 1.00 82.19 338 LYS A N 1
ATOM 2596 C CA . LYS A 1 338 ? -15.815 -8.096 11.111 1.00 82.19 338 LYS A CA 1
ATOM 2597 C C . LYS A 1 338 ? -16.698 -8.886 12.074 1.00 82.19 338 LYS A C 1
ATOM 2599 O O . LYS A 1 338 ? -17.374 -8.291 12.918 1.00 82.19 338 LYS A O 1
ATOM 2604 N N . LYS A 1 339 ? -16.670 -10.217 11.962 1.00 89.88 339 LYS A N 1
ATOM 2605 C CA . LYS A 1 339 ? -17.309 -11.122 12.926 1.00 89.88 339 LYS A CA 1
ATOM 2606 C C . LYS A 1 339 ? -16.519 -11.134 14.235 1.00 89.88 339 LYS A C 1
ATOM 2608 O O . LYS A 1 339 ? -15.290 -11.112 14.215 1.00 89.88 339 LYS A O 1
ATOM 2613 N N . PHE A 1 340 ? -17.214 -11.169 15.363 1.00 90.69 340 PHE A N 1
ATOM 2614 C CA . PHE A 1 340 ? -16.611 -11.273 16.689 1.00 90.69 340 PHE A CA 1
ATOM 2615 C C . PHE A 1 340 ? -17.512 -12.071 17.633 1.00 90.69 340 PHE A C 1
ATOM 2617 O O . PHE A 1 340 ? -18.715 -12.173 17.409 1.00 90.69 340 PHE A O 1
ATOM 2624 N N . VAL A 1 341 ? -16.932 -12.599 18.710 1.00 93.44 341 VAL A N 1
ATOM 2625 C CA . VAL A 1 341 ? -17.677 -13.156 19.846 1.00 93.44 341 VAL A CA 1
ATOM 2626 C C . VAL A 1 341 ? -17.691 -12.123 20.970 1.00 93.44 341 VAL A C 1
ATOM 2628 O O . VAL A 1 341 ? -16.654 -11.539 21.293 1.00 93.44 341 VAL A O 1
ATOM 2631 N N . GLY A 1 342 ? -18.863 -11.863 21.545 1.00 94.38 342 GLY A N 1
ATOM 2632 C CA . GLY A 1 342 ? -19.030 -10.921 22.650 1.00 94.38 342 GLY A CA 1
ATOM 2633 C C . GLY A 1 342 ? -20.453 -10.893 23.196 1.00 94.38 342 GLY A C 1
ATOM 2634 O O . GLY A 1 342 ? -21.329 -11.588 22.683 1.00 94.38 342 GLY A O 1
ATOM 2635 N N . PHE A 1 343 ? -20.679 -10.107 24.251 1.00 95.38 343 PHE A N 1
ATOM 2636 C CA . PHE A 1 343 ? -21.997 -9.980 24.873 1.00 95.38 343 PHE A CA 1
ATOM 2637 C C . PHE A 1 343 ? -23.036 -9.452 23.874 1.00 95.38 343 PHE A C 1
ATOM 2639 O O . PHE A 1 343 ? -22.855 -8.387 23.276 1.00 95.38 343 PHE A O 1
ATOM 2646 N N . GLN A 1 344 ? -24.129 -10.196 23.717 1.00 95.06 344 GLN A N 1
ATOM 2647 C CA . GLN A 1 344 ? -25.280 -9.834 22.901 1.00 95.06 344 GLN A CA 1
ATOM 2648 C C . GLN A 1 344 ? -26.466 -9.535 23.812 1.00 95.06 344 GLN A C 1
ATOM 2650 O O . GLN A 1 344 ? -26.951 -10.405 24.540 1.00 95.06 344 GLN A O 1
ATOM 2655 N N . LYS A 1 345 ? -26.958 -8.297 23.736 1.00 93.38 345 LYS A N 1
ATOM 2656 C CA . LYS A 1 345 ? -28.178 -7.884 24.429 1.00 93.38 345 LYS A CA 1
ATOM 2657 C C . LYS A 1 345 ? -29.371 -8.667 23.880 1.00 93.38 345 LYS A C 1
ATOM 2659 O O . LYS A 1 345 ? -29.653 -8.581 22.687 1.00 93.38 345 LYS A O 1
ATOM 2664 N N . LEU A 1 346 ? -30.110 -9.336 24.762 1.00 90.56 346 LEU A N 1
ATOM 2665 C CA . LEU A 1 346 ? -31.374 -9.998 24.431 1.00 90.56 346 LEU A CA 1
ATOM 2666 C C . LEU A 1 346 ? -32.587 -9.115 24.753 1.00 90.56 346 LEU A C 1
ATOM 2668 O O . LEU A 1 346 ? -33.592 -9.170 24.049 1.00 90.56 346 LEU A O 1
ATOM 2672 N N . GLY A 1 347 ? -32.493 -8.257 25.772 1.00 89.12 347 GLY A N 1
ATOM 2673 C CA . GLY A 1 347 ? -33.575 -7.344 26.132 1.00 89.12 347 GLY A CA 1
ATOM 2674 C C . GLY A 1 347 ? -33.258 -6.471 27.342 1.00 89.12 347 GLY A C 1
ATOM 2675 O O . GLY A 1 347 ? -32.103 -6.343 27.744 1.00 89.12 347 GLY A O 1
ATOM 2676 N N . PHE A 1 348 ? -34.298 -5.849 27.897 1.00 88.75 348 PHE A N 1
ATOM 2677 C CA . PHE A 1 348 ? -34.219 -4.981 29.074 1.00 88.75 348 PHE A CA 1
ATOM 2678 C C . PHE A 1 348 ? -34.873 -5.627 30.305 1.00 88.75 348 PHE A C 1
ATOM 2680 O O . PHE A 1 348 ? -35.743 -6.499 30.184 1.00 88.75 348 PHE A O 1
ATOM 2687 N N . GLY A 1 349 ? -34.466 -5.157 31.482 1.00 86.69 349 GLY A N 1
ATOM 2688 C CA . GLY A 1 349 ? -34.970 -5.604 32.777 1.00 86.69 349 GLY A CA 1
ATOM 2689 C C . GLY A 1 349 ? -34.176 -6.761 33.380 1.00 86.69 349 GLY A C 1
ATOM 2690 O O . GLY A 1 349 ? -33.301 -7.343 32.743 1.00 86.69 349 GLY A O 1
ATOM 2691 N N . ARG A 1 350 ? -34.517 -7.089 34.626 1.00 88.38 350 ARG A N 1
ATOM 2692 C CA . ARG A 1 350 ? -33.843 -8.110 35.436 1.00 88.38 350 ARG A CA 1
ATOM 2693 C C . ARG A 1 350 ? -34.453 -9.486 35.227 1.00 88.38 350 ARG A C 1
ATOM 2695 O O . ARG A 1 350 ? -35.644 -9.592 34.902 1.00 88.38 350 ARG A O 1
ATOM 2702 N N . ARG A 1 351 ? -33.654 -10.533 35.411 1.00 86.69 351 ARG A N 1
ATOM 2703 C CA . ARG A 1 351 ? -34.092 -11.927 35.289 1.00 86.69 351 ARG A CA 1
ATOM 2704 C C . ARG A 1 351 ? -33.606 -12.740 36.482 1.00 86.69 351 ARG A C 1
ATOM 2706 O O . ARG A 1 351 ? -32.579 -12.418 37.065 1.00 86.69 351 ARG A O 1
ATOM 2713 N N . ASP A 1 352 ? -34.364 -13.755 36.876 1.00 81.88 352 ASP A N 1
ATOM 2714 C CA . ASP A 1 352 ? -33.851 -14.767 37.799 1.00 81.88 352 ASP A CA 1
ATOM 2715 C C . ASP A 1 352 ? -33.082 -15.867 37.045 1.00 81.88 352 ASP A C 1
ATOM 2717 O O . ASP A 1 352 ? -32.996 -15.858 35.814 1.00 81.88 352 ASP A O 1
ATOM 2721 N N . ALA A 1 353 ? -32.533 -16.837 37.782 1.00 73.75 353 ALA A N 1
ATOM 2722 C CA . ALA A 1 353 ? -31.782 -17.955 37.206 1.00 73.75 353 ALA A CA 1
ATOM 2723 C C . ALA A 1 353 ? -32.615 -18.842 36.255 1.00 73.75 353 ALA A C 1
ATOM 2725 O O . ALA A 1 353 ? -32.047 -19.547 35.427 1.00 73.75 353 ALA A O 1
ATOM 2726 N N . SER A 1 354 ? -33.950 -18.803 36.349 1.00 76.69 354 SER A N 1
ATOM 2727 C CA . SER A 1 354 ? -34.865 -19.522 35.451 1.00 76.69 354 SER A CA 1
ATOM 2728 C C . SER A 1 354 ? -35.254 -18.711 34.207 1.00 76.69 354 SER A C 1
ATOM 2730 O O . SER A 1 354 ? -35.935 -19.220 33.316 1.00 76.69 354 SER A O 1
ATOM 2732 N N . GLY A 1 355 ? -34.817 -17.450 34.123 1.00 76.38 355 GLY A N 1
ATOM 2733 C CA . GLY A 1 355 ? -35.184 -16.517 33.062 1.00 76.38 355 GLY A CA 1
ATOM 2734 C C . GLY A 1 355 ? -36.524 -15.812 33.290 1.00 76.38 355 GLY A C 1
ATOM 2735 O O . GLY A 1 355 ? -37.007 -15.131 32.380 1.00 76.38 355 GLY A O 1
ATOM 2736 N N . ALA A 1 356 ? -37.126 -15.929 34.477 1.00 82.19 356 ALA A N 1
ATOM 2737 C CA . ALA A 1 356 ? -38.350 -15.213 34.810 1.00 82.19 356 ALA A CA 1
ATOM 2738 C C . ALA A 1 356 ? -38.064 -13.725 35.058 1.00 82.19 356 ALA A C 1
ATOM 2740 O O . ALA A 1 356 ? -36.989 -13.336 35.515 1.00 82.19 356 ALA A O 1
ATOM 2741 N N . VAL A 1 357 ? -39.025 -12.866 34.716 1.00 86.44 357 VAL A N 1
ATOM 2742 C CA . VAL A 1 357 ? -38.885 -11.409 34.828 1.00 86.44 357 VAL A CA 1
ATOM 2743 C C . VAL A 1 357 ? -38.971 -10.984 36.290 1.00 86.44 357 VAL A C 1
ATOM 2745 O O . VAL A 1 357 ? -39.973 -11.252 36.949 1.00 86.44 357 VAL A O 1
ATOM 2748 N N . LEU A 1 358 ? -37.964 -10.250 36.762 1.00 88.69 358 LEU A N 1
ATOM 2749 C CA . LEU A 1 358 ? -37.955 -9.678 38.105 1.00 88.69 358 LEU A CA 1
ATOM 2750 C C . LEU A 1 358 ? -38.330 -8.186 38.098 1.00 88.69 358 LEU A C 1
ATOM 2752 O O . LEU A 1 358 ? -37.988 -7.476 37.144 1.00 88.69 358 LEU A O 1
ATOM 2756 N N . PRO A 1 359 ? -38.959 -7.685 39.179 1.00 89.38 359 PRO A N 1
ATOM 2757 C CA . PRO A 1 359 ? -39.112 -6.254 39.411 1.00 89.38 359 PRO A CA 1
ATOM 2758 C C . PRO A 1 359 ? -37.758 -5.511 39.389 1.00 89.38 359 PRO A C 1
ATOM 2760 O O . PRO A 1 359 ? -36.713 -6.090 39.738 1.00 89.38 359 PRO A O 1
ATOM 2763 N N . PRO A 1 360 ? -37.743 -4.215 39.018 1.00 89.06 360 PRO A N 1
ATOM 2764 C CA . PRO A 1 360 ? -36.535 -3.394 39.093 1.00 89.06 360 PRO A CA 1
ATOM 2765 C C . PRO A 1 360 ? -36.010 -3.321 40.535 1.00 89.06 360 PRO A C 1
ATOM 2767 O O . PRO A 1 360 ? -36.765 -3.517 41.483 1.00 89.06 360 PRO A O 1
ATOM 2770 N N . LYS A 1 361 ? -34.713 -3.033 40.721 1.00 88.75 361 LYS A N 1
ATOM 2771 C CA . LYS A 1 361 ? -34.147 -2.812 42.072 1.00 88.75 361 LYS A CA 1
ATOM 2772 C C . LYS A 1 361 ? -34.628 -1.508 42.702 1.00 88.75 361 LYS A C 1
ATOM 2774 O O . LYS A 1 361 ? -34.656 -1.392 43.920 1.00 88.75 361 LYS A O 1
ATOM 2779 N N . GLU A 1 362 ? -34.992 -0.536 41.875 1.00 89.81 362 GLU A N 1
ATOM 2780 C CA . GLU A 1 362 ? -35.390 0.793 42.313 1.00 89.81 362 GLU A CA 1
ATOM 2781 C C . GLU A 1 362 ? -36.569 1.298 41.481 1.00 89.81 362 GLU A C 1
ATOM 2783 O O . GLU A 1 362 ? -36.626 1.096 40.265 1.00 89.81 362 GLU A O 1
ATOM 2788 N N . TRP A 1 363 ? -37.495 2.005 42.123 1.00 90.88 363 TRP A N 1
ATOM 2789 C CA . TRP A 1 363 ? -38.502 2.805 41.437 1.00 90.88 363 TRP A CA 1
ATOM 2790 C C . TRP A 1 363 ? -38.738 4.111 42.186 1.00 90.88 363 TRP A C 1
ATOM 2792 O O . TRP A 1 363 ? -38.863 4.121 43.406 1.00 90.88 363 TRP A O 1
ATOM 2802 N N . CYS A 1 364 ? -38.787 5.236 41.465 1.00 88.81 364 CYS A N 1
ATOM 2803 C CA . CYS A 1 364 ? -38.929 6.562 42.074 1.00 88.81 364 CYS A CA 1
ATOM 2804 C C . CYS A 1 364 ? -37.934 6.800 43.231 1.00 88.81 364 CYS A C 1
ATOM 2806 O O . CYS A 1 364 ? -38.319 7.316 44.273 1.00 88.81 364 CYS A O 1
ATOM 2808 N N . LYS A 1 365 ? -36.655 6.428 43.060 1.00 88.06 365 LYS A N 1
ATOM 2809 C CA . LYS A 1 365 ? -35.590 6.514 44.085 1.00 88.06 365 LYS A CA 1
ATOM 2810 C C . LYS A 1 365 ? -35.794 5.668 45.347 1.00 88.06 365 LYS A C 1
ATOM 2812 O O . LYS A 1 365 ? -34.969 5.741 46.252 1.00 88.06 365 LYS A O 1
ATOM 2817 N N . HIS A 1 366 ? -36.856 4.873 45.414 1.00 89.12 366 HIS A N 1
ATOM 2818 C CA . HIS A 1 366 ? -37.032 3.877 46.457 1.00 89.12 366 HIS A CA 1
ATOM 2819 C C . HIS A 1 366 ? -36.373 2.573 46.004 1.00 89.12 366 HIS A C 1
ATOM 2821 O O . HIS A 1 366 ? -36.761 2.005 44.979 1.00 89.12 366 HIS A O 1
ATOM 2827 N N . VAL A 1 367 ? -35.364 2.127 46.752 1.00 91.56 367 VAL A N 1
ATOM 2828 C CA . VAL A 1 367 ? -34.656 0.865 46.512 1.00 91.56 367 VAL A CA 1
ATOM 2829 C C . VAL A 1 367 ? -35.400 -0.244 47.242 1.00 91.56 367 VAL A C 1
ATOM 2831 O O . VAL A 1 367 ? -35.438 -0.253 48.471 1.00 91.56 367 VAL A O 1
ATOM 2834 N N . PHE A 1 368 ? -35.970 -1.182 46.491 1.00 92.12 368 PHE A N 1
ATOM 2835 C CA . PHE A 1 368 ? -36.732 -2.281 47.066 1.00 92.12 368 PHE A CA 1
ATOM 2836 C C . PHE A 1 368 ? -35.808 -3.257 47.798 1.00 92.12 368 PHE A C 1
ATOM 2838 O O . PHE A 1 368 ? -34.794 -3.719 47.265 1.00 92.12 368 PHE A O 1
ATOM 2845 N N . THR A 1 369 ? -36.192 -3.622 49.014 1.00 92.44 369 THR A N 1
ATOM 2846 C CA . THR A 1 369 ? -35.559 -4.696 49.777 1.00 92.44 369 THR A CA 1
ATOM 2847 C C . THR A 1 369 ? -35.827 -6.057 49.134 1.00 92.44 369 THR A C 1
ATOM 2849 O O . THR A 1 369 ? -36.770 -6.243 48.361 1.00 92.44 369 THR A O 1
ATOM 2852 N N . GLN A 1 370 ? -35.030 -7.064 49.494 1.00 89.62 370 GLN A N 1
ATOM 2853 C CA . GLN A 1 370 ? -35.226 -8.423 48.983 1.00 89.62 370 GLN A CA 1
ATOM 2854 C C . GLN A 1 370 ? -36.619 -8.982 49.321 1.00 89.62 370 GLN A C 1
ATOM 2856 O O . GLN A 1 370 ? -37.229 -9.654 48.491 1.00 89.62 370 GLN A O 1
ATOM 2861 N N . ALA A 1 371 ? -37.142 -8.670 50.510 1.00 90.88 371 ALA A N 1
ATOM 2862 C CA . ALA A 1 371 ? -38.483 -9.076 50.923 1.00 90.88 371 ALA A CA 1
ATOM 2863 C C . ALA A 1 371 ? -39.578 -8.383 50.090 1.00 90.88 371 ALA A C 1
ATOM 2865 O O . ALA A 1 371 ? -40.571 -9.008 49.727 1.00 90.88 371 ALA A O 1
ATOM 2866 N N . GLU A 1 372 ? -39.395 -7.108 49.743 1.00 93.00 372 GLU A N 1
ATOM 2867 C CA . GLU A 1 372 ? -40.327 -6.377 48.877 1.00 93.00 372 GLU A CA 1
ATOM 2868 C C . GLU A 1 372 ? -40.304 -6.901 47.443 1.00 93.00 372 GLU A C 1
ATOM 2870 O O . GLU A 1 372 ? -41.362 -7.087 46.850 1.00 93.00 372 GLU A O 1
ATOM 2875 N N . ILE A 1 373 ? -39.123 -7.221 46.903 1.00 91.69 373 ILE A N 1
ATOM 2876 C CA . ILE A 1 373 ? -39.001 -7.855 45.584 1.00 91.69 373 ILE A CA 1
ATOM 2877 C C . ILE A 1 373 ? -39.723 -9.205 45.571 1.00 91.69 373 ILE A C 1
ATOM 2879 O O . ILE A 1 373 ? -40.428 -9.499 44.607 1.00 91.69 373 ILE A O 1
ATOM 2883 N N . GLN A 1 374 ? -39.592 -10.017 46.626 1.00 90.31 374 GLN A N 1
ATOM 2884 C CA . GLN A 1 374 ? -40.304 -11.295 46.739 1.00 90.31 374 GLN A CA 1
ATOM 2885 C C . GLN A 1 374 ? -41.824 -11.099 46.740 1.00 90.31 374 GLN A C 1
ATOM 2887 O O . GLN A 1 374 ? -42.511 -11.763 45.967 1.00 90.31 374 GLN A O 1
ATOM 2892 N N . LYS A 1 375 ? -42.337 -10.142 47.523 1.00 92.31 375 LYS A N 1
ATOM 2893 C CA . LYS A 1 375 ? -43.767 -9.791 47.535 1.00 92.31 375 LYS A CA 1
ATOM 2894 C C . LYS A 1 375 ? -44.259 -9.338 46.163 1.00 92.31 375 LYS A C 1
ATOM 2896 O O . LYS A 1 375 ? -45.227 -9.884 45.645 1.00 92.31 375 LYS A O 1
ATOM 2901 N N . LEU A 1 376 ? -43.548 -8.400 45.537 1.00 92.25 376 LEU A N 1
ATOM 2902 C CA . LEU A 1 376 ? -43.872 -7.908 44.197 1.00 92.25 376 LEU A CA 1
ATOM 2903 C C . LEU A 1 376 ? -43.864 -9.036 43.157 1.00 92.25 376 LEU A C 1
ATOM 2905 O O . LEU A 1 376 ? -44.735 -9.094 42.294 1.00 92.25 376 LEU A O 1
ATOM 2909 N N . THR A 1 377 ? -42.909 -9.961 43.255 1.00 90.25 377 THR A N 1
ATOM 2910 C CA . THR A 1 377 ? -42.816 -11.120 42.355 1.00 90.25 377 THR A CA 1
ATOM 2911 C C . THR A 1 377 ? -43.961 -12.111 42.582 1.00 90.25 377 THR A C 1
ATOM 2913 O O . THR A 1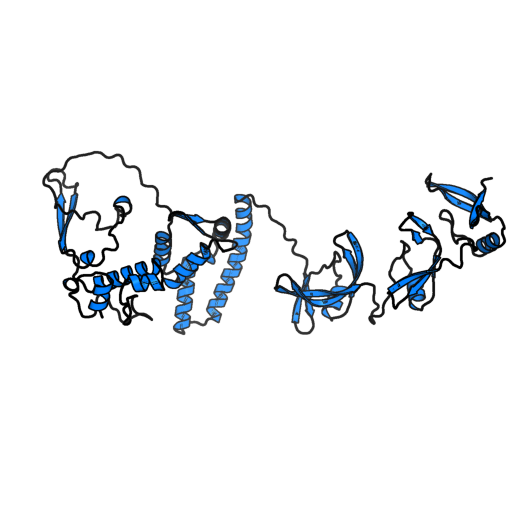 377 ? -44.463 -12.685 41.619 1.00 90.25 377 THR A O 1
ATOM 2916 N N . ALA A 1 378 ? -44.430 -12.263 43.824 1.00 89.38 378 ALA A N 1
ATOM 2917 C CA . ALA A 1 378 ? -45.597 -13.075 44.175 1.00 89.38 378 ALA A CA 1
ATOM 2918 C C . ALA A 1 378 ? -46.943 -12.443 43.757 1.00 89.38 378 ALA A C 1
ATOM 2920 O O . ALA A 1 378 ? -47.995 -13.045 43.964 1.00 89.38 378 ALA A O 1
ATOM 2921 N N . GLY A 1 379 ? -46.930 -11.241 43.165 1.00 87.56 379 GLY A N 1
ATOM 2922 C CA . GLY A 1 379 ? -48.136 -10.496 42.796 1.00 87.56 379 GLY A CA 1
ATOM 2923 C C . GLY A 1 379 ? -48.772 -9.739 43.963 1.00 87.56 379 GLY A C 1
ATOM 2924 O O . GLY A 1 379 ? -49.835 -9.138 43.804 1.00 87.56 379 GLY A O 1
ATOM 2925 N N . GLU A 1 380 ? -48.125 -9.730 45.129 1.00 89.38 380 GLU A N 1
ATOM 2926 C CA . GLU A 1 380 ? -48.507 -8.860 46.230 1.00 89.38 380 GLU A CA 1
ATOM 2927 C C . GLU A 1 380 ? -48.079 -7.421 45.932 1.00 89.38 380 GLU A C 1
ATOM 2929 O O . GLU A 1 380 ? -47.180 -7.144 45.134 1.00 89.38 380 GLU A O 1
ATOM 2934 N N . SER A 1 381 ? -48.730 -6.472 46.592 1.00 90.38 381 SER A N 1
ATOM 2935 C CA . SER A 1 381 ? -48.312 -5.076 46.533 1.00 90.38 381 SER A CA 1
ATOM 2936 C C . SER A 1 381 ? -47.541 -4.706 47.787 1.00 90.38 381 SER A C 1
ATOM 2938 O O . SER A 1 381 ? -47.814 -5.217 48.873 1.00 90.38 381 SER A O 1
ATOM 2940 N N . ILE A 1 382 ? -46.632 -3.755 47.647 1.00 92.19 382 ILE A N 1
ATOM 2941 C CA . ILE A 1 382 ? -45.945 -3.151 48.782 1.00 92.19 382 ILE A CA 1
ATOM 2942 C C . ILE A 1 382 ? -46.419 -1.715 48.961 1.00 92.19 382 ILE A C 1
ATOM 2944 O O . ILE A 1 382 ? -46.909 -1.096 48.021 1.00 92.19 382 ILE A O 1
ATOM 2948 N N . GLU A 1 383 ? -46.249 -1.168 50.152 1.00 86.69 383 GLU A N 1
ATOM 2949 C CA . GLU A 1 383 ? -46.601 0.215 50.443 1.00 86.69 383 GLU A CA 1
ATOM 2950 C C . GLU A 1 383 ? -45.399 0.922 51.061 1.00 86.69 383 GLU A C 1
ATOM 2952 O O . GLU A 1 383 ? -44.887 0.504 52.103 1.00 86.69 383 GLU A O 1
ATOM 2957 N N . ALA A 1 384 ? -44.953 1.999 50.415 1.00 85.06 384 ALA A N 1
ATOM 2958 C CA . ALA A 1 384 ? -43.822 2.798 50.873 1.00 85.06 384 ALA A CA 1
ATOM 2959 C C . ALA A 1 384 ? -44.159 4.297 50.839 1.00 85.06 384 ALA A C 1
ATOM 2961 O O . ALA A 1 384 ? -45.065 4.743 50.130 1.00 85.06 384 ALA A O 1
ATOM 2962 N N . GLY A 1 385 ? -43.469 5.072 51.680 1.00 79.94 385 GLY A N 1
ATOM 2963 C CA . GLY A 1 385 ? -43.767 6.490 51.947 1.00 79.94 385 GLY A CA 1
ATOM 2964 C C . GLY A 1 385 ? -42.682 7.463 51.488 1.00 79.94 385 GLY A C 1
ATOM 2965 O O . GLY A 1 385 ? -42.735 8.651 51.814 1.00 79.94 385 GLY A O 1
ATOM 2966 N N . ASP A 1 386 ? -41.675 6.943 50.802 1.00 83.12 386 ASP A N 1
ATOM 2967 C CA . ASP A 1 386 ? -40.409 7.583 50.462 1.00 83.12 386 ASP A CA 1
ATOM 2968 C C . ASP A 1 386 ? -40.140 7.605 48.949 1.00 83.12 386 ASP A C 1
ATOM 2970 O O . ASP A 1 386 ? -39.059 8.011 48.527 1.00 83.12 386 ASP A O 1
ATOM 2974 N N . PHE A 1 387 ? -41.131 7.260 48.118 1.00 87.38 387 PHE A N 1
ATOM 2975 C CA . PHE A 1 387 ? -41.032 7.425 46.669 1.00 87.38 387 PHE A CA 1
ATOM 2976 C C . PHE A 1 387 ? -40.860 8.898 46.304 1.00 87.38 387 PHE A C 1
ATOM 2978 O O . PHE A 1 387 ? -41.553 9.758 46.832 1.00 87.38 387 PHE A O 1
ATOM 2985 N N . VAL A 1 388 ? -39.988 9.210 45.353 1.00 86.31 388 VAL A N 1
ATOM 2986 C CA . VAL A 1 388 ? -39.666 10.575 44.934 1.00 86.31 388 VAL A CA 1
ATOM 2987 C C . VAL A 1 388 ? -40.222 10.861 43.542 1.00 86.31 388 VAL A C 1
ATOM 2989 O O . VAL A 1 388 ? -39.910 10.179 42.563 1.00 86.31 388 VAL A O 1
ATOM 2992 N N . SER A 1 389 ? -41.038 11.911 43.427 1.00 82.62 389 SER A N 1
ATOM 2993 C CA . SER A 1 389 ? -41.610 12.331 42.146 1.00 82.62 389 SER A CA 1
ATOM 2994 C C . SER A 1 389 ? -40.537 12.901 41.224 1.00 82.62 389 SER A C 1
ATOM 2996 O O . SER A 1 389 ? -39.883 13.890 41.555 1.00 82.62 389 SER A O 1
ATOM 2998 N N . GLY A 1 390 ? -40.423 12.352 40.013 1.00 81.19 390 GLY A N 1
ATOM 2999 C CA . GLY A 1 390 ? -39.517 12.881 38.990 1.00 81.19 390 GLY A CA 1
ATOM 3000 C C . GLY A 1 390 ? -39.856 14.306 38.527 1.00 81.19 390 GLY A C 1
ATOM 3001 O O . GLY A 1 390 ? -38.983 14.987 38.004 1.00 81.19 390 GLY A O 1
ATOM 3002 N N . LYS A 1 391 ? -41.099 14.778 38.733 1.00 80.81 391 LYS A N 1
ATOM 3003 C CA . LYS A 1 391 ? -41.533 16.135 38.344 1.00 80.81 391 LYS A CA 1
ATOM 3004 C C . LYS A 1 391 ? -41.240 17.183 39.415 1.00 80.81 391 LYS A C 1
ATOM 3006 O O . LYS A 1 391 ? -40.826 18.288 39.091 1.00 80.81 391 LYS A O 1
ATOM 3011 N N . THR A 1 392 ? -41.511 16.865 40.681 1.00 78.50 392 THR A N 1
ATOM 3012 C CA . THR A 1 392 ? -41.476 17.850 41.782 1.00 78.50 392 THR A CA 1
ATOM 3013 C C . THR A 1 392 ? -40.318 17.641 42.755 1.00 78.50 392 THR A C 1
ATOM 3015 O O . THR A 1 392 ? -40.047 18.512 43.586 1.00 78.50 392 THR A O 1
ATOM 3018 N N . GLY A 1 393 ? -39.656 16.482 42.691 1.00 80.31 393 GLY A N 1
ATOM 3019 C CA . GLY A 1 393 ? -38.638 16.056 43.650 1.00 80.31 393 GLY A CA 1
ATOM 3020 C C . GLY A 1 393 ? -39.178 15.815 45.062 1.00 80.31 393 GLY A C 1
ATOM 3021 O O . GLY A 1 393 ? -38.385 15.666 45.984 1.00 80.31 393 GLY A O 1
ATOM 3022 N N . ASN A 1 394 ? -40.501 15.824 45.254 1.00 77.19 394 ASN A N 1
ATOM 3023 C CA . ASN A 1 394 ? -41.123 15.602 46.557 1.00 77.19 394 ASN A CA 1
ATOM 3024 C C . ASN A 1 394 ? -41.355 14.114 46.810 1.00 77.19 394 ASN A C 1
ATOM 3026 O O . ASN A 1 394 ? -41.681 13.373 45.875 1.00 77.19 394 ASN A O 1
ATOM 3030 N N . ASN A 1 395 ? -41.268 13.729 48.083 1.00 81.12 395 ASN A N 1
ATOM 3031 C CA . ASN A 1 395 ? -41.660 12.401 48.524 1.00 81.12 395 ASN A CA 1
ATOM 3032 C C . ASN A 1 395 ? -43.183 12.245 48.449 1.00 81.12 395 ASN A C 1
ATOM 3034 O O . ASN A 1 395 ? -43.927 13.188 48.735 1.00 81.12 395 ASN A O 1
ATOM 3038 N N . PHE A 1 396 ? -43.635 11.058 48.077 1.00 78.69 396 PHE A N 1
ATOM 3039 C CA . PHE A 1 396 ? -45.028 10.654 48.075 1.00 78.69 396 PHE A CA 1
ATOM 3040 C C . PHE A 1 396 ? -45.151 9.213 48.565 1.00 78.69 396 PHE A C 1
ATOM 3042 O O . PHE A 1 396 ? -44.206 8.427 48.498 1.00 78.69 396 PHE A O 1
ATOM 3049 N N . SER A 1 397 ? -46.337 8.878 49.057 1.00 80.75 397 SER A N 1
ATOM 3050 C CA . SER A 1 397 ? -46.681 7.523 49.454 1.00 80.75 397 SER A CA 1
ATOM 3051 C C . SER A 1 397 ? -47.677 6.927 48.483 1.00 80.75 397 SER A C 1
ATOM 3053 O O . SER A 1 397 ? -48.609 7.616 48.068 1.00 80.75 397 SER A O 1
ATOM 3055 N N . CYS A 1 398 ? -47.508 5.654 48.160 1.00 82.56 398 CYS A N 1
ATOM 3056 C CA . CYS A 1 398 ? -48.516 4.880 47.450 1.00 82.56 398 CYS A CA 1
ATOM 3057 C C . CYS A 1 398 ? -48.292 3.391 47.689 1.00 82.56 398 CYS A C 1
ATOM 3059 O O . CYS A 1 398 ? -47.215 2.968 48.125 1.00 82.56 398 CYS A O 1
ATOM 3061 N N . LYS A 1 399 ? -49.308 2.601 47.365 1.00 88.88 399 LYS A N 1
ATOM 3062 C CA . LYS A 1 399 ? -49.159 1.165 47.201 1.00 88.88 399 LYS A CA 1
ATOM 3063 C C . LYS A 1 399 ? -48.640 0.915 45.787 1.00 88.88 399 LYS A C 1
ATOM 3065 O O . LYS A 1 399 ? -49.054 1.583 44.848 1.00 88.88 399 LYS A O 1
ATOM 3070 N N . VAL A 1 400 ? -47.713 -0.012 45.606 1.00 92.06 400 VAL A N 1
ATOM 3071 C CA . VAL A 1 400 ? -47.183 -0.372 44.290 1.00 92.06 400 VAL A CA 1
ATOM 3072 C C . VAL A 1 400 ? -47.248 -1.875 44.092 1.00 92.06 400 VAL A C 1
ATOM 3074 O O . VAL A 1 400 ? -46.949 -2.646 45.001 1.00 92.06 400 VAL A O 1
ATOM 3077 N N . SER A 1 401 ? -47.640 -2.289 42.895 1.00 93.00 401 SER A N 1
ATOM 3078 C CA . SER A 1 401 ? -47.637 -3.686 42.457 1.00 93.00 401 SER A CA 1
ATOM 3079 C C . SER A 1 401 ? -46.761 -3.844 41.216 1.00 93.00 401 SER A C 1
ATOM 3081 O O . SER A 1 401 ? -46.419 -2.862 40.553 1.00 93.00 401 SER A O 1
ATOM 3083 N N . TRP A 1 402 ? -46.356 -5.074 40.914 1.00 93.25 402 TRP A N 1
ATOM 3084 C CA . TRP A 1 402 ? -45.563 -5.391 39.731 1.00 93.25 402 TRP A CA 1
ATOM 3085 C C . TRP A 1 402 ? -46.428 -6.072 38.671 1.00 93.25 402 TRP A C 1
ATOM 3087 O O . TRP A 1 402 ? -46.986 -7.140 38.910 1.00 93.25 402 TRP A O 1
ATOM 3097 N N . ASP A 1 403 ? -46.511 -5.473 37.483 1.00 89.31 403 ASP A N 1
ATOM 3098 C CA . ASP A 1 403 ? -47.101 -6.113 36.311 1.00 89.31 403 ASP A CA 1
ATOM 3099 C C . ASP A 1 403 ? -46.000 -6.809 35.503 1.00 89.31 403 ASP A C 1
ATOM 3101 O O . ASP A 1 403 ? -45.234 -6.175 34.771 1.00 89.31 403 ASP A O 1
ATOM 3105 N N . SER A 1 404 ? -45.937 -8.136 35.619 1.00 85.19 404 SER A N 1
ATOM 3106 C CA . SER A 1 404 ? -44.953 -8.972 34.927 1.00 85.19 404 SER A CA 1
ATOM 3107 C C . SER A 1 404 ? -45.141 -9.018 33.406 1.00 85.19 404 SER A C 1
ATOM 3109 O O . SER A 1 404 ? -44.171 -9.276 32.691 1.00 85.19 404 SER A O 1
ATOM 3111 N N . LYS A 1 405 ? -46.346 -8.728 32.889 1.00 84.62 405 LYS A N 1
ATOM 3112 C CA . LYS A 1 405 ? -46.626 -8.712 31.443 1.00 84.62 405 LYS A CA 1
ATOM 3113 C C . LYS A 1 405 ? -46.081 -7.451 30.797 1.00 84.62 405 LYS A C 1
ATOM 3115 O O . LYS A 1 405 ? -45.436 -7.524 29.753 1.00 84.62 405 LYS A O 1
ATOM 3120 N N . THR A 1 406 ? -46.339 -6.297 31.409 1.00 83.06 406 THR A N 1
ATOM 3121 C CA . THR A 1 406 ? -45.856 -5.008 30.889 1.00 83.06 406 THR A CA 1
ATOM 3122 C C . THR A 1 406 ? -44.484 -4.614 31.431 1.00 83.06 406 THR A C 1
ATOM 3124 O O . THR A 1 406 ? -43.905 -3.641 30.947 1.00 83.06 406 THR A O 1
ATOM 3127 N N . GLN A 1 407 ? -43.951 -5.389 32.382 1.00 86.75 407 GLN A N 1
ATOM 3128 C CA . GLN A 1 407 ? -42.682 -5.168 33.077 1.00 86.75 407 GLN A CA 1
ATOM 3129 C C . GLN A 1 407 ? -42.615 -3.781 33.730 1.00 86.75 407 GLN A C 1
ATOM 3131 O O . GLN A 1 407 ? -41.627 -3.054 33.592 1.00 86.75 407 GLN A O 1
ATOM 3136 N N . LYS A 1 408 ? -43.694 -3.389 34.418 1.00 88.19 408 LYS A N 1
ATOM 3137 C CA . LYS A 1 408 ? -43.834 -2.066 35.038 1.00 88.19 408 LYS A CA 1
ATOM 3138 C C . LYS A 1 408 ? -44.307 -2.152 36.480 1.00 88.19 408 LYS A C 1
ATOM 3140 O O . LYS A 1 408 ? -45.126 -2.991 36.843 1.00 88.19 408 LYS A O 1
ATOM 3145 N N . ILE A 1 409 ? -43.825 -1.202 37.276 1.00 90.88 409 ILE A N 1
ATOM 3146 C CA . ILE A 1 409 ? -44.421 -0.885 38.570 1.00 90.88 409 ILE A CA 1
ATOM 3147 C C . ILE A 1 409 ? -45.726 -0.127 38.318 1.00 90.88 409 ILE A C 1
ATOM 3149 O O . ILE A 1 409 ? -45.732 0.892 37.623 1.00 90.88 409 ILE A O 1
ATOM 3153 N N . VAL A 1 410 ? -46.818 -0.640 38.876 1.00 90.31 410 VAL A N 1
ATOM 3154 C CA . VAL A 1 410 ? -48.155 -0.053 38.813 1.00 90.31 410 VAL A CA 1
ATOM 3155 C C . VAL A 1 410 ? -48.448 0.594 40.167 1.00 90.31 410 VAL A C 1
ATOM 3157 O O . VAL A 1 410 ? -48.660 -0.128 41.147 1.00 90.31 410 VAL A O 1
ATOM 3160 N N . PRO A 1 411 ? -48.418 1.936 40.255 1.00 88.94 411 PRO A N 1
ATOM 3161 C CA . PRO A 1 411 ? -48.775 2.635 41.476 1.00 88.94 411 PRO A CA 1
ATOM 3162 C C . PRO A 1 411 ? -50.293 2.711 41.645 1.00 88.94 411 PRO A C 1
ATOM 3164 O O . PRO A 1 411 ? -51.025 3.048 40.715 1.00 88.94 411 PRO A O 1
ATOM 3167 N N . ASP A 1 412 ? -50.733 2.451 42.864 1.00 84.06 412 ASP A N 1
ATOM 3168 C CA . ASP A 1 412 ? -52.084 2.620 43.365 1.00 84.06 412 ASP A CA 1
ATOM 3169 C C . ASP A 1 412 ? -52.051 3.669 44.486 1.00 84.06 412 ASP A C 1
ATOM 3171 O O . ASP A 1 412 ? -51.456 3.479 45.551 1.00 84.06 412 ASP A O 1
ATOM 3175 N N . PHE A 1 413 ? -52.658 4.820 44.212 1.00 74.69 413 PHE A N 1
ATOM 3176 C CA . PHE A 1 413 ? -52.737 5.944 45.143 1.00 74.69 413 PHE A CA 1
ATOM 3177 C C . PHE A 1 413 ? -53.977 5.876 46.050 1.00 74.69 413 PHE A C 1
ATOM 3179 O O . PHE A 1 413 ? -54.258 6.845 46.756 1.00 74.69 413 PHE A O 1
ATOM 3186 N N . GLY A 1 414 ? -54.713 4.758 46.029 1.00 63.38 414 GLY A N 1
ATOM 3187 C CA . GLY A 1 414 ? -56.030 4.645 46.639 1.00 63.38 414 GLY A CA 1
ATOM 3188 C C . GLY A 1 414 ? -57.085 5.415 45.842 1.00 63.38 414 GLY A C 1
ATOM 3189 O O . GLY A 1 414 ? -56.787 6.286 45.017 1.00 63.38 414 GLY A O 1
ATOM 3190 N N . THR A 1 415 ? -58.356 5.099 46.067 1.00 47.81 415 THR A N 1
ATOM 3191 C CA . THR A 1 415 ? -59.471 5.855 45.492 1.00 47.81 415 THR A CA 1
ATOM 3192 C C . THR A 1 415 ? -59.433 7.308 45.978 1.00 47.81 415 THR A C 1
ATOM 3194 O O . THR A 1 415 ? -59.690 7.601 47.141 1.00 47.81 415 THR A O 1
ATOM 3197 N N . SER A 1 416 ? -59.078 8.209 45.058 1.00 51.41 416 SER A N 1
ATOM 3198 C CA . SER A 1 416 ? -59.438 9.633 45.031 1.00 51.41 416 SER A CA 1
ATOM 3199 C C . SER A 1 416 ? -59.330 10.404 46.353 1.00 51.41 416 SER A C 1
ATOM 3201 O O . SER A 1 416 ? -60.344 10.766 46.926 1.00 51.41 416 SER A O 1
ATOM 3203 N N . GLY A 1 417 ? -58.120 10.740 46.810 1.00 56.50 417 GLY A N 1
ATOM 3204 C CA . GLY A 1 417 ? -57.898 11.882 47.716 1.00 56.50 417 GLY A CA 1
ATOM 3205 C C . GLY A 1 417 ? -58.640 11.883 49.062 1.00 56.50 417 GLY A C 1
ATOM 3206 O O . GLY A 1 417 ? -58.608 12.905 49.738 1.00 56.50 417 GLY A O 1
ATOM 3207 N N . ASP A 1 418 ? -59.292 10.787 49.456 1.00 62.38 418 ASP A N 1
ATOM 3208 C CA . ASP A 1 418 ? -60.137 10.722 50.652 1.00 62.38 418 ASP A CA 1
ATOM 3209 C C . ASP A 1 418 ? -59.403 10.176 51.880 1.00 62.38 418 ASP A C 1
ATOM 3211 O O . ASP A 1 418 ? -59.770 10.494 53.019 1.00 62.38 418 ASP A O 1
ATOM 3215 N N . GLU A 1 419 ? -58.326 9.422 51.657 1.00 73.19 419 GLU A N 1
ATOM 3216 C CA . GLU A 1 419 ? -57.486 8.863 52.710 1.00 73.19 419 GLU A CA 1
ATOM 3217 C C . GLU A 1 419 ? -56.286 9.765 53.047 1.00 73.19 419 GLU A C 1
ATOM 3219 O O . GLU A 1 419 ? -55.647 10.317 52.145 1.00 73.19 419 GLU A O 1
ATOM 3224 N N . PRO A 1 420 ? -55.914 9.886 54.336 1.00 76.81 420 PRO A N 1
ATOM 3225 C CA . PRO A 1 420 ? -54.699 10.585 54.730 1.00 76.81 420 PRO A CA 1
ATOM 3226 C C . PRO A 1 420 ? -53.440 9.905 54.157 1.00 76.81 420 PRO A C 1
ATOM 3228 O O . PRO A 1 420 ? -53.328 8.671 54.225 1.00 76.81 420 PRO A O 1
ATOM 3231 N N . PRO A 1 421 ? -52.455 10.684 53.660 1.00 75.12 421 PRO A N 1
ATOM 3232 C CA . PRO A 1 421 ? -51.186 10.164 53.158 1.00 75.12 421 PRO A CA 1
ATOM 3233 C C . PRO A 1 421 ? -50.403 9.449 54.261 1.00 75.12 421 PRO A C 1
ATOM 3235 O O . PRO A 1 421 ? -50.595 9.717 55.443 1.00 75.12 421 PRO A O 1
ATOM 3238 N N . MET A 1 422 ? -49.483 8.561 53.880 1.00 74.69 422 MET A N 1
ATOM 3239 C CA . MET A 1 422 ? -48.686 7.776 54.837 1.00 74.69 422 MET A CA 1
ATOM 3240 C C . MET A 1 422 ? -47.560 8.572 55.487 1.00 74.69 422 MET A C 1
ATOM 3242 O O . MET A 1 422 ? -47.027 8.170 56.519 1.00 74.69 422 MET A O 1
ATOM 3246 N N . SER A 1 423 ? -47.136 9.659 54.855 1.00 75.31 423 SER A N 1
ATOM 3247 C CA . SER A 1 423 ? -46.055 10.499 55.342 1.00 75.31 423 SER A CA 1
ATOM 3248 C C . SER A 1 423 ? -46.316 11.957 54.992 1.00 75.31 423 SER A C 1
ATOM 3250 O O . SER A 1 423 ? -47.004 12.286 54.023 1.00 75.31 423 SER A O 1
ATOM 3252 N N . TRP A 1 424 ? -45.751 12.855 55.790 1.00 80.50 424 TRP A N 1
ATOM 3253 C CA . TRP A 1 424 ? -45.752 14.284 55.508 1.00 80.50 424 TRP A CA 1
ATOM 3254 C C . TRP A 1 424 ? -44.442 14.893 55.993 1.00 80.50 424 TRP A C 1
ATOM 3256 O O . TRP A 1 424 ? -43.960 14.556 57.072 1.00 80.50 424 TRP A O 1
ATOM 3266 N N . CYS A 1 425 ? -43.829 15.752 55.173 1.00 77.12 425 CYS A N 1
ATOM 3267 C CA . CYS A 1 425 ? -42.565 16.430 55.489 1.00 77.12 425 CYS A CA 1
ATOM 3268 C C . CYS A 1 425 ? -41.469 15.503 56.067 1.00 77.12 425 CYS A C 1
ATOM 3270 O O . CYS A 1 425 ? -40.766 15.874 57.004 1.00 77.12 425 CYS A O 1
ATOM 3272 N N . GLY A 1 426 ? -41.315 14.299 55.502 1.00 73.06 426 GLY A N 1
ATOM 3273 C CA . GLY A 1 426 ? -40.258 13.349 55.876 1.00 73.06 426 GLY A CA 1
ATOM 3274 C C . GLY A 1 426 ? -40.546 12.487 57.110 1.00 73.06 426 GLY A C 1
ATOM 3275 O O . GLY A 1 426 ? -39.682 11.710 57.504 1.00 73.06 426 GLY A O 1
ATOM 3276 N N . VAL A 1 427 ? -41.739 12.584 57.701 1.00 78.38 427 VAL A N 1
ATOM 3277 C CA . VAL A 1 427 ? -42.162 11.754 58.840 1.00 78.38 427 VAL A CA 1
ATOM 3278 C C . VAL A 1 427 ? -43.260 10.795 58.389 1.00 78.38 427 VAL A C 1
ATOM 3280 O O . VAL A 1 427 ? -44.232 11.223 57.767 1.00 78.38 427 VAL A O 1
ATOM 3283 N N . LYS A 1 428 ? -43.101 9.501 58.696 1.00 80.25 428 LYS A N 1
ATOM 3284 C CA . LYS A 1 428 ? -44.090 8.443 58.436 1.00 80.25 428 LYS A CA 1
ATOM 3285 C C . LYS A 1 428 ? -45.109 8.393 59.579 1.00 80.25 428 LYS A C 1
ATOM 3287 O O . LYS A 1 428 ? -44.716 8.416 60.742 1.00 80.25 428 LYS A O 1
ATOM 3292 N N . PHE A 1 429 ? -46.393 8.316 59.252 1.00 83.19 429 PHE A N 1
ATOM 3293 C CA . PHE A 1 429 ? -47.467 8.141 60.226 1.00 83.19 429 PHE A CA 1
ATOM 3294 C C . PHE A 1 429 ? -47.673 6.663 60.556 1.00 83.19 429 PHE A C 1
ATOM 3296 O O . PHE A 1 429 ? -47.504 5.793 59.701 1.00 83.19 429 PHE A O 1
ATOM 3303 N N . THR A 1 430 ? -48.057 6.381 61.799 1.00 83.38 430 THR A N 1
ATOM 3304 C CA . THR A 1 430 ? -48.520 5.051 62.211 1.00 83.38 430 THR A CA 1
ATOM 3305 C C . THR A 1 430 ? -49.943 4.792 61.712 1.00 83.38 430 THR A C 1
ATOM 3307 O O . THR A 1 430 ? -50.695 5.730 61.439 1.00 83.38 430 THR A O 1
ATOM 3310 N N . ASP A 1 431 ? -50.356 3.525 61.658 1.00 78.19 431 ASP A N 1
ATOM 3311 C CA . ASP A 1 431 ? -51.728 3.158 61.271 1.00 78.19 431 ASP A CA 1
ATOM 3312 C C . ASP A 1 431 ? -52.775 3.803 62.190 1.00 78.19 431 ASP A C 1
ATOM 3314 O O . ASP A 1 431 ? -53.822 4.256 61.730 1.00 78.19 431 ASP A O 1
ATOM 3318 N N . ALA A 1 432 ? -52.464 3.924 63.486 1.00 82.25 432 ALA A N 1
ATOM 3319 C CA . ALA A 1 432 ? -53.306 4.627 64.450 1.00 82.25 432 ALA A CA 1
ATOM 3320 C C . ALA A 1 432 ? -53.430 6.123 64.116 1.00 82.25 432 ALA A C 1
ATOM 3322 O O . ALA A 1 432 ? -54.539 6.647 64.073 1.00 82.25 432 ALA A O 1
ATOM 3323 N N . GLN A 1 433 ? -52.316 6.793 63.799 1.00 85.75 433 GLN A N 1
ATOM 3324 C CA . GLN A 1 433 ? -52.311 8.207 63.406 1.00 85.75 433 GLN A CA 1
ATOM 3325 C C . GLN A 1 433 ? -53.073 8.448 62.101 1.00 85.75 433 GLN A C 1
ATOM 3327 O O . GLN A 1 433 ? -53.813 9.424 61.992 1.00 85.75 433 GLN A O 1
ATOM 3332 N N . ARG A 1 434 ? -52.937 7.553 61.117 1.00 85.38 434 ARG A N 1
ATOM 3333 C CA . ARG A 1 434 ? -53.711 7.622 59.870 1.00 85.38 434 ARG A CA 1
ATOM 3334 C C . ARG A 1 434 ? -55.191 7.394 60.106 1.00 85.38 434 ARG A C 1
ATOM 3336 O O . ARG A 1 434 ? -56.005 8.121 59.550 1.00 85.38 434 ARG A O 1
ATOM 3343 N N . LYS A 1 435 ? -55.546 6.424 60.950 1.00 83.56 435 LYS A N 1
ATOM 3344 C CA . LYS A 1 435 ? -56.936 6.188 61.337 1.00 83.56 435 LYS A CA 1
ATOM 3345 C C . LYS A 1 435 ? -57.511 7.416 62.035 1.00 83.56 435 LYS A C 1
ATOM 3347 O O . LYS A 1 435 ? -58.618 7.826 61.707 1.00 83.56 435 LYS A O 1
ATOM 3352 N N . ASP A 1 436 ? -56.770 8.032 62.948 1.00 86.44 436 ASP A N 1
ATOM 3353 C CA . ASP A 1 436 ? -57.201 9.253 63.627 1.00 86.44 436 ASP A CA 1
ATOM 3354 C C . ASP A 1 436 ? -57.383 10.421 62.645 1.00 86.44 436 ASP A C 1
ATOM 3356 O O . ASP A 1 436 ? -58.433 11.065 62.666 1.00 86.44 436 ASP A O 1
ATOM 3360 N N . LEU A 1 437 ? -56.440 10.632 61.720 1.00 86.12 437 LEU A N 1
ATOM 3361 C CA . LEU A 1 437 ? -56.568 11.622 60.644 1.00 86.12 437 LEU A CA 1
ATOM 3362 C C . LEU A 1 437 ? -57.784 11.346 59.742 1.00 86.12 437 LEU A C 1
ATOM 3364 O O . LEU A 1 437 ? -58.525 12.270 59.419 1.00 86.12 437 LEU A O 1
ATOM 3368 N N . ALA A 1 438 ? -58.040 10.092 59.364 1.00 83.31 438 ALA A N 1
ATOM 3369 C CA . ALA A 1 438 ? -59.170 9.722 58.507 1.00 83.31 438 ALA A CA 1
ATOM 3370 C C . ALA A 1 438 ? -60.526 10.012 59.174 1.00 83.31 438 ALA A C 1
ATOM 3372 O O . ALA A 1 438 ? -61.477 10.388 58.494 1.00 83.31 438 ALA A O 1
ATOM 3373 N N . HIS A 1 439 ? -60.597 9.913 60.508 1.00 84.25 439 HIS A N 1
ATOM 3374 C CA . HIS A 1 439 ? -61.765 10.300 61.308 1.00 84.25 439 HIS A CA 1
ATOM 3375 C C . HIS A 1 439 ? -61.797 11.802 61.657 1.00 84.25 439 HIS A C 1
ATOM 3377 O O . HIS A 1 439 ? -62.572 12.216 62.518 1.00 84.25 439 HIS A O 1
ATOM 3383 N N . GLY A 1 440 ? -60.952 12.626 61.026 1.00 82.06 440 GLY A N 1
ATOM 3384 C CA . GLY A 1 440 ? -60.921 14.078 61.218 1.00 82.06 440 GLY A CA 1
ATOM 3385 C C . GLY A 1 440 ? -60.285 14.541 62.532 1.00 82.06 440 GLY A C 1
ATOM 3386 O O . GLY A 1 440 ? -60.413 15.713 62.886 1.00 82.06 440 GLY A O 1
ATOM 3387 N N . LYS A 1 441 ? -59.597 13.659 63.270 1.00 86.94 441 LYS A N 1
ATOM 3388 C CA . LYS A 1 441 ? -58.883 14.047 64.492 1.00 86.94 441 LYS A CA 1
ATOM 3389 C C . LYS A 1 441 ? -57.566 14.746 64.161 1.00 86.94 441 LYS A C 1
ATOM 3391 O O . LYS A 1 441 ? -56.944 14.507 63.125 1.00 86.94 441 LYS A O 1
ATOM 3396 N N . THR A 1 442 ? -57.122 15.588 65.088 1.00 88.94 442 THR A N 1
ATOM 3397 C CA . THR A 1 442 ? -55.810 16.235 65.029 1.00 88.94 442 THR A CA 1
ATOM 3398 C C . THR A 1 442 ? -54.756 15.340 65.664 1.00 88.94 442 THR A C 1
ATOM 3400 O O . THR A 1 442 ? -54.926 14.911 66.804 1.00 88.94 442 THR A O 1
ATOM 3403 N N . ILE A 1 443 ? -53.651 15.106 64.958 1.00 90.00 443 ILE A N 1
ATOM 3404 C CA . ILE A 1 443 ? -52.476 14.417 65.505 1.00 90.00 443 ILE A CA 1
ATOM 3405 C C . ILE A 1 443 ? -51.347 15.418 65.764 1.00 90.00 443 ILE A C 1
ATOM 3407 O O . ILE A 1 443 ? -51.190 16.394 65.029 1.00 90.00 443 ILE A O 1
ATOM 3411 N N . GLU A 1 444 ? -50.536 15.177 66.791 1.00 87.12 444 GLU A N 1
ATOM 3412 C CA . GLU A 1 444 ? -49.267 15.883 66.991 1.00 87.12 444 GLU A CA 1
ATOM 3413 C C . GLU A 1 444 ? -48.145 15.113 66.296 1.00 87.12 444 GLU A C 1
ATOM 3415 O O . GLU A 1 444 ? -47.936 13.928 66.559 1.00 87.12 444 GLU A O 1
ATOM 3420 N N . GLY A 1 445 ? -47.419 15.783 65.406 1.00 82.69 445 GLY A N 1
ATOM 3421 C CA . GLY A 1 445 ? -46.230 15.224 64.782 1.00 82.69 445 GLY A CA 1
ATOM 3422 C C . GLY A 1 445 ? -44.992 16.044 65.111 1.00 82.69 445 GLY A C 1
ATOM 3423 O O . GLY A 1 445 ? -45.041 17.275 65.183 1.00 82.69 445 GLY A O 1
ATOM 3424 N N . LYS A 1 446 ? -43.878 15.341 65.317 1.00 85.69 446 LYS A N 1
ATOM 3425 C CA . LYS A 1 446 ? -42.593 15.935 65.681 1.00 85.69 446 LYS A CA 1
ATOM 3426 C C . LYS A 1 446 ? -41.536 15.657 64.625 1.00 85.69 446 LYS A C 1
ATOM 3428 O O . LYS A 1 446 ? -41.536 14.592 64.009 1.00 85.69 446 LYS A O 1
ATOM 3433 N N . GLY A 1 447 ? -40.605 16.590 64.458 1.00 82.56 447 GLY A N 1
ATOM 3434 C CA . GLY A 1 447 ? -39.424 16.406 63.617 1.00 82.56 447 GLY A CA 1
ATOM 3435 C C . GLY A 1 447 ? -39.670 16.489 62.108 1.00 82.56 447 GLY A C 1
ATOM 3436 O O . GLY A 1 447 ? -38.864 15.955 61.344 1.00 82.56 447 GLY A O 1
ATOM 3437 N N . PHE A 1 448 ? -40.732 17.168 61.670 1.00 85.81 448 PHE A N 1
ATOM 3438 C CA . PHE A 1 448 ? -40.999 17.438 60.256 1.00 85.81 448 PHE A CA 1
ATOM 3439 C C . PHE A 1 448 ? -39.907 18.305 59.640 1.00 85.81 448 PHE A C 1
ATOM 3441 O O . PHE A 1 448 ? -39.454 19.267 60.250 1.00 85.81 448 PHE A O 1
ATOM 3448 N N . LEU A 1 449 ? -39.493 18.012 58.411 1.00 81.81 449 LEU A N 1
ATOM 3449 C CA . LEU A 1 449 ? -38.419 18.736 57.737 1.00 81.81 449 LEU A CA 1
ATOM 3450 C C . LEU A 1 449 ? -38.969 19.845 56.827 1.00 81.81 449 LEU A C 1
ATOM 3452 O O . LEU A 1 449 ? -39.703 19.585 55.871 1.00 81.81 449 LEU A O 1
ATOM 3456 N N . SER A 1 450 ? -38.585 21.099 57.089 1.00 78.50 450 SER A N 1
ATOM 3457 C CA . SER A 1 450 ? -38.950 22.240 56.240 1.00 78.50 450 SER A CA 1
ATOM 3458 C C . SER A 1 450 ? -38.116 22.269 54.962 1.00 78.50 450 SER A C 1
ATOM 3460 O O . SER A 1 450 ? -36.896 22.420 55.010 1.00 78.50 450 SER A O 1
ATOM 3462 N N . LYS A 1 451 ? -38.773 22.240 53.797 1.00 68.81 451 LYS A N 1
ATOM 3463 C CA . LYS A 1 451 ? -38.096 22.346 52.492 1.00 68.81 451 LYS A CA 1
ATOM 3464 C C . LYS A 1 451 ? -37.438 23.715 52.262 1.00 68.81 451 LYS A C 1
ATOM 3466 O O . LYS A 1 451 ? -36.463 23.798 51.527 1.00 68.81 451 LYS A O 1
ATOM 3471 N N . LYS A 1 452 ? -37.957 24.789 52.878 1.00 73.38 452 LYS A N 1
ATOM 3472 C CA . LYS A 1 452 ? -37.408 26.152 52.719 1.00 73.38 452 LYS A CA 1
ATOM 3473 C C . LYS A 1 452 ? -36.139 26.382 53.532 1.00 73.38 452 LYS A C 1
ATOM 3475 O O . LYS A 1 452 ? -35.294 27.160 53.116 1.00 73.38 452 LYS A O 1
ATOM 3480 N N . THR A 1 453 ? -36.040 25.766 54.705 1.00 78.81 453 THR A N 1
ATOM 3481 C CA . THR A 1 453 ? -34.992 26.099 55.682 1.00 78.81 453 THR A CA 1
ATOM 3482 C C . THR A 1 453 ? -34.112 24.914 56.061 1.00 78.81 453 THR A C 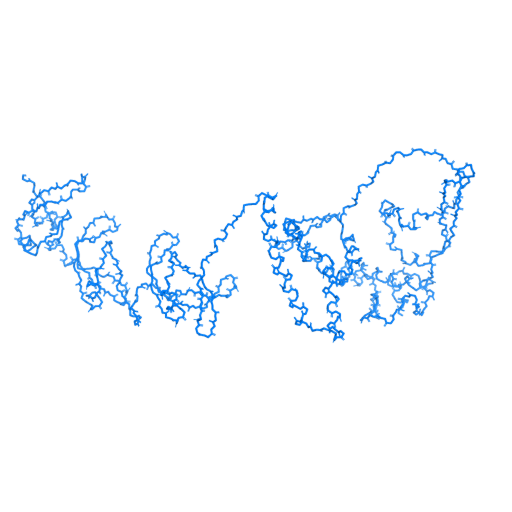1
ATOM 3484 O O . THR A 1 453 ? -33.117 25.115 56.748 1.00 78.81 453 THR A O 1
ATOM 3487 N N . GLY A 1 454 ? -34.477 23.686 55.678 1.00 79.19 454 GLY A N 1
ATOM 3488 C CA . GLY A 1 454 ? -33.792 22.456 56.089 1.00 79.19 454 GLY A CA 1
ATOM 3489 C C . GLY A 1 454 ? -33.898 22.148 57.588 1.00 79.19 454 GLY A C 1
ATOM 3490 O O . GLY A 1 454 ? -33.295 21.189 58.059 1.00 79.19 454 GLY A O 1
ATOM 3491 N N . LYS A 1 455 ? -34.647 22.950 58.357 1.00 85.25 455 LYS A N 1
ATOM 3492 C CA . LYS A 1 455 ? -34.802 22.792 59.808 1.00 85.25 455 LYS A CA 1
ATOM 3493 C C . LYS A 1 455 ? -35.970 21.867 60.139 1.00 85.25 455 LYS A C 1
ATOM 3495 O O . LYS A 1 455 ? -36.975 21.852 59.422 1.00 85.25 455 LYS A O 1
ATOM 3500 N N . LYS A 1 456 ? -35.829 21.129 61.242 1.00 88.56 456 LYS A N 1
ATOM 3501 C CA . LYS A 1 456 ? -36.912 20.334 61.829 1.00 88.56 456 LYS A CA 1
ATOM 3502 C C . LYS A 1 456 ? -37.914 21.242 62.551 1.00 88.56 456 LYS A C 1
ATOM 3504 O O . LYS A 1 456 ? -37.502 22.230 63.156 1.00 88.56 456 LYS A O 1
ATOM 3509 N N . PHE A 1 457 ? -39.197 20.910 62.483 1.00 87.50 457 PHE A N 1
ATOM 3510 C CA . PHE A 1 457 ? -40.281 21.590 63.184 1.00 87.50 457 PHE A CA 1
ATOM 3511 C C . PHE A 1 457 ? -41.340 20.586 63.651 1.00 87.50 457 PHE A C 1
ATOM 3513 O O . PHE A 1 457 ? -41.476 19.501 63.083 1.00 87.50 457 PHE A O 1
ATOM 3520 N N . ASP A 1 458 ? -42.108 20.977 64.659 1.00 90.31 458 ASP A N 1
ATOM 3521 C CA . ASP A 1 458 ? -43.236 20.205 65.174 1.00 90.31 458 ASP A CA 1
ATOM 3522 C C . ASP A 1 458 ? -44.535 20.897 64.747 1.00 90.31 458 ASP A C 1
ATOM 3524 O O . ASP A 1 458 ? -44.585 22.123 64.617 1.00 90.31 458 ASP A O 1
ATOM 3528 N N . ALA A 1 459 ? -45.580 20.122 64.465 1.00 89.00 459 ALA A N 1
ATOM 3529 C CA . ALA A 1 459 ? -46.864 20.665 64.034 1.00 89.00 459 ALA A CA 1
ATOM 3530 C C . ALA A 1 459 ? -48.023 19.766 64.458 1.00 89.00 459 ALA A C 1
ATOM 3532 O O . ALA A 1 459 ? -47.913 18.537 64.495 1.00 89.00 459 ALA A O 1
ATOM 3533 N N . LYS A 1 460 ? -49.169 20.397 64.714 1.00 89.56 460 LYS A N 1
ATOM 3534 C CA . LYS A 1 460 ? -50.457 19.710 64.806 1.00 89.56 460 LYS A CA 1
ATOM 3535 C C . LYS A 1 460 ? -51.037 19.577 63.409 1.00 89.56 460 LYS A C 1
ATOM 3537 O O . LYS A 1 460 ? -51.020 20.537 62.645 1.00 89.56 460 LYS A O 1
ATOM 3542 N N . LEU A 1 461 ? -51.516 18.392 63.067 1.00 88.69 461 LEU A N 1
ATOM 3543 C CA . LEU A 1 461 ? -51.953 18.038 61.725 1.00 88.69 461 LEU A CA 1
ATOM 3544 C C . LEU A 1 461 ? -53.410 17.596 61.739 1.00 88.69 461 LEU A C 1
ATOM 3546 O O . LEU A 1 461 ? -53.769 16.695 62.494 1.00 88.69 461 LEU A O 1
ATOM 3550 N N . THR A 1 462 ? -54.220 18.179 60.859 1.00 88.38 462 THR A N 1
ATOM 3551 C CA . THR A 1 462 ? -55.614 17.772 60.644 1.00 88.38 462 THR A CA 1
ATOM 3552 C C . THR A 1 462 ? -55.833 17.447 59.170 1.00 88.38 462 THR A C 1
ATOM 3554 O O . THR A 1 462 ? -55.388 18.191 58.294 1.00 88.38 462 THR A O 1
ATOM 3557 N N . TRP A 1 463 ? -56.532 16.350 58.884 1.00 88.50 463 TRP A N 1
ATOM 3558 C CA . TRP A 1 463 ? -56.986 16.000 57.538 1.00 88.50 463 TRP A CA 1
ATOM 3559 C C . TRP A 1 463 ? -58.379 16.589 57.317 1.00 88.50 463 TRP A C 1
ATOM 3561 O O . TRP A 1 463 ? -59.334 16.190 57.982 1.00 88.50 463 TRP A O 1
ATOM 3571 N N . LYS A 1 464 ? -58.496 17.587 56.439 1.00 83.56 464 LYS A N 1
ATOM 3572 C CA . LYS A 1 464 ? -59.767 18.282 56.192 1.00 83.56 464 LYS A CA 1
ATOM 3573 C C . LYS A 1 464 ? -59.901 18.731 54.748 1.00 83.56 464 LYS A C 1
ATOM 3575 O O . LYS A 1 464 ? -58.906 18.917 54.050 1.00 83.56 464 LYS A O 1
ATOM 3580 N N . GLU A 1 465 ? -61.139 18.924 54.316 1.00 82.00 465 GLU A N 1
ATOM 3581 C CA . GLU A 1 465 ? -61.445 19.473 53.002 1.00 82.00 465 GLU A CA 1
ATOM 3582 C C . GLU A 1 465 ? -61.217 20.983 52.976 1.00 82.00 465 GLU A C 1
ATOM 3584 O O . GLU A 1 465 ? -61.698 21.723 53.835 1.00 82.00 465 GLU A O 1
ATOM 3589 N N . GLU A 1 466 ? -60.456 21.456 51.995 1.00 71.56 466 GLU A N 1
ATOM 3590 C CA . GLU A 1 466 ? -60.224 22.879 51.804 1.00 71.56 466 GLU A CA 1
ATOM 3591 C C . GLU A 1 466 ? -60.004 23.155 50.310 1.00 71.56 466 GLU A C 1
ATOM 3593 O O . GLU A 1 466 ? -59.109 22.589 49.684 1.00 71.56 466 GLU A O 1
ATOM 3598 N N . LYS A 1 467 ? -60.829 24.048 49.745 1.00 68.12 467 LYS A N 1
ATOM 3599 C CA . LYS A 1 467 ? -60.916 24.341 48.300 1.00 68.12 467 LYS A CA 1
ATOM 3600 C C . LYS A 1 467 ? -61.296 23.124 47.434 1.00 68.12 467 LYS A C 1
ATOM 3602 O O . LYS A 1 467 ? -60.764 22.965 46.340 1.00 68.12 467 LYS A O 1
ATOM 3607 N N . GLY A 1 468 ? -62.221 22.291 47.922 1.00 68.38 468 GLY A N 1
ATOM 3608 C CA . GLY A 1 468 ? -62.790 21.162 47.171 1.00 68.38 468 GLY A CA 1
ATOM 3609 C C . GLY A 1 468 ? -61.903 19.915 47.099 1.00 68.38 468 GLY A C 1
ATOM 3610 O O . GLY A 1 468 ? -62.127 19.058 46.251 1.00 68.38 468 GLY A O 1
ATOM 3611 N N . ALA A 1 469 ? -60.872 19.822 47.945 1.00 71.50 469 ALA A N 1
ATOM 3612 C CA . ALA A 1 469 ? -60.043 18.628 48.091 1.00 71.50 469 ALA A CA 1
ATOM 3613 C C . ALA A 1 469 ? -59.643 18.432 49.559 1.00 71.50 469 ALA A C 1
ATOM 3615 O O . ALA A 1 469 ? -59.295 19.400 50.246 1.00 71.50 469 ALA A O 1
ATOM 3616 N N . LYS A 1 470 ? -59.659 17.185 50.047 1.00 77.38 470 LYS A N 1
ATOM 3617 C CA . LYS A 1 470 ? -59.077 16.862 51.354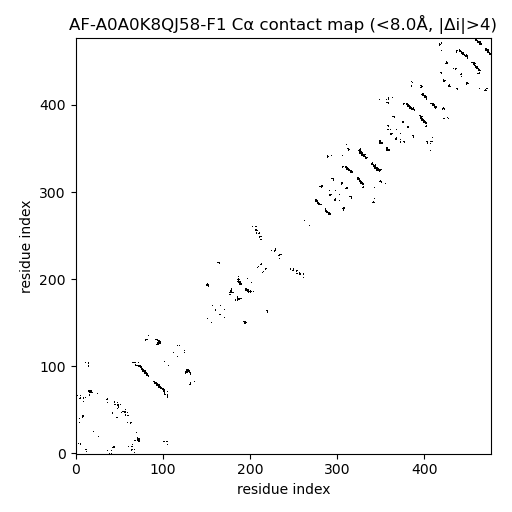 1.00 77.38 470 LYS A CA 1
ATOM 3618 C C . LYS A 1 470 ? -57.560 16.986 51.298 1.00 77.38 470 LYS A C 1
ATOM 3620 O O . LYS A 1 470 ? -56.902 16.514 50.372 1.00 77.38 470 LYS A O 1
ATOM 3625 N N . LYS A 1 471 ? -57.004 17.674 52.291 1.00 80.94 471 LYS A N 1
ATOM 3626 C CA . LYS A 1 471 ? -55.564 17.848 52.458 1.00 80.94 471 LYS A CA 1
ATOM 3627 C C . LYS A 1 471 ? -55.179 17.896 53.928 1.00 80.94 471 LYS A C 1
ATOM 3629 O O . LYS A 1 471 ? -55.987 18.184 54.812 1.00 80.94 471 LYS A O 1
ATOM 3634 N N . LEU A 1 472 ? -53.899 17.636 54.174 1.00 82.44 472 LEU A N 1
ATOM 3635 C CA . LEU A 1 472 ? -53.282 17.849 55.472 1.00 82.44 472 LEU A CA 1
ATOM 3636 C C . LEU A 1 472 ? -53.055 19.335 55.689 1.00 82.44 472 LEU A C 1
ATOM 3638 O O . LEU A 1 472 ? -52.377 19.993 54.897 1.00 82.44 472 LEU A O 1
ATOM 3642 N N . VAL A 1 473 ? -53.603 19.844 56.784 1.00 83.06 473 VAL A N 1
ATOM 3643 C CA . VAL A 1 473 ? -53.460 21.237 57.185 1.00 83.06 473 VAL A CA 1
ATOM 3644 C C . VAL A 1 473 ? -52.682 21.285 58.496 1.00 83.06 473 VAL A C 1
ATOM 3646 O O . VAL A 1 473 ? -53.192 20.811 59.515 1.00 83.06 473 VAL A O 1
ATOM 3649 N N . PRO A 1 474 ? -51.448 21.821 58.483 1.00 85.12 474 PRO A N 1
ATOM 3650 C CA . PRO A 1 474 ? -50.691 22.036 59.700 1.00 85.12 474 PRO A CA 1
ATOM 3651 C C . PRO A 1 474 ? -51.189 23.281 60.438 1.00 85.12 474 PRO A C 1
ATOM 3653 O O . PRO A 1 474 ? -51.435 24.324 59.830 1.00 85.12 474 PRO A O 1
ATOM 3656 N N . SER A 1 475 ? -51.277 23.185 61.758 1.00 83.75 475 SER A N 1
ATOM 3657 C CA . SER A 1 475 ? -51.400 24.319 62.669 1.00 83.75 475 SER A CA 1
ATOM 3658 C C . SER A 1 475 ? -50.162 24.382 63.555 1.00 83.75 475 SER A C 1
ATOM 3660 O O . SER A 1 475 ? -49.781 23.384 64.177 1.00 83.75 475 SER A O 1
ATOM 3662 N N . PHE A 1 476 ? -49.556 25.562 63.604 1.00 81.50 476 PHE A N 1
ATOM 3663 C CA . PHE A 1 476 ? -48.415 25.868 64.454 1.00 81.50 476 PHE A CA 1
ATOM 3664 C C . PHE A 1 476 ? -48.959 26.556 65.702 1.00 81.50 476 PHE A C 1
ATOM 3666 O O . PHE A 1 476 ? -49.655 27.566 65.582 1.00 81.50 476 PHE A O 1
ATOM 3673 N N . GLY A 1 477 ? -48.741 25.925 66.853 1.00 58.78 477 GLY A N 1
ATOM 3674 C CA . GLY A 1 477 ? -49.108 26.450 68.166 1.00 58.78 477 GLY A CA 1
ATOM 3675 C C . GLY A 1 477 ? -47.929 27.123 68.835 1.00 58.78 477 GLY A C 1
ATOM 3676 O O . GLY A 1 477 ? -46.784 26.735 68.503 1.00 58.78 477 GLY A O 1
#

Nearest PDB structures (foldseek):
  2owj-assembly1_A  TM=6.597E-01  e=5.110E-01  Bradyrhizobium japonicum
  1vb6-assembly1_B  TM=5.746E-01  e=7.110E-01  Escherichia coli K-12
  1y28-assembly1_A  TM=5.381E-01  e=4.100E-01  Bradyrhizobium japonicum
  2cmn-assembly1_A  TM=5.382E-01  e=4.836E-01  Bradyrhizobium japonicum
  4gcz-assembly1_A  TM=5.621E-01  e=3.707E+00  Bacillus subtilis subsp. subtilis str. 168

Solvent-accessible surface area (backbone atoms only — not comparable to full-atom values): 28216 Å² total; per-residue (Å²): 110,68,62,59,48,25,65,40,63,71,43,68,66,86,56,46,71,51,87,63,91,49,75,93,80,54,72,101,68,75,98,64,78,82,88,52,78,64,95,82,68,68,91,33,49,67,58,40,24,73,76,52,36,68,67,40,25,53,53,52,40,51,36,40,30,52,51,48,21,77,19,23,48,71,65,39,63,48,76,46,76,51,55,39,89,94,45,66,87,50,66,48,66,22,32,26,78,74,40,55,36,18,52,74,58,44,48,93,65,74,81,64,54,80,86,76,52,58,85,88,78,50,83,70,81,34,65,28,96,59,63,80,74,96,76,86,83,91,81,88,79,92,79,76,84,78,74,80,79,72,52,23,70,69,54,51,52,51,57,33,55,78,60,67,54,67,52,79,68,54,46,55,53,50,50,51,58,35,42,26,86,84,45,97,70,26,31,32,42,77,57,93,71,33,51,42,71,26,74,55,22,48,56,50,60,50,29,30,72,91,23,56,90,60,36,70,70,49,56,49,48,53,56,48,53,53,50,35,36,75,71,67,78,43,56,67,68,65,55,49,53,54,51,51,51,46,52,58,51,28,52,56,41,29,58,57,27,44,58,56,40,28,62,76,70,72,50,78,83,78,78,72,73,76,70,58,64,46,73,50,58,43,86,93,40,81,46,66,27,64,34,57,55,49,90,32,68,58,50,73,69,56,48,52,38,30,32,72,61,36,76,51,61,50,67,27,43,45,99,85,71,50,75,46,47,30,24,29,28,52,36,83,47,74,57,97,89,42,77,46,56,36,81,37,81,76,51,74,43,40,57,49,98,86,67,48,80,44,75,71,62,57,54,47,87,33,68,58,48,74,68,52,47,52,38,27,69,72,63,36,67,50,74,51,49,63,30,34,40,92,87,76,70,44,68,42,50,40,37,36,32,46,39,79,88,81,71,40,80,47,79,42,76,66,83,76,64,69,66,58,71,48,40,56,53,91,36,75,59,52,73,66,56,37,54,38,24,60,73,55,34,72,44,82,48,73,64,28,46,36,89,91,74,74,44,70,44,63,39,36,38,30,43,44,75,61,95,93,41,54,41,80,44,77,46,80,130

Mean predicted aligned error: 17.23 Å

Foldseek 3Di:
DLVLLCVQLVHDCVQQAAPDDDPVQDDPDDPDHDDADDPPRDNHLVVLCVVPNPVSSVVSNQRSLVVSLSRGDDWDWDWDKDADPVGRVRIDIATATDHCISVSSPDPCVPPDLVPPPPPDDPCNRYDNDGDDDDDDDDDDDDDDDDDDADFLVNVVVVCVVLVQDDPVVSVVVVCQLQPPPDPQRQWHDDPRHIDGDPSVLLVVLLLPPALVNDSVNSVVVVVVVVCVVVVNDPPVVVVVVVVVSVVVSVVSSVVSNVVSCVVVVHDDPCPPPQDWDWDAAPHDTAIEGQDDQRDGHDPVSSVCQSPFHKDWDWHADPVRDIFIWIFHWDWDADPNDIHIYTDTPGGADADRVRQGWADCDDQNDGDDPVQRVCLVVFHWDWDFARADPVPRDTFIFIWHADSVVSDIDTDRDPAQLFDTQDDQPDGDDPVRRVCQSVFHKDKDWQRADPVPRGGDIWIWHFDDDPRHTDIDTDDD